Protein AF-Q68XI6-F1 (afdb_monomer)

Structure (mmCIF, N/CA/C/O backbone):
data_AF-Q68XI6-F1
#
_entry.id   AF-Q68XI6-F1
#
loop_
_atom_site.group_PDB
_atom_site.id
_atom_site.type_symbol
_atom_site.label_atom_id
_atom_site.label_alt_id
_atom_site.label_comp_id
_atom_site.label_asym_id
_atom_site.label_entity_id
_atom_site.label_seq_id
_atom_site.pdbx_PDB_ins_code
_atom_site.Cartn_x
_atom_site.Cartn_y
_atom_site.Cartn_z
_atom_site.occupancy
_atom_site.B_iso_or_equiv
_atom_site.auth_seq_id
_atom_site.auth_comp_id
_atom_site.auth_asym_id
_atom_site.auth_atom_id
_atom_site.pdbx_PDB_model_num
ATOM 1 N N . MET A 1 1 ? -5.285 31.958 21.812 1.00 50.53 1 MET A N 1
ATOM 2 C CA . MET A 1 1 ? -5.559 30.545 21.454 1.00 50.53 1 MET A CA 1
ATOM 3 C C . MET A 1 1 ? -6.452 29.946 22.532 1.00 50.53 1 MET A C 1
ATOM 5 O O . MET A 1 1 ? -6.244 30.262 23.695 1.00 50.53 1 MET A O 1
ATOM 9 N N . ASN A 1 2 ? -7.477 29.166 22.177 1.00 61.16 2 ASN A N 1
ATOM 10 C CA . ASN A 1 2 ? -8.374 28.545 23.159 1.00 61.16 2 ASN A CA 1
ATOM 11 C C . ASN A 1 2 ? -7.604 27.473 23.956 1.00 61.16 2 ASN A C 1
ATOM 13 O O . ASN A 1 2 ? -7.378 26.379 23.442 1.00 61.16 2 ASN A O 1
ATOM 17 N N . SER A 1 3 ? -7.191 27.802 25.185 1.00 72.38 3 SER A N 1
ATOM 18 C CA . SER A 1 3 ? -6.313 26.971 26.027 1.00 72.38 3 SER A CA 1
ATOM 19 C C . SER A 1 3 ? -6.820 25.537 26.207 1.00 72.38 3 SER A C 1
ATOM 21 O O . SER A 1 3 ? -6.025 24.603 26.223 1.00 72.38 3 SER A O 1
ATOM 23 N N . ASN A 1 4 ? -8.140 25.348 26.269 1.00 79.50 4 ASN A N 1
ATOM 24 C CA . ASN A 1 4 ? -8.755 24.042 26.508 1.00 79.50 4 ASN A CA 1
ATOM 25 C C . ASN A 1 4 ? -8.681 23.120 25.286 1.00 79.50 4 ASN A C 1
ATOM 27 O O . ASN A 1 4 ? -8.433 21.926 25.427 1.00 79.50 4 ASN A O 1
ATOM 31 N N . TYR A 1 5 ? -8.891 23.662 24.084 1.00 77.94 5 TYR A N 1
ATOM 32 C CA . TYR A 1 5 ? -8.803 22.866 22.860 1.00 77.94 5 TYR A CA 1
ATOM 33 C C . TYR A 1 5 ? -7.340 22.533 22.534 1.00 77.94 5 TYR A C 1
ATOM 35 O O . TYR A 1 5 ? -7.042 21.398 22.187 1.00 77.94 5 TYR A O 1
ATOM 43 N N . THR A 1 6 ? -6.410 23.467 22.758 1.00 78.12 6 THR A N 1
ATOM 44 C CA . THR A 1 6 ? -4.969 23.190 22.639 1.00 78.12 6 THR A CA 1
ATOM 45 C C . THR A 1 6 ? -4.502 22.123 23.636 1.00 78.12 6 THR A C 1
ATOM 47 O O . THR A 1 6 ? -3.730 21.245 23.268 1.00 78.12 6 THR A O 1
ATOM 50 N N . ALA A 1 7 ? -5.002 22.137 24.878 1.00 81.00 7 ALA A N 1
ATOM 51 C CA . ALA A 1 7 ? -4.714 21.079 25.848 1.00 81.00 7 ALA A CA 1
ATOM 52 C C . ALA A 1 7 ? -5.250 19.709 25.392 1.00 81.00 7 ALA A C 1
ATOM 54 O O . ALA A 1 7 ? -4.535 18.715 25.481 1.00 81.00 7 ALA A O 1
ATOM 55 N N . LEU A 1 8 ? -6.470 19.663 24.841 1.00 80.62 8 LEU A N 1
ATOM 56 C CA . LEU A 1 8 ? -7.038 18.445 24.254 1.00 80.62 8 LEU A CA 1
ATOM 57 C C . LEU A 1 8 ? -6.191 17.914 23.087 1.00 80.62 8 LEU A C 1
ATOM 59 O O . LEU A 1 8 ? -5.994 16.708 22.970 1.00 80.62 8 LEU A O 1
ATOM 63 N N . GLU A 1 9 ? -5.701 18.801 22.222 1.00 77.69 9 GLU A N 1
ATOM 64 C CA . GLU A 1 9 ? -4.851 18.431 21.088 1.00 77.69 9 GLU A CA 1
ATOM 65 C C . GLU A 1 9 ? -3.504 17.877 21.530 1.00 77.69 9 GLU A C 1
ATOM 67 O O . GLU A 1 9 ? -3.093 16.832 21.031 1.00 77.69 9 GLU A O 1
ATOM 72 N N . ASN A 1 10 ? -2.859 18.517 22.503 1.00 78.06 10 ASN A N 1
ATOM 73 C CA . ASN A 1 10 ? -1.598 18.034 23.056 1.00 78.06 10 ASN A CA 1
ATOM 74 C C . ASN A 1 10 ? -1.762 16.645 23.679 1.00 78.06 10 ASN A C 1
ATOM 76 O O . ASN A 1 10 ? -0.980 15.748 23.373 1.00 78.06 10 ASN A O 1
ATOM 80 N N . GLU A 1 11 ? -2.813 16.447 24.479 1.00 77.69 11 GLU A N 1
ATOM 81 C CA . GLU A 1 11 ? -3.111 15.149 25.087 1.00 77.69 11 GLU A CA 1
ATOM 82 C C . GLU A 1 11 ? -3.357 14.086 24.009 1.00 77.69 11 GLU A C 1
ATOM 84 O O . GLU A 1 11 ? -2.818 12.984 24.070 1.00 77.69 11 GLU A O 1
ATOM 89 N N . PHE A 1 12 ? -4.101 14.429 22.955 1.00 73.38 12 PHE A N 1
ATOM 90 C CA . PHE A 1 12 ? -4.380 13.510 21.857 1.00 73.38 12 PHE A CA 1
ATOM 91 C C . PHE A 1 12 ? -3.146 13.189 21.000 1.00 73.38 12 PHE A C 1
ATOM 93 O O . PHE A 1 12 ? -3.009 12.065 20.516 1.00 73.38 12 PHE A O 1
ATOM 100 N N . ALA A 1 13 ? -2.245 14.155 20.807 1.00 70.88 13 ALA A N 1
ATOM 101 C CA . ALA A 1 13 ? -1.035 14.011 20.001 1.00 70.88 13 ALA A CA 1
ATOM 102 C C . ALA A 1 13 ? -0.003 13.058 20.627 1.00 70.88 13 ALA A C 1
ATOM 104 O O . ALA A 1 13 ? 0.791 12.462 19.898 1.00 70.88 13 ALA A O 1
ATOM 105 N N . THR A 1 14 ? -0.040 12.839 21.947 1.00 69.62 14 THR A N 1
ATOM 106 C CA . THR A 1 14 ? 0.853 11.874 22.614 1.00 69.62 14 THR A CA 1
ATOM 107 C C . THR A 1 14 ? 0.658 10.441 22.103 1.00 69.62 14 THR A C 1
ATOM 109 O O . THR A 1 14 ? 1.631 9.716 21.900 1.00 69.62 14 THR A O 1
ATOM 112 N N . SER A 1 15 ? -0.582 10.032 21.813 1.00 65.94 15 SER A N 1
ATOM 113 C CA . SER A 1 15 ? -0.905 8.663 21.391 1.00 65.94 15 SER A CA 1
ATOM 114 C C . SER A 1 15 ? -0.275 8.262 20.040 1.00 65.94 15 SER A C 1
ATOM 116 O O . SER A 1 15 ? 0.365 7.207 19.983 1.00 65.94 15 SER A O 1
ATOM 118 N N . PRO A 1 16 ? -0.385 9.059 18.955 1.00 62.50 16 PRO A N 1
ATOM 119 C CA . PRO A 1 16 ? 0.293 8.777 17.689 1.00 62.50 16 PRO A CA 1
ATOM 120 C C . PRO A 1 16 ? 1.822 8.680 17.793 1.00 62.50 16 PRO A C 1
ATOM 122 O O . PRO A 1 16 ? 2.418 7.845 17.112 1.00 62.50 16 PRO A O 1
ATOM 125 N N . HIS A 1 17 ? 2.463 9.483 18.652 1.00 64.19 17 HIS A N 1
ATOM 126 C CA . HIS A 1 17 ? 3.921 9.452 18.824 1.00 64.19 17 HIS A CA 1
ATOM 127 C C . HIS A 1 17 ? 4.421 8.091 19.327 1.00 64.19 17 HIS A C 1
ATOM 129 O O . HIS A 1 17 ? 5.413 7.572 18.816 1.00 64.19 17 HIS A O 1
ATOM 135 N N . PHE A 1 18 ? 3.695 7.480 20.265 1.00 64.44 18 PHE A N 1
ATOM 136 C CA . PHE A 1 18 ? 4.018 6.162 20.808 1.00 64.44 18 PHE A CA 1
ATOM 137 C C . PHE A 1 18 ? 3.894 5.033 19.773 1.00 64.44 18 PHE A C 1
ATOM 139 O O . PHE A 1 18 ? 4.751 4.150 19.718 1.00 64.44 18 PHE A O 1
ATOM 146 N N . ASN A 1 19 ? 2.881 5.082 18.903 1.00 62.75 19 ASN A N 1
ATOM 147 C CA . ASN A 1 19 ? 2.685 4.068 17.860 1.00 62.75 19 ASN A CA 1
ATOM 148 C C . ASN A 1 19 ? 3.799 4.082 16.801 1.00 62.75 19 ASN A C 1
ATOM 150 O O . ASN A 1 19 ? 4.252 3.021 16.364 1.00 62.75 19 ASN A O 1
ATOM 154 N N . ASN A 1 20 ? 4.280 5.267 16.420 1.00 61.72 20 ASN A N 1
ATOM 155 C CA . ASN A 1 20 ? 5.297 5.399 15.375 1.00 61.72 20 ASN A CA 1
ATOM 156 C C . ASN A 1 20 ? 6.644 4.787 15.798 1.00 61.72 20 ASN A C 1
ATOM 158 O O . ASN A 1 20 ? 7.276 4.091 15.003 1.00 61.72 20 ASN A O 1
ATOM 162 N N . ILE A 1 21 ? 7.045 4.958 17.065 1.00 61.34 21 ILE A N 1
ATOM 163 C CA . ILE A 1 21 ? 8.284 4.375 17.613 1.00 61.34 21 ILE A CA 1
ATOM 164 C C . ILE A 1 21 ? 8.261 2.842 17.528 1.00 61.34 21 ILE A C 1
ATOM 166 O O . ILE A 1 21 ? 9.255 2.232 17.135 1.00 61.34 21 ILE A O 1
ATOM 170 N N . LEU A 1 22 ? 7.126 2.212 17.850 1.00 62.47 22 LEU A N 1
ATOM 171 C CA . LEU A 1 22 ? 7.001 0.754 17.802 1.00 62.47 22 LEU A CA 1
ATOM 172 C C . LEU A 1 22 ? 7.134 0.211 16.374 1.00 62.47 22 LEU A C 1
ATOM 174 O O . LEU A 1 22 ? 7.859 -0.760 16.158 1.00 62.47 22 LEU A O 1
ATOM 178 N N . SER A 1 23 ? 6.458 0.846 15.411 1.00 58.06 23 SER A N 1
ATOM 179 C CA . SER A 1 23 ? 6.432 0.392 14.014 1.00 58.06 23 SER A CA 1
ATOM 180 C C . SER A 1 23 ? 7.807 0.442 13.332 1.00 58.06 23 SER A C 1
ATOM 182 O O . SER A 1 23 ? 8.163 -0.478 12.598 1.00 58.06 23 SER A O 1
ATOM 184 N N . CYS A 1 24 ? 8.618 1.462 13.638 1.00 56.25 24 CYS A N 1
ATOM 185 C CA . CYS A 1 24 ? 9.963 1.637 13.084 1.00 56.25 24 CYS A CA 1
ATOM 186 C C . CYS A 1 24 ? 10.954 0.536 13.485 1.00 56.25 24 CYS A C 1
ATOM 188 O O . CYS A 1 24 ? 11.864 0.222 12.713 1.00 56.25 24 CYS A O 1
ATOM 190 N N . ASP A 1 25 ? 10.835 0.013 14.706 1.00 60.75 25 ASP A N 1
ATOM 191 C CA . ASP A 1 25 ? 11.851 -0.870 15.287 1.00 60.75 25 ASP A CA 1
ATOM 192 C C . ASP A 1 25 ? 11.542 -2.353 15.032 1.00 60.75 25 ASP A C 1
ATOM 194 O O . ASP A 1 25 ? 12.448 -3.139 14.752 1.00 60.75 25 ASP A O 1
ATOM 198 N N . VAL A 1 26 ? 10.249 -2.709 15.000 1.00 57.59 26 VAL A N 1
ATOM 199 C CA . VAL A 1 26 ? 9.767 -4.055 14.627 1.00 57.59 26 VAL A CA 1
ATOM 200 C C . VAL A 1 26 ? 10.224 -4.447 13.219 1.00 57.59 26 VAL A C 1
ATOM 202 O O . VAL A 1 26 ? 10.523 -5.610 12.968 1.00 57.59 26 VAL A O 1
ATOM 205 N N . ALA A 1 27 ? 10.305 -3.483 12.304 1.00 52.81 27 ALA A N 1
ATOM 206 C CA . ALA A 1 27 ? 10.503 -3.766 10.891 1.00 52.81 27 ALA A CA 1
ATOM 207 C C . ALA A 1 27 ? 11.982 -3.865 10.442 1.00 52.81 27 ALA A C 1
ATOM 209 O O . ALA A 1 27 ? 12.230 -4.363 9.346 1.00 52.81 27 ALA A O 1
ATOM 210 N N . VAL A 1 28 ? 12.970 -3.444 11.255 1.00 53.31 28 VAL A N 1
ATOM 211 C CA . VAL A 1 28 ? 14.406 -3.504 10.864 1.00 53.31 28 VAL A CA 1
ATOM 212 C C . VAL A 1 28 ? 15.285 -4.314 11.805 1.00 53.31 28 VAL A C 1
ATOM 214 O O . VAL A 1 28 ? 16.126 -5.075 11.339 1.00 53.31 28 VAL A O 1
ATOM 217 N N . ASN A 1 29 ? 15.129 -4.160 13.119 1.00 53.94 29 ASN A N 1
ATOM 218 C CA . ASN A 1 29 ? 16.144 -4.623 14.070 1.00 53.94 29 ASN A CA 1
ATOM 219 C C . ASN A 1 29 ? 15.755 -5.924 14.790 1.00 53.94 29 ASN A C 1
ATOM 221 O O . ASN A 1 29 ? 16.385 -6.296 15.779 1.00 53.94 29 ASN A O 1
ATOM 225 N N . PHE A 1 30 ? 14.694 -6.602 14.346 1.00 57.66 30 PHE A N 1
ATOM 226 C CA . PHE A 1 30 ? 13.995 -7.549 15.205 1.00 57.66 30 PHE A CA 1
ATOM 227 C C . PHE A 1 30 ? 14.368 -9.027 14.969 1.00 57.66 30 PHE A C 1
ATOM 229 O O . PHE A 1 30 ? 14.229 -9.530 13.850 1.00 57.66 30 PHE A O 1
ATOM 236 N N . PRO A 1 31 ? 14.766 -9.777 16.017 1.00 52.44 31 PRO A N 1
ATOM 237 C CA . PRO A 1 31 ? 14.899 -11.230 15.952 1.00 52.44 31 PRO A CA 1
ATOM 238 C C . PRO A 1 31 ? 13.520 -11.904 15.914 1.00 52.44 31 PRO A C 1
ATOM 240 O O . PRO A 1 31 ? 12.641 -11.582 16.705 1.00 52.44 31 PRO A O 1
ATOM 243 N N . ILE A 1 32 ? 13.354 -12.912 15.058 1.00 52.25 32 ILE A N 1
ATOM 244 C CA . ILE A 1 32 ? 12.080 -13.568 14.679 1.00 52.25 32 ILE A CA 1
ATOM 245 C C . ILE A 1 32 ? 11.247 -14.165 15.855 1.00 52.25 32 ILE A C 1
ATOM 247 O O . ILE A 1 32 ? 10.110 -14.582 15.641 1.00 52.25 32 ILE A O 1
ATOM 251 N N . ASN A 1 33 ? 11.744 -14.173 17.102 1.00 51.84 33 ASN A N 1
ATOM 252 C CA . ASN A 1 33 ? 11.219 -14.993 18.207 1.00 51.84 33 ASN A CA 1
ATOM 253 C C . ASN A 1 33 ? 11.026 -14.297 19.579 1.00 51.84 33 ASN A C 1
ATOM 255 O O . ASN A 1 33 ? 11.106 -14.983 20.598 1.00 51.84 33 ASN A O 1
ATOM 259 N N . SER A 1 34 ? 10.764 -12.986 19.686 1.00 54.97 34 SER A N 1
ATOM 260 C CA . SER A 1 34 ? 10.522 -12.383 21.017 1.00 54.97 34 SER A CA 1
ATOM 261 C C . SER A 1 34 ? 9.028 -12.178 21.339 1.00 54.97 34 SER A C 1
ATOM 263 O O . SER A 1 34 ? 8.353 -11.257 20.879 1.00 54.97 34 SER A O 1
ATOM 265 N N . SER A 1 35 ? 8.487 -13.062 22.183 1.00 59.94 35 SER A N 1
ATOM 266 C CA . SER A 1 35 ? 7.158 -12.913 22.801 1.00 59.94 35 SER A CA 1
ATOM 267 C C . SER A 1 35 ? 7.060 -11.662 23.690 1.00 59.94 35 SER A C 1
ATOM 269 O O . SER A 1 35 ? 5.962 -11.149 23.918 1.00 59.94 35 SER A O 1
ATOM 271 N N . SER A 1 36 ? 8.200 -11.119 24.140 1.00 65.81 36 SER A N 1
ATOM 272 C CA . SER A 1 36 ? 8.276 -9.895 24.945 1.00 65.81 36 SER A CA 1
ATOM 273 C C . SER A 1 36 ? 7.702 -8.677 24.218 1.00 65.81 36 SER A C 1
ATOM 275 O O . SER A 1 36 ? 6.948 -7.914 24.816 1.00 65.81 36 SER A O 1
ATOM 277 N N . ARG A 1 37 ? 7.945 -8.528 22.908 1.00 67.50 37 ARG A N 1
ATOM 278 C CA . ARG A 1 37 ? 7.481 -7.348 22.161 1.00 67.50 37 ARG A CA 1
ATOM 279 C C . ARG A 1 37 ? 5.979 -7.339 21.921 1.00 67.50 37 ARG A C 1
ATOM 281 O O . ARG A 1 37 ? 5.366 -6.278 21.944 1.00 67.50 37 ARG A O 1
ATOM 288 N N . THR A 1 38 ? 5.369 -8.512 21.753 1.00 67.75 38 THR A N 1
ATOM 289 C CA . THR A 1 38 ? 3.900 -8.614 21.692 1.00 67.75 38 THR A CA 1
ATOM 290 C C . THR A 1 38 ? 3.292 -8.056 22.981 1.00 67.75 38 THR A C 1
ATOM 292 O O . THR A 1 38 ? 2.345 -7.272 22.934 1.00 67.75 38 THR A O 1
ATOM 295 N N . ASN A 1 39 ? 3.894 -8.369 24.133 1.00 73.12 39 ASN A N 1
ATOM 296 C CA . ASN A 1 39 ? 3.469 -7.821 25.420 1.00 73.12 39 ASN A CA 1
ATOM 297 C C . ASN A 1 39 ? 3.723 -6.309 25.530 1.00 73.12 39 ASN A C 1
ATOM 299 O O . ASN A 1 39 ? 2.877 -5.601 26.071 1.00 73.12 39 ASN A O 1
ATOM 303 N N . GLU A 1 40 ? 4.827 -5.788 24.992 1.00 74.75 40 GLU A N 1
ATOM 304 C CA . GLU A 1 40 ? 5.106 -4.343 24.955 1.00 74.75 40 GLU A CA 1
ATOM 305 C C . GLU A 1 40 ? 4.097 -3.579 24.080 1.00 74.75 40 GLU A C 1
ATOM 307 O O . GLU A 1 40 ? 3.557 -2.564 24.520 1.00 74.75 40 GLU A O 1
ATOM 312 N N . ILE A 1 41 ? 3.762 -4.095 22.888 1.00 71.56 41 ILE A N 1
ATOM 313 C CA . ILE A 1 41 ? 2.723 -3.529 22.008 1.00 71.56 41 ILE A CA 1
ATOM 314 C C . ILE A 1 41 ? 1.365 -3.541 22.718 1.00 71.56 41 ILE A C 1
ATOM 316 O O . ILE A 1 41 ? 0.664 -2.526 22.730 1.00 71.56 41 ILE A O 1
ATOM 320 N N . ILE A 1 42 ? 0.999 -4.663 23.350 1.00 72.44 42 ILE A N 1
ATOM 321 C CA . ILE A 1 42 ? -0.241 -4.781 24.132 1.00 72.44 42 ILE A CA 1
ATOM 322 C C . ILE A 1 42 ? -0.252 -3.770 25.286 1.00 72.44 42 ILE A C 1
ATOM 324 O O . ILE A 1 42 ? -1.274 -3.120 25.518 1.00 72.44 42 ILE A O 1
ATOM 328 N N . THR A 1 43 ? 0.868 -3.608 25.993 1.00 79.75 43 THR A N 1
ATOM 329 C CA . THR A 1 43 ? 1.001 -2.676 27.122 1.00 79.75 43 THR A CA 1
ATOM 330 C C . THR A 1 43 ? 0.835 -1.233 26.659 1.00 79.75 43 THR A C 1
ATOM 332 O O . THR A 1 43 ? 0.012 -0.506 27.214 1.00 79.75 43 THR A O 1
ATOM 335 N N . LEU A 1 44 ? 1.531 -0.826 25.594 1.00 76.31 44 LEU A N 1
ATOM 336 C CA . LEU A 1 44 ? 1.445 0.537 25.072 1.00 76.31 44 LEU A CA 1
ATOM 337 C C . LEU A 1 44 ? 0.057 0.847 24.505 1.00 76.31 44 LEU A C 1
ATOM 339 O O . LEU A 1 44 ? -0.509 1.902 24.784 1.00 76.31 44 LEU A O 1
ATOM 343 N N . THR A 1 45 ? -0.538 -0.105 23.783 1.00 72.62 45 THR A N 1
ATOM 344 C CA . THR A 1 45 ? -1.918 0.011 23.287 1.00 72.62 45 THR A CA 1
ATOM 345 C C . THR A 1 45 ? -2.904 0.168 24.447 1.00 72.62 45 THR A C 1
ATOM 347 O O . THR A 1 45 ? -3.816 0.994 24.388 1.00 72.62 45 THR A O 1
ATOM 350 N N . SER A 1 46 ? -2.703 -0.576 25.540 1.00 78.06 46 SER A N 1
ATOM 351 C CA . SER A 1 46 ? -3.526 -0.465 26.751 1.00 78.06 46 SER A CA 1
ATOM 352 C C . SER A 1 46 ? -3.373 0.900 27.425 1.00 78.06 46 SER A C 1
ATOM 354 O O . SER A 1 46 ? -4.374 1.472 27.855 1.00 78.06 46 SER A O 1
ATOM 356 N N . PHE A 1 47 ? -2.155 1.448 27.468 1.00 80.94 47 PHE A N 1
ATOM 357 C CA . PHE A 1 47 ? -1.886 2.786 27.999 1.00 80.94 47 PHE A CA 1
ATOM 358 C C . PHE A 1 47 ? -2.565 3.877 27.162 1.00 80.94 47 PHE A C 1
ATOM 360 O O . PHE A 1 47 ? -3.276 4.718 27.707 1.00 80.94 47 PHE A O 1
ATOM 367 N N . ILE A 1 48 ? -2.448 3.806 25.832 1.00 77.75 48 ILE A N 1
ATOM 368 C CA . ILE A 1 48 ? -3.146 4.705 24.901 1.00 77.75 48 ILE A CA 1
ATOM 369 C C . ILE A 1 48 ? -4.662 4.681 25.137 1.00 77.75 48 ILE A C 1
ATOM 371 O O . ILE A 1 48 ? -5.296 5.733 25.219 1.00 77.75 48 ILE A O 1
ATOM 375 N N . HIS A 1 49 ? -5.253 3.493 25.296 1.00 78.00 49 HIS A N 1
ATOM 376 C CA . HIS A 1 49 ? -6.676 3.373 25.613 1.00 78.00 49 HIS A CA 1
ATOM 377 C C . HIS A 1 49 ? -7.036 3.985 26.967 1.00 78.00 49 HIS A C 1
ATOM 379 O O . HIS A 1 49 ? -8.045 4.679 27.067 1.00 78.00 49 HIS A O 1
ATOM 385 N N . ALA A 1 50 ? -6.226 3.744 27.999 1.00 82.31 50 ALA A N 1
ATOM 386 C CA . ALA A 1 50 ? -6.453 4.311 29.322 1.00 82.31 50 ALA A CA 1
ATOM 387 C C . ALA A 1 50 ? -6.415 5.849 29.297 1.00 82.31 50 ALA A C 1
ATOM 389 O O . ALA A 1 50 ? -7.275 6.479 29.912 1.00 82.31 50 ALA A O 1
ATOM 390 N N . MET A 1 51 ? -5.495 6.450 28.531 1.00 82.50 51 MET A N 1
ATOM 391 C CA . MET A 1 51 ? -5.441 7.905 28.335 1.00 82.50 51 MET A CA 1
ATOM 392 C C . MET A 1 51 ? -6.731 8.439 27.697 1.00 82.50 51 MET A C 1
ATOM 394 O O . MET A 1 51 ? -7.345 9.362 28.233 1.00 82.50 51 MET A O 1
ATOM 398 N N . ILE A 1 52 ? -7.200 7.813 26.610 1.00 79.31 52 ILE A N 1
ATOM 399 C CA . ILE A 1 52 ? -8.428 8.216 25.896 1.00 79.31 52 ILE A CA 1
ATOM 400 C C . ILE A 1 52 ? -9.692 8.028 26.759 1.00 79.31 52 ILE A C 1
ATOM 402 O O . ILE A 1 52 ? -10.673 8.757 26.607 1.00 79.31 52 ILE A O 1
ATOM 406 N N . GLU A 1 53 ? -9.705 7.057 27.671 1.00 81.31 53 GLU A N 1
ATOM 407 C CA . GLU A 1 53 ? -10.838 6.800 28.572 1.00 81.31 53 GLU A CA 1
ATOM 408 C C . GLU A 1 53 ? -10.804 7.618 29.876 1.00 81.31 53 GLU A C 1
ATOM 410 O O . GLU A 1 53 ? -11.795 7.607 30.624 1.00 81.31 53 GLU A O 1
ATOM 415 N N . SER A 1 54 ? -9.701 8.324 30.143 1.00 85.31 54 SER A N 1
ATOM 416 C CA . SER A 1 54 ? -9.467 9.055 31.390 1.00 85.31 54 SER A CA 1
ATOM 417 C C . SER A 1 54 ? -10.504 10.157 31.644 1.00 85.31 54 SER A C 1
ATOM 419 O O . SER A 1 54 ? -11.101 10.728 30.724 1.00 85.31 54 SER A O 1
ATOM 421 N N . SER A 1 55 ? -10.726 10.473 32.923 1.00 84.62 55 SER A N 1
ATOM 422 C CA . SER A 1 55 ? -11.582 11.592 33.339 1.00 84.62 55 SER A CA 1
ATOM 423 C C . SER A 1 55 ? -11.064 12.925 32.800 1.00 84.62 55 SER A C 1
ATOM 425 O O . SER A 1 55 ? -11.855 13.710 32.286 1.00 84.62 55 SER A O 1
ATOM 427 N N . ILE A 1 56 ? -9.742 13.126 32.831 1.00 85.75 56 ILE A N 1
ATOM 428 C CA . ILE A 1 56 ? -9.060 14.317 32.308 1.00 85.75 56 ILE A CA 1
ATOM 429 C C . ILE A 1 56 ? -9.401 14.512 30.829 1.00 85.75 56 ILE A C 1
ATOM 431 O O . ILE A 1 56 ? -9.865 15.578 30.426 1.00 85.75 56 ILE A O 1
ATOM 435 N N . PHE A 1 57 ? -9.244 13.468 30.014 1.00 83.06 57 PHE A N 1
ATOM 436 C CA . PHE A 1 57 ? -9.514 13.557 28.583 1.00 83.06 57 PHE A CA 1
ATOM 437 C C . PHE A 1 57 ? -11.001 13.825 28.287 1.00 83.06 57 PHE A C 1
ATOM 439 O O . PHE A 1 57 ? -11.338 14.648 27.430 1.00 83.06 57 PHE A O 1
ATOM 446 N N . LYS A 1 58 ? -11.916 13.204 29.044 1.00 85.19 58 LYS A N 1
ATOM 447 C CA . LYS A 1 58 ? -13.365 13.471 28.952 1.00 85.19 58 LYS A CA 1
ATOM 448 C C . LYS A 1 58 ? -13.719 14.912 29.330 1.00 85.19 58 LYS A C 1
ATOM 450 O O . LYS A 1 58 ? -14.527 15.541 28.641 1.00 85.19 58 LYS A O 1
ATOM 455 N N . GLU A 1 59 ? -13.109 15.444 30.384 1.00 87.12 59 GLU A N 1
ATOM 456 C CA . GLU A 1 59 ? -13.298 16.824 30.830 1.00 87.12 59 GLU A CA 1
ATOM 457 C C . GLU A 1 59 ? -12.791 17.821 29.779 1.00 87.12 59 GLU A C 1
ATOM 459 O O . GLU A 1 59 ? -13.506 18.762 29.426 1.00 87.12 59 GLU A O 1
ATOM 464 N N . LEU A 1 60 ? -11.609 17.572 29.204 1.00 87.06 60 LEU A N 1
ATOM 465 C CA . LEU A 1 60 ? -11.049 18.378 28.117 1.00 87.06 60 LEU A CA 1
ATOM 466 C C . LEU A 1 60 ? -11.982 18.420 26.900 1.00 87.06 60 LEU A C 1
ATOM 468 O O . LEU A 1 60 ? -12.207 19.491 26.336 1.00 87.06 60 LEU A O 1
ATOM 472 N N . ILE A 1 61 ? -12.601 17.293 26.532 1.00 85.81 61 ILE A N 1
ATOM 473 C CA . ILE A 1 61 ? -13.615 17.256 25.467 1.00 85.81 61 ILE A CA 1
ATOM 474 C C . ILE A 1 61 ? -14.840 18.102 25.827 1.00 85.81 61 ILE A C 1
ATOM 476 O O . ILE A 1 61 ? -15.367 18.794 24.953 1.00 85.81 61 ILE A O 1
ATOM 480 N N . SER A 1 62 ? -15.325 18.041 27.071 1.00 85.94 62 SER A N 1
ATOM 481 C CA . SER A 1 62 ? -16.479 18.842 27.508 1.00 85.94 62 SER A CA 1
ATOM 482 C C . SER A 1 62 ? -16.179 20.336 27.414 1.00 85.94 62 SER A C 1
ATOM 484 O O . SER A 1 62 ? -16.872 21.067 26.707 1.00 85.94 62 SER A O 1
ATOM 486 N N . LYS A 1 63 ? -15.058 20.765 28.003 1.00 85.38 63 LYS A N 1
ATOM 487 C CA . LYS A 1 63 ? -14.597 22.159 27.977 1.00 85.38 63 LYS A CA 1
ATOM 488 C C . LYS A 1 63 ? -14.326 22.665 26.560 1.00 85.38 63 LYS A C 1
ATOM 490 O O . LYS A 1 63 ? -14.560 23.835 26.258 1.00 85.38 63 LYS A O 1
ATOM 495 N N . ALA A 1 64 ? -13.823 21.802 25.678 1.00 83.94 64 ALA A N 1
ATOM 496 C CA . ALA A 1 64 ? -13.616 22.138 24.274 1.00 83.94 64 ALA A CA 1
ATOM 497 C C . ALA A 1 64 ? -14.948 22.364 23.536 1.00 83.94 64 ALA A C 1
ATOM 499 O O . ALA A 1 64 ? -15.036 23.279 22.717 1.00 83.94 64 ALA A O 1
ATOM 500 N N . LYS A 1 65 ? -15.993 21.574 23.836 1.00 82.75 65 LYS A N 1
ATOM 501 C CA . LYS A 1 65 ? -17.335 21.750 23.250 1.00 82.75 65 LYS A CA 1
ATOM 502 C C . LYS A 1 65 ? -17.985 23.061 23.679 1.00 82.75 65 LYS A C 1
ATOM 504 O O . LYS A 1 65 ? -18.542 23.742 22.832 1.00 82.75 65 LYS A O 1
ATOM 509 N N . GLU A 1 66 ? -17.904 23.419 24.958 1.00 82.31 66 GLU A N 1
ATOM 510 C CA . GLU A 1 66 ? -18.518 24.647 25.493 1.00 82.31 66 GLU A CA 1
ATOM 511 C C . GLU A 1 66 ? -18.004 25.915 24.795 1.00 82.31 66 GLU A C 1
ATOM 513 O O . GLU A 1 66 ? -18.726 26.896 24.650 1.00 82.31 66 GLU A O 1
ATOM 518 N N . LYS A 1 67 ? -16.761 25.880 24.302 1.00 76.75 67 LYS A N 1
ATOM 519 C CA . LYS A 1 67 ? -16.127 26.980 23.565 1.00 76.75 67 LYS A CA 1
ATOM 520 C C . LYS A 1 67 ? -16.011 26.711 22.060 1.00 76.75 67 LYS A C 1
ATOM 522 O O . LYS A 1 67 ? -15.131 27.283 21.413 1.00 76.75 67 LYS A O 1
ATOM 527 N N . SER A 1 68 ? -16.874 25.865 21.485 1.00 75.25 68 SER A N 1
ATOM 528 C CA . SER A 1 68 ? -16.789 25.476 20.068 1.00 75.25 68 SER A CA 1
ATOM 529 C C . SER A 1 68 ? -16.916 26.650 19.095 1.00 75.25 68 SER A C 1
ATOM 531 O O . SER A 1 68 ? -16.347 26.600 18.010 1.00 75.25 68 SER A O 1
ATOM 533 N N . ASN A 1 69 ? -17.610 27.722 19.489 1.00 76.00 69 ASN A N 1
ATOM 534 C CA . ASN A 1 69 ? -17.806 28.914 18.654 1.00 76.00 69 ASN A CA 1
ATOM 535 C C . ASN A 1 69 ? -16.513 29.718 18.427 1.00 76.00 69 ASN A C 1
ATOM 537 O O . ASN A 1 69 ? -16.451 30.521 17.504 1.00 76.00 69 ASN A O 1
ATOM 541 N N . ASN A 1 70 ? -15.474 29.476 19.233 1.00 80.19 70 ASN A N 1
ATOM 542 C CA . ASN A 1 70 ? -14.176 30.152 19.136 1.00 80.19 70 ASN A CA 1
ATOM 543 C C . ASN A 1 70 ? -13.118 29.313 18.397 1.00 80.19 70 ASN A C 1
ATOM 545 O O . ASN A 1 70 ? -11.930 29.637 18.447 1.00 80.19 70 ASN A O 1
ATOM 549 N N . LEU A 1 71 ? -13.519 28.199 17.777 1.00 80.88 71 LEU A N 1
ATOM 550 C CA . LEU A 1 71 ? -12.624 27.335 17.014 1.00 80.88 71 LEU A CA 1
ATOM 551 C C . LEU A 1 71 ? -12.436 27.876 15.597 1.00 80.88 71 LEU A C 1
ATOM 553 O O . LEU A 1 71 ? -13.382 28.334 14.957 1.00 80.88 71 LEU A O 1
ATOM 557 N N . ASN A 1 72 ? -11.208 27.801 15.085 1.00 83.06 72 ASN A N 1
ATOM 558 C CA . ASN A 1 72 ? -10.956 28.123 13.682 1.00 83.06 72 ASN A CA 1
ATOM 559 C C . ASN A 1 72 ? -11.394 26.966 12.758 1.00 83.06 72 ASN A C 1
ATOM 561 O O . ASN A 1 72 ? -11.670 25.856 13.211 1.00 83.06 72 ASN A O 1
ATOM 565 N N . LYS A 1 73 ? -11.392 27.197 11.437 1.00 84.38 73 LYS A N 1
ATOM 566 C CA . LYS A 1 73 ? -11.832 26.211 10.427 1.00 84.38 73 LYS A CA 1
ATOM 567 C C . LYS A 1 73 ? -11.095 24.858 10.448 1.00 84.38 73 LYS A C 1
ATOM 569 O O . LYS A 1 73 ? -11.581 23.896 9.859 1.00 84.38 73 LYS A O 1
ATOM 574 N N . TRP A 1 74 ? -9.924 24.783 11.075 1.00 83.06 74 TRP A N 1
ATOM 575 C CA . TRP A 1 74 ? -9.081 23.590 11.153 1.00 83.06 74 TRP A CA 1
ATOM 576 C C . TRP A 1 74 ? -9.216 22.819 12.469 1.00 83.06 74 TRP A C 1
ATOM 578 O O . TRP A 1 74 ? -8.843 21.646 12.535 1.00 83.06 74 TRP A O 1
ATOM 588 N N . GLN A 1 75 ? -9.804 23.447 13.484 1.00 83.00 75 GLN A N 1
ATOM 589 C CA . GLN A 1 75 ? -10.045 22.859 14.793 1.00 83.00 75 GLN A CA 1
ATOM 590 C C . GLN A 1 75 ? -11.402 22.145 14.797 1.00 83.00 75 GLN A C 1
ATOM 592 O O . GLN A 1 75 ? -12.450 22.764 14.971 1.00 83.00 75 GLN A O 1
ATOM 597 N N . ASP A 1 76 ? -11.394 20.828 14.571 1.00 81.00 76 ASP A N 1
ATOM 598 C CA . ASP A 1 76 ? -12.617 20.034 14.411 1.00 81.00 76 ASP A CA 1
ATOM 599 C C . ASP A 1 76 ? -12.757 18.945 15.484 1.00 81.00 76 ASP A C 1
ATOM 601 O O . ASP A 1 76 ? -12.291 17.810 15.335 1.00 81.00 76 ASP A O 1
ATOM 605 N N . ILE A 1 77 ? -13.507 19.269 16.543 1.00 82.94 77 ILE A N 1
ATOM 606 C CA . ILE A 1 77 ? -13.867 18.335 17.622 1.00 82.94 77 ILE A CA 1
ATOM 607 C C . ILE A 1 77 ? -14.561 17.075 17.077 1.00 82.94 77 ILE A C 1
ATOM 609 O O . ILE A 1 77 ? -14.445 16.000 17.671 1.00 82.94 77 ILE A O 1
ATOM 613 N N . ARG A 1 78 ? -15.282 17.153 15.947 1.00 82.44 78 ARG A N 1
ATOM 614 C CA . ARG A 1 78 ? -15.996 15.992 15.387 1.00 82.44 78 ARG A CA 1
ATOM 615 C C . ARG A 1 78 ? -15.022 14.912 14.928 1.00 82.44 78 ARG A C 1
ATOM 617 O O . ARG A 1 78 ? -15.326 13.735 15.096 1.00 82.44 78 ARG A O 1
ATOM 624 N N . LYS A 1 79 ? -13.845 15.287 14.412 1.00 80.88 79 LYS A N 1
ATOM 625 C CA . LYS A 1 79 ? -12.799 14.324 14.026 1.00 80.88 79 LYS A CA 1
ATOM 626 C C . LYS A 1 79 ? -12.248 13.582 15.240 1.00 80.88 79 LYS A C 1
ATOM 628 O O . LYS A 1 79 ? -12.156 12.358 15.202 1.00 80.88 79 LYS A O 1
ATOM 633 N N . ILE A 1 80 ? -11.976 14.307 16.327 1.00 81.44 80 ILE A N 1
ATOM 634 C CA . ILE A 1 80 ? -11.522 13.723 17.597 1.00 81.44 80 ILE A CA 1
ATOM 635 C C . ILE A 1 80 ? -12.590 12.759 18.137 1.00 81.44 80 ILE A C 1
ATOM 637 O O . ILE A 1 80 ? -12.295 11.597 18.400 1.00 81.44 80 ILE A O 1
ATOM 641 N N . LYS A 1 81 ? -13.861 13.181 18.199 1.00 82.31 81 LYS A N 1
ATOM 642 C CA . LYS A 1 81 ? -14.983 12.316 18.616 1.00 82.31 81 LYS A CA 1
ATOM 643 C C . LYS A 1 81 ? -15.134 11.063 17.759 1.00 82.31 81 LYS A C 1
ATOM 645 O O . LYS A 1 81 ? -15.367 9.984 18.298 1.00 82.31 81 LYS A O 1
ATOM 650 N N . LYS A 1 82 ? -15.019 11.200 16.437 1.00 82.38 82 LYS A N 1
ATOM 651 C CA . LYS A 1 82 ? -15.097 10.073 15.503 1.00 82.38 82 LYS A CA 1
ATOM 652 C C . LYS A 1 82 ? -13.994 9.064 15.800 1.00 82.38 82 LYS A C 1
ATOM 654 O O . LYS A 1 82 ? -14.284 7.889 15.982 1.00 82.38 82 LYS A O 1
ATOM 659 N N . LYS A 1 83 ? -12.757 9.539 15.971 1.00 80.06 83 LYS A N 1
ATOM 660 C CA . LYS A 1 83 ? -11.618 8.685 16.311 1.00 80.06 83 LYS A CA 1
ATOM 661 C C . LYS A 1 83 ? -11.780 8.009 17.674 1.00 80.06 83 LYS A C 1
ATOM 663 O O . LYS A 1 83 ? -11.426 6.842 17.798 1.00 80.06 83 LYS A O 1
ATOM 668 N N . ILE A 1 84 ? -12.361 8.688 18.665 1.00 80.94 84 ILE A N 1
ATOM 669 C CA . ILE A 1 84 ? -12.700 8.090 19.969 1.00 80.94 84 ILE A CA 1
ATOM 670 C C . ILE A 1 84 ? -13.757 7.001 19.808 1.00 80.94 84 ILE A C 1
ATOM 672 O O . ILE A 1 84 ? -13.600 5.922 20.363 1.00 80.94 84 ILE A O 1
ATOM 676 N N . THR A 1 85 ? -14.810 7.261 19.033 1.00 84.88 85 THR A N 1
ATOM 677 C CA . THR A 1 85 ? -15.880 6.286 18.769 1.00 84.88 85 THR A CA 1
ATOM 678 C C . THR A 1 85 ? -15.307 5.039 18.100 1.00 84.88 85 THR A C 1
ATOM 680 O O . THR A 1 85 ? -15.502 3.933 18.595 1.00 84.88 85 THR A O 1
ATOM 683 N N . ASP A 1 86 ? -14.500 5.217 17.052 1.00 80.62 86 ASP A N 1
ATOM 684 C CA . ASP A 1 86 ? -13.772 4.127 16.396 1.00 80.62 86 ASP A CA 1
ATOM 685 C C . ASP A 1 86 ? -12.871 3.356 17.363 1.00 80.62 86 ASP A C 1
ATOM 687 O O . ASP A 1 86 ? -12.814 2.130 17.330 1.00 80.62 86 ASP A O 1
ATOM 691 N N . THR A 1 87 ? -12.173 4.072 18.241 1.00 78.00 87 THR A N 1
ATOM 692 C CA . THR A 1 87 ? -11.225 3.480 19.188 1.00 78.00 87 THR A CA 1
ATOM 693 C C . THR A 1 87 ? -11.945 2.739 20.312 1.00 78.00 87 THR A C 1
ATOM 695 O O . THR A 1 87 ? -11.463 1.696 20.735 1.00 78.00 87 THR A O 1
ATOM 698 N N . ASN A 1 88 ? -13.099 3.212 20.779 1.00 83.62 88 ASN A N 1
ATOM 699 C CA . ASN A 1 88 ? -13.780 2.672 21.959 1.00 83.62 88 ASN A CA 1
ATOM 700 C C . ASN A 1 88 ? -14.922 1.708 21.626 1.00 83.62 88 ASN A C 1
ATOM 702 O O . ASN A 1 88 ? -15.369 0.999 22.521 1.00 83.62 88 ASN A O 1
ATOM 706 N N . CYS A 1 89 ? -15.373 1.642 20.367 1.00 87.19 89 CYS A N 1
ATOM 707 C CA . CYS A 1 89 ? -16.440 0.719 19.970 1.00 87.19 89 CYS A CA 1
ATOM 708 C C . CYS A 1 89 ? -16.079 -0.747 20.255 1.00 87.19 89 CYS A C 1
ATOM 710 O O . CYS A 1 89 ? -16.939 -1.520 20.655 1.00 87.19 89 CYS A O 1
ATOM 712 N N . ILE A 1 90 ? -14.802 -1.122 20.132 1.00 88.88 90 ILE A N 1
ATOM 713 C CA . ILE A 1 90 ? -14.331 -2.473 20.450 1.00 88.88 90 ILE A CA 1
ATOM 714 C C . ILE A 1 90 ? -13.829 -2.534 21.891 1.00 88.88 90 ILE A C 1
ATOM 716 O O . ILE A 1 90 ? -12.960 -1.754 22.288 1.00 88.88 90 ILE A O 1
ATOM 720 N N . ASN A 1 91 ? -14.306 -3.504 22.670 1.00 88.50 91 ASN A N 1
ATOM 721 C CA . ASN A 1 91 ? -13.848 -3.681 24.047 1.00 88.50 91 ASN A CA 1
ATOM 722 C C . ASN A 1 91 ? -12.365 -4.119 24.122 1.00 88.50 91 ASN A C 1
ATOM 724 O O . ASN A 1 91 ? -11.795 -4.673 23.177 1.00 88.50 91 ASN A O 1
ATOM 728 N N . LYS A 1 92 ? -11.718 -3.870 25.268 1.00 84.31 92 LYS A N 1
ATOM 729 C CA . LYS A 1 92 ? -10.279 -4.138 25.467 1.00 84.31 92 LYS A CA 1
ATOM 730 C C . LYS A 1 92 ? -9.912 -5.618 25.303 1.00 84.31 92 LYS A C 1
ATOM 732 O O . LYS A 1 92 ? -8.846 -5.929 24.774 1.00 84.31 92 LYS A O 1
ATOM 737 N N . GLN A 1 93 ? -10.783 -6.526 25.740 1.00 89.25 93 GLN A N 1
ATOM 738 C CA . GLN A 1 93 ? -10.524 -7.965 25.697 1.00 89.25 93 GLN A CA 1
ATOM 739 C C . GLN A 1 93 ? -10.510 -8.494 24.258 1.00 89.25 93 GLN A C 1
ATOM 741 O O . GLN A 1 93 ? -9.588 -9.220 23.891 1.00 89.25 93 GLN A O 1
ATOM 746 N N . LEU A 1 94 ? -11.481 -8.092 23.437 1.00 91.00 94 LEU A N 1
ATOM 747 C CA . LEU A 1 94 ? -11.572 -8.467 22.028 1.00 91.00 94 LEU A CA 1
ATOM 748 C C . LEU A 1 94 ? -10.388 -7.909 21.232 1.00 91.00 94 LEU A C 1
ATOM 750 O O . LEU A 1 94 ? -9.755 -8.652 20.489 1.00 91.00 94 LEU A O 1
ATOM 754 N N . LYS A 1 95 ? -9.991 -6.650 21.472 1.00 87.19 95 LYS A N 1
ATOM 755 C CA . LYS A 1 95 ? -8.763 -6.096 20.874 1.00 87.19 95 LYS A CA 1
ATOM 756 C C . LYS A 1 95 ? -7.527 -6.925 21.211 1.00 87.19 95 LYS A C 1
ATOM 758 O O . LYS A 1 95 ? -6.754 -7.253 20.319 1.00 87.19 95 LYS A O 1
ATOM 763 N N . LYS A 1 96 ? -7.336 -7.279 22.489 1.00 85.19 96 LYS A N 1
ATOM 764 C CA . LYS A 1 96 ? -6.185 -8.083 22.927 1.00 85.19 96 LYS A CA 1
ATOM 765 C C . LYS A 1 96 ? -6.174 -9.458 22.254 1.00 85.19 96 LYS A C 1
ATOM 767 O O . LYS A 1 96 ? -5.115 -9.903 21.818 1.00 85.19 96 LYS A O 1
ATOM 772 N N . LYS A 1 97 ? -7.338 -10.112 22.159 1.00 91.25 97 LYS A N 1
ATOM 773 C CA . LYS A 1 97 ? -7.498 -11.395 21.459 1.00 91.25 97 LYS A CA 1
ATOM 774 C C . LYS A 1 97 ? -7.139 -11.278 19.978 1.00 91.25 97 LYS A C 1
ATOM 776 O O . LYS A 1 97 ? -6.349 -12.088 19.501 1.00 91.25 97 LYS A O 1
ATOM 781 N N . LEU A 1 98 ? -7.656 -10.256 19.292 1.00 90.50 98 LEU A N 1
ATOM 782 C CA . LEU A 1 98 ? -7.373 -10.014 17.878 1.00 90.50 98 LEU A CA 1
ATOM 783 C C . LEU A 1 98 ? -5.879 -9.759 17.642 1.00 90.50 98 LEU A C 1
ATOM 785 O O . LEU A 1 98 ? -5.283 -10.444 16.824 1.00 90.50 98 LEU A O 1
ATOM 789 N N . VAL A 1 99 ? -5.251 -8.864 18.416 1.00 84.56 99 VAL A N 1
ATOM 790 C CA . VAL A 1 99 ? -3.806 -8.582 18.310 1.00 84.56 99 VAL A CA 1
ATOM 791 C C . VAL A 1 99 ? -2.980 -9.855 18.500 1.00 84.56 99 VAL A C 1
ATOM 793 O O . VAL A 1 99 ? -2.136 -10.168 17.666 1.00 84.56 99 VAL A O 1
ATOM 796 N N . ALA A 1 100 ? -3.250 -10.636 19.551 1.00 85.00 100 ALA A N 1
ATOM 797 C CA . ALA A 1 100 ? -2.524 -11.880 19.801 1.00 85.00 100 ALA A CA 1
ATOM 798 C C . ALA A 1 100 ? -2.721 -12.917 18.676 1.00 85.00 100 ALA A C 1
ATOM 800 O O . ALA A 1 100 ? -1.766 -13.596 18.284 1.00 85.00 100 ALA A O 1
ATOM 801 N N . ALA A 1 101 ? -3.944 -13.035 18.147 1.00 91.19 101 ALA A N 1
ATOM 802 C CA . ALA A 1 101 ? -4.254 -13.932 17.039 1.00 91.19 101 ALA A CA 1
ATOM 803 C C . ALA A 1 101 ? -3.534 -13.512 15.751 1.00 91.19 101 ALA A C 1
ATOM 805 O O . ALA A 1 101 ? -2.903 -14.359 15.118 1.00 91.19 101 ALA A O 1
ATOM 806 N N . THR A 1 102 ? -3.562 -12.225 15.396 1.00 89.31 102 THR A N 1
ATOM 807 C CA . THR A 1 102 ? -2.882 -11.683 14.213 1.00 89.31 102 THR A CA 1
ATOM 808 C C . THR A 1 102 ? -1.374 -11.889 14.303 1.00 89.31 102 THR A C 1
ATOM 810 O O . THR A 1 102 ? -0.805 -12.497 13.403 1.00 89.31 102 THR A O 1
ATOM 813 N N . THR A 1 103 ? -0.733 -11.529 15.421 1.00 82.88 103 THR A N 1
ATOM 814 C CA . THR A 1 103 ? 0.720 -11.718 15.593 1.00 82.88 103 THR A CA 1
ATOM 815 C C . THR A 1 103 ? 1.135 -13.188 15.500 1.00 82.88 103 THR A C 1
ATOM 817 O O . THR A 1 103 ? 2.125 -13.529 14.852 1.00 82.88 103 THR A O 1
ATOM 820 N N . THR A 1 104 ? 0.361 -14.093 16.108 1.00 85.69 104 THR A N 1
ATOM 821 C CA . THR A 1 104 ? 0.622 -15.538 15.994 1.00 85.69 104 THR A CA 1
ATOM 822 C C . THR A 1 104 ? 0.484 -16.004 14.542 1.00 85.69 104 THR A C 1
ATOM 824 O O . THR A 1 104 ? 1.299 -16.786 14.054 1.00 85.69 104 THR A O 1
ATOM 827 N N . THR A 1 105 ? -0.536 -15.507 13.844 1.00 90.75 105 THR A N 1
ATOM 828 C CA . THR A 1 105 ? -0.824 -15.854 12.448 1.00 90.75 105 THR A CA 1
ATOM 829 C C . THR A 1 105 ? 0.271 -15.360 11.505 1.00 90.75 105 THR A C 1
ATOM 831 O O . THR A 1 105 ? 0.697 -16.124 10.646 1.00 90.75 105 THR A O 1
ATOM 834 N N . GLU A 1 106 ? 0.798 -14.149 11.699 1.00 86.88 106 GLU A N 1
ATOM 835 C CA . GLU A 1 106 ? 1.927 -13.601 10.929 1.00 86.88 106 GLU A CA 1
ATOM 836 C C . GLU A 1 106 ? 3.205 -14.444 11.086 1.00 86.88 106 GLU A C 1
ATOM 838 O O . GLU A 1 106 ? 3.905 -14.749 10.111 1.00 86.88 106 GLU A O 1
ATOM 843 N N . HIS A 1 107 ? 3.494 -14.892 12.312 1.00 83.94 107 HIS A N 1
ATOM 844 C CA . HIS A 1 107 ? 4.623 -15.787 12.563 1.00 83.94 107 HIS A CA 1
ATOM 845 C C . HIS A 1 107 ? 4.433 -17.140 11.861 1.00 83.94 107 HIS A C 1
ATOM 847 O O . HIS A 1 107 ? 5.354 -17.649 11.213 1.00 83.94 107 HIS A O 1
ATOM 853 N N . THR A 1 108 ? 3.233 -17.722 11.944 1.00 88.88 108 THR A N 1
ATOM 854 C CA . THR A 1 108 ? 2.910 -18.975 11.252 1.00 88.88 108 THR A CA 1
ATOM 855 C C . THR A 1 108 ? 2.951 -18.814 9.731 1.00 88.88 108 THR A C 1
ATOM 857 O O . THR A 1 108 ? 3.483 -19.688 9.044 1.00 88.88 108 THR A O 1
ATOM 860 N N . TRP A 1 109 ? 2.480 -17.686 9.193 1.00 91.50 109 TRP A N 1
ATOM 861 C CA . TRP A 1 109 ? 2.520 -17.369 7.763 1.00 91.50 109 TRP A CA 1
ATOM 862 C C . TRP A 1 109 ? 3.940 -17.445 7.200 1.00 91.50 109 TRP A C 1
ATOM 864 O O . TRP A 1 109 ? 4.157 -18.060 6.159 1.00 91.50 109 TRP A O 1
ATOM 874 N N . SER A 1 110 ? 4.931 -16.933 7.938 1.00 85.62 110 SER A N 1
ATOM 875 C CA . SER A 1 110 ? 6.344 -16.976 7.532 1.00 85.62 110 SER A CA 1
ATOM 876 C C . SER A 1 110 ? 6.883 -18.401 7.330 1.00 85.62 110 SER A C 1
ATOM 878 O O . SER A 1 110 ? 7.818 -18.606 6.552 1.00 85.62 110 SER A O 1
ATOM 880 N N . LYS A 1 111 ? 6.312 -19.397 8.023 1.00 89.25 111 LYS A N 1
ATOM 881 C CA . LYS A 1 111 ? 6.613 -20.828 7.837 1.00 89.25 111 LYS A CA 1
ATOM 882 C C . LYS A 1 111 ? 5.758 -21.427 6.718 1.00 89.25 111 LYS A C 1
ATOM 884 O O . LYS A 1 111 ? 6.290 -22.099 5.838 1.00 89.25 111 LYS A O 1
ATOM 889 N N . ALA A 1 112 ? 4.461 -21.129 6.720 1.00 91.88 112 ALA A N 1
ATOM 890 C CA . ALA A 1 112 ? 3.497 -21.612 5.737 1.00 91.88 112 ALA A CA 1
ATOM 891 C C . ALA A 1 112 ? 3.869 -21.222 4.299 1.00 91.88 112 ALA A C 1
ATOM 893 O O . ALA A 1 112 ? 3.838 -22.070 3.412 1.00 91.88 112 ALA A O 1
ATOM 894 N N . ILE A 1 113 ? 4.296 -19.978 4.061 1.00 89.50 113 ILE A N 1
ATOM 895 C CA . ILE A 1 113 ? 4.696 -19.516 2.726 1.00 89.50 113 ILE A CA 1
ATOM 896 C C . ILE A 1 113 ? 5.949 -20.239 2.210 1.00 89.50 113 ILE A C 1
ATOM 898 O O . ILE A 1 113 ? 6.024 -20.580 1.030 1.00 89.50 113 ILE A O 1
ATOM 902 N N . LYS A 1 114 ? 6.918 -20.530 3.093 1.00 90.00 114 LYS A N 1
ATOM 903 C CA . LYS A 1 114 ? 8.139 -21.277 2.742 1.00 90.00 114 LYS A CA 1
ATOM 904 C C . LYS A 1 114 ? 7.826 -22.726 2.381 1.00 90.00 114 LYS A C 1
ATOM 906 O O . LYS A 1 114 ? 8.398 -23.247 1.432 1.00 90.00 114 LYS A O 1
ATOM 911 N N . ASN A 1 115 ? 6.897 -23.335 3.112 1.00 93.25 115 ASN A N 1
ATOM 912 C CA . ASN A 1 115 ? 6.517 -24.735 2.938 1.00 93.25 115 ASN A CA 1
ATOM 913 C C . ASN A 1 115 ? 5.359 -24.932 1.951 1.00 93.25 115 ASN A C 1
ATOM 915 O O . ASN A 1 115 ? 4.973 -26.069 1.700 1.00 93.25 115 ASN A O 1
ATOM 919 N N . ASN A 1 116 ? 4.803 -23.847 1.400 1.00 93.50 116 ASN A N 1
ATOM 920 C CA . ASN A 1 116 ? 3.599 -23.877 0.574 1.00 93.50 116 ASN A CA 1
ATOM 921 C C . ASN A 1 116 ? 2.436 -24.623 1.271 1.00 93.50 116 ASN A C 1
ATOM 923 O O . ASN A 1 116 ? 1.768 -25.452 0.659 1.00 93.50 116 ASN A O 1
ATOM 927 N N . ASP A 1 117 ? 2.220 -24.347 2.561 1.00 95.12 117 ASP A N 1
ATOM 928 C CA . ASP A 1 117 ? 1.266 -25.061 3.418 1.00 95.12 117 ASP A CA 1
ATOM 929 C C . ASP A 1 117 ? 0.106 -24.151 3.840 1.00 95.12 117 ASP A C 1
ATOM 931 O O . ASP A 1 117 ? 0.169 -23.423 4.835 1.00 95.12 117 ASP A O 1
ATOM 935 N N . TYR A 1 118 ? -0.979 -24.194 3.066 1.00 95.19 118 TYR A N 1
ATOM 936 C CA . TYR A 1 118 ? -2.179 -23.420 3.369 1.00 95.19 118 TYR A CA 1
ATOM 937 C C . TYR A 1 118 ? -2.893 -23.903 4.638 1.00 95.19 118 TYR A C 1
ATOM 939 O O . TYR A 1 118 ? -3.442 -23.082 5.365 1.00 95.19 118 TYR A O 1
ATOM 947 N N . ASN A 1 119 ? -2.875 -25.201 4.952 1.00 95.44 119 ASN A N 1
ATOM 948 C CA . ASN A 1 119 ? -3.614 -25.736 6.101 1.00 95.44 119 ASN A CA 1
ATOM 949 C C . ASN A 1 119 ? -3.000 -25.291 7.432 1.00 95.44 119 ASN A C 1
ATOM 951 O O . ASN A 1 119 ? -3.734 -24.943 8.367 1.00 95.44 119 ASN A O 1
ATOM 955 N N . LEU A 1 120 ? -1.666 -25.222 7.491 1.00 94.06 120 LEU A N 1
ATOM 956 C CA . LEU A 1 120 ? -0.951 -24.624 8.613 1.00 94.06 120 LEU A CA 1
ATOM 957 C C . LEU A 1 120 ? -1.389 -23.168 8.833 1.00 94.06 120 LEU A C 1
ATOM 959 O O . LEU A 1 120 ? -1.685 -22.775 9.960 1.00 94.06 120 LEU A O 1
ATOM 963 N N . PHE A 1 121 ? -1.477 -22.373 7.764 1.00 94.69 121 PHE A N 1
ATOM 964 C CA . PHE A 1 121 ? -1.908 -20.976 7.854 1.00 94.69 121 PHE A CA 1
ATOM 965 C C . PHE A 1 121 ? -3.392 -20.837 8.222 1.00 94.69 121 PHE A C 1
ATOM 967 O O . PHE A 1 121 ? -3.726 -20.101 9.150 1.00 94.69 121 PHE A O 1
ATOM 974 N N . LYS A 1 122 ? -4.270 -21.588 7.548 1.00 95.81 122 LYS A N 1
ATOM 975 C CA . LYS A 1 122 ? -5.731 -21.574 7.712 1.00 95.81 122 LYS A CA 1
ATOM 976 C C . LYS A 1 122 ? -6.152 -21.759 9.164 1.00 95.81 122 LYS A C 1
ATOM 978 O O . LYS A 1 122 ? -7.001 -21.022 9.649 1.00 95.81 122 LYS A O 1
ATOM 983 N N . THR A 1 123 ? -5.516 -22.689 9.877 1.00 93.75 123 THR A N 1
ATOM 984 C CA . THR A 1 123 ? -5.821 -22.974 11.290 1.00 93.75 123 THR A CA 1
ATOM 985 C C . THR A 1 123 ? -5.687 -21.730 12.178 1.00 93.75 123 THR A C 1
ATOM 987 O O . THR A 1 123 ? -6.479 -21.517 13.095 1.00 93.75 123 THR A O 1
ATOM 990 N N . HIS A 1 124 ? -4.688 -20.889 11.908 1.00 94.69 124 HIS A N 1
ATOM 991 C CA . HIS A 1 124 ? -4.475 -19.645 12.645 1.00 94.69 124 HIS A CA 1
ATOM 992 C C . HIS A 1 124 ? -5.301 -18.488 12.072 1.00 94.69 124 HIS A C 1
ATOM 994 O O . HIS A 1 124 ? -5.880 -17.721 12.843 1.00 94.69 124 HIS A O 1
ATOM 1000 N N . LEU A 1 125 ? -5.429 -18.417 10.743 1.00 95.38 125 LEU A N 1
ATOM 1001 C CA . LEU A 1 125 ? -6.261 -17.430 10.058 1.00 95.38 125 LEU A CA 1
ATOM 1002 C C . LEU A 1 125 ? -7.731 -17.517 10.485 1.00 95.38 125 LEU A C 1
ATOM 1004 O O . LEU A 1 125 ? -8.360 -16.476 10.641 1.00 95.38 125 LEU A O 1
ATOM 1008 N N . GLN A 1 126 ? -8.257 -18.719 10.749 1.00 95.81 126 GLN A N 1
ATOM 1009 C CA . GLN A 1 126 ? -9.629 -18.901 11.229 1.00 95.81 126 GLN A CA 1
ATOM 1010 C C . GLN A 1 126 ? -9.882 -18.095 12.506 1.00 95.81 126 GLN A C 1
ATOM 1012 O O . GLN A 1 126 ? -10.828 -17.323 12.561 1.00 95.81 126 GLN A O 1
ATOM 1017 N N . LYS A 1 127 ? -8.966 -18.144 13.483 1.00 95.69 127 LYS A N 1
ATOM 1018 C CA . LYS A 1 127 ? -9.094 -17.356 14.722 1.00 95.69 127 LYS A CA 1
ATOM 1019 C C . LYS A 1 127 ? -9.109 -15.848 14.461 1.00 95.69 127 LYS A C 1
ATOM 1021 O O . LYS A 1 127 ? -9.801 -15.110 15.154 1.00 95.69 127 LYS A O 1
ATOM 1026 N N . VAL A 1 128 ? -8.318 -15.375 13.495 1.00 95.44 128 VAL A N 1
ATOM 1027 C CA . VAL A 1 128 ? -8.317 -13.958 13.094 1.00 95.44 128 VAL A CA 1
ATOM 1028 C C . VAL A 1 128 ? -9.641 -13.591 12.429 1.00 95.44 128 VAL A C 1
ATOM 1030 O O . VAL A 1 128 ? -10.177 -12.522 12.716 1.00 95.44 128 VAL A O 1
ATOM 1033 N N . SER A 1 129 ? -10.166 -14.476 11.578 1.00 95.00 129 SER A N 1
ATOM 1034 C CA . SER A 1 129 ? -11.464 -14.328 10.919 1.00 95.00 129 SER A CA 1
ATOM 1035 C C . SER A 1 129 ? -12.591 -14.224 11.943 1.00 95.00 129 SER A C 1
ATOM 1037 O O . SER A 1 129 ? -13.315 -13.233 11.925 1.00 95.00 129 SER A O 1
ATOM 1039 N N . ASP A 1 130 ? -12.663 -15.157 12.896 1.00 95.19 130 ASP A N 1
ATOM 1040 C CA . ASP A 1 130 ? -13.696 -15.192 13.939 1.00 95.19 130 ASP A CA 1
ATOM 1041 C C . ASP A 1 130 ? -13.706 -13.885 14.756 1.00 95.19 130 ASP A C 1
ATOM 1043 O O . ASP A 1 130 ? -14.737 -13.228 14.915 1.00 95.19 130 ASP A O 1
ATOM 1047 N N . TYR A 1 131 ? -12.534 -13.427 15.216 1.00 96.12 131 TYR A N 1
ATOM 1048 C CA . TYR A 1 131 ? -12.438 -12.171 15.969 1.00 96.12 131 TYR A CA 1
ATOM 1049 C C . TYR A 1 131 ? -12.703 -10.932 15.112 1.00 96.12 131 TYR A C 1
ATOM 1051 O O . TYR A 1 131 ? -13.210 -9.928 15.618 1.00 96.12 131 TYR A O 1
ATOM 1059 N N . THR A 1 132 ? -12.358 -10.972 13.827 1.00 94.69 132 THR A N 1
ATOM 1060 C CA . THR A 1 132 ? -12.657 -9.883 12.897 1.00 94.69 132 THR A CA 1
ATOM 1061 C C . THR A 1 132 ? -14.154 -9.808 12.629 1.00 94.69 132 THR A C 1
ATOM 1063 O O . THR A 1 132 ? -14.692 -8.706 12.580 1.00 94.69 132 THR A O 1
ATOM 1066 N N . GLU A 1 133 ? -14.853 -10.936 12.539 1.00 94.25 133 GLU A N 1
ATOM 1067 C CA . GLU A 1 133 ? -16.309 -10.982 12.435 1.00 94.25 133 GLU A CA 1
ATOM 1068 C C . GLU A 1 133 ? -16.974 -10.369 13.680 1.00 94.25 133 GLU A C 1
ATOM 1070 O O . GLU A 1 133 ? -17.830 -9.490 13.549 1.00 94.25 133 GLU A O 1
ATOM 1075 N N . GLU A 1 134 ? -16.523 -10.734 14.888 1.00 95.19 134 GLU A N 1
ATOM 1076 C CA . GLU A 1 134 ? -16.987 -10.109 16.138 1.00 95.19 134 GLU A CA 1
ATOM 1077 C C . GLU A 1 134 ? -16.776 -8.584 16.125 1.00 95.19 134 GLU A C 1
ATOM 1079 O O . GLU A 1 134 ? -17.694 -7.814 16.421 1.00 95.19 134 GLU A O 1
ATOM 1084 N N . VAL A 1 135 ? -15.578 -8.127 15.740 1.00 94.00 135 VAL A N 1
ATOM 1085 C CA . VAL A 1 135 ? -15.257 -6.695 15.612 1.00 94.00 135 VAL A CA 1
ATOM 1086 C C . VAL A 1 135 ? -16.166 -6.011 14.594 1.00 94.00 135 VAL A C 1
ATOM 1088 O O . VAL A 1 135 ? -16.647 -4.906 14.845 1.00 94.00 135 VAL A O 1
ATOM 1091 N N . THR A 1 136 ? -16.412 -6.659 13.459 1.00 93.50 136 THR A N 1
ATOM 1092 C CA . THR A 1 136 ? -17.219 -6.124 12.359 1.00 93.50 136 THR A CA 1
ATOM 1093 C C . THR A 1 136 ? -18.662 -5.917 12.795 1.00 93.50 136 THR A C 1
ATOM 1095 O O . THR A 1 136 ? -19.189 -4.831 12.588 1.00 93.50 136 THR A O 1
ATOM 1098 N N . LYS A 1 137 ? -19.274 -6.892 13.478 1.00 94.12 137 LYS A N 1
ATOM 1099 C CA . LYS A 1 137 ? -20.647 -6.779 14.007 1.00 94.12 137 LYS A CA 1
ATOM 1100 C C . LYS A 1 137 ? -20.787 -5.630 15.004 1.00 94.12 137 LYS A C 1
ATOM 1102 O O . LYS A 1 137 ? -21.722 -4.840 14.935 1.00 94.12 137 LYS A O 1
ATOM 1107 N N . VAL A 1 138 ? -19.821 -5.484 15.914 1.00 94.75 138 VAL A N 1
ATOM 1108 C CA . VAL A 1 138 ? -19.832 -4.373 16.879 1.00 94.75 138 VAL A CA 1
ATOM 1109 C C . VAL A 1 138 ? -19.694 -3.024 16.168 1.00 94.75 138 VAL A C 1
ATOM 1111 O O . VAL A 1 138 ? -20.390 -2.065 16.502 1.00 94.75 138 VAL A O 1
ATOM 1114 N N . ARG A 1 139 ? -18.799 -2.933 15.179 1.00 92.94 139 ARG A N 1
ATOM 1115 C CA . ARG A 1 139 ? -18.593 -1.711 14.393 1.00 92.94 139 ARG A CA 1
ATOM 1116 C C . ARG A 1 139 ? -19.821 -1.362 13.566 1.00 92.94 139 ARG A C 1
ATOM 1118 O O . ARG A 1 139 ? -20.231 -0.208 13.584 1.00 92.94 139 ARG A O 1
ATOM 1125 N N . GLU A 1 140 ? -20.401 -2.335 12.882 1.00 92.62 140 GLU A N 1
ATOM 1126 C CA . GLU A 1 140 ? -21.618 -2.187 12.089 1.00 92.62 140 GLU A CA 1
ATOM 1127 C C . GLU A 1 140 ? -22.766 -1.614 12.928 1.00 92.62 140 GLU A C 1
ATOM 1129 O O . GLU A 1 140 ? -23.297 -0.560 12.573 1.00 92.62 140 GLU A O 1
ATOM 1134 N N . ALA A 1 141 ? -23.042 -2.193 14.099 1.00 92.62 141 ALA A N 1
ATOM 1135 C CA . ALA A 1 141 ? -24.075 -1.697 15.007 1.00 92.62 141 ALA A CA 1
ATOM 1136 C C . ALA A 1 141 ? -23.824 -0.252 15.491 1.00 92.62 141 ALA A C 1
ATOM 1138 O O . ALA A 1 141 ? -24.748 0.558 15.560 1.00 92.62 141 ALA A O 1
ATOM 1139 N N . VAL A 1 142 ? -22.573 0.102 15.817 1.00 91.50 142 VAL A N 1
ATOM 1140 C CA . VAL A 1 142 ? -22.219 1.452 16.305 1.00 91.50 142 VAL A CA 1
ATOM 1141 C C . VAL A 1 142 ? -22.243 2.499 15.188 1.00 91.50 142 VAL A C 1
ATOM 1143 O O . VAL A 1 142 ? -22.562 3.664 15.431 1.00 91.50 142 VAL A O 1
ATOM 1146 N N . LEU A 1 143 ? -21.862 2.111 13.973 1.00 87.88 143 LEU A N 1
ATOM 1147 C CA . LEU A 1 143 ? -21.660 3.019 12.842 1.00 87.88 143 LEU A CA 1
ATOM 1148 C C . LEU A 1 143 ? -22.860 3.070 11.894 1.00 87.88 143 LEU A C 1
ATOM 1150 O O . LEU A 1 143 ? -22.915 3.971 11.055 1.00 87.88 143 LEU A O 1
ATOM 1154 N N . ASN A 1 144 ? -23.810 2.144 12.051 1.00 89.81 144 ASN A N 1
ATOM 1155 C CA . ASN A 1 144 ? -25.013 2.004 11.241 1.00 89.81 144 ASN A CA 1
ATOM 1156 C C . ASN A 1 144 ? -24.687 1.955 9.734 1.00 89.81 144 ASN A C 1
ATOM 1158 O O . ASN A 1 144 ? -25.113 2.807 8.947 1.00 89.81 144 ASN A O 1
ATOM 1162 N N . CYS A 1 145 ? -23.848 0.994 9.344 1.00 90.31 145 CYS A N 1
ATOM 1163 C CA . CYS A 1 145 ? -23.395 0.778 7.966 1.00 90.31 145 CYS A CA 1
ATOM 1164 C C . CYS A 1 145 ? -23.392 -0.718 7.604 1.00 90.31 145 CYS A C 1
ATOM 1166 O O . CYS A 1 145 ? -23.834 -1.532 8.392 1.00 90.31 145 CYS A O 1
ATOM 1168 N N . GLY A 1 146 ? -22.946 -1.110 6.406 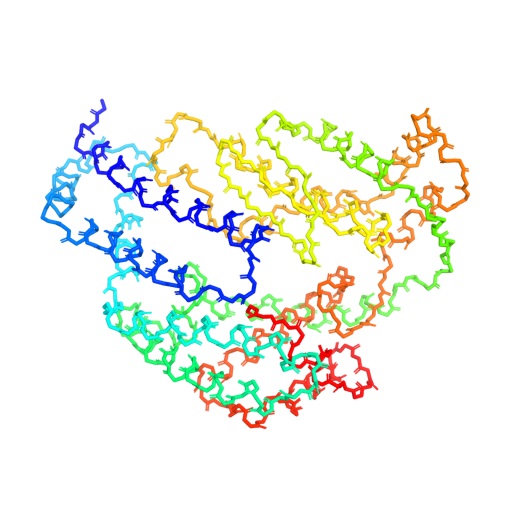1.00 90.38 146 GLY A N 1
ATOM 1169 C CA . GLY A 1 146 ? -22.788 -2.538 6.084 1.00 90.38 146 GLY A CA 1
ATOM 1170 C C . GLY A 1 146 ? -21.593 -3.175 6.810 1.00 90.38 146 GLY A C 1
ATOM 1171 O O . GLY A 1 146 ? -20.660 -2.466 7.189 1.00 90.38 146 GLY A O 1
ATOM 1172 N N . LEU A 1 147 ? -21.574 -4.509 6.931 1.00 92.38 147 LEU A N 1
ATOM 1173 C CA . LEU A 1 147 ? -20.491 -5.260 7.588 1.00 92.38 147 LEU A CA 1
ATOM 1174 C C . LEU A 1 147 ? -19.114 -4.879 7.031 1.00 92.38 147 LEU A C 1
ATOM 1176 O O . LEU A 1 147 ? -18.292 -4.298 7.740 1.00 92.38 147 LEU A O 1
ATOM 1180 N N . TYR A 1 148 ? -18.883 -5.095 5.735 1.00 92.44 148 TYR A N 1
ATOM 1181 C CA . TYR A 1 148 ? -17.616 -4.718 5.105 1.00 92.44 148 TYR A CA 1
ATOM 1182 C C . TYR A 1 148 ? -17.364 -3.198 5.127 1.00 92.44 148 TYR A C 1
ATOM 1184 O O . TYR A 1 148 ? -16.235 -2.745 5.339 1.00 92.44 148 TYR A O 1
ATOM 1192 N N . ASP A 1 149 ? -18.431 -2.399 5.006 1.00 91.50 149 ASP A N 1
ATOM 1193 C CA . ASP A 1 149 ? -18.380 -0.936 5.111 1.00 91.50 149 ASP A CA 1
ATOM 1194 C C . ASP A 1 149 ? -17.892 -0.454 6.492 1.00 91.50 149 ASP A C 1
ATOM 1196 O O . ASP A 1 149 ? -17.354 0.646 6.611 1.00 91.50 149 ASP A O 1
ATOM 1200 N N . SER A 1 150 ? -18.061 -1.261 7.540 1.00 91.06 150 SER A N 1
ATOM 1201 C CA . SER A 1 150 ? -17.595 -0.949 8.892 1.00 91.06 150 SER A CA 1
ATOM 1202 C C . SER A 1 150 ? -16.071 -1.082 9.038 1.00 91.06 150 SER A C 1
ATOM 1204 O O . SER A 1 150 ? -15.467 -0.413 9.888 1.00 91.06 150 SER A O 1
ATOM 1206 N N . LEU A 1 151 ? -15.437 -1.909 8.196 1.00 88.94 151 LEU A N 1
ATOM 1207 C CA . LEU A 1 151 ? -13.992 -2.155 8.178 1.00 88.94 151 LEU A CA 1
ATOM 1208 C C . LEU A 1 151 ? -13.246 -1.204 7.243 1.00 88.94 151 LEU A C 1
ATOM 1210 O O . LEU A 1 151 ? -12.122 -0.790 7.539 1.00 88.94 151 LEU A O 1
ATOM 1214 N N . ILE A 1 152 ? -13.858 -0.825 6.122 1.00 84.62 152 ILE A N 1
ATOM 1215 C CA . ILE A 1 152 ? -13.289 0.204 5.253 1.00 84.62 152 ILE A CA 1
ATOM 1216 C C . ILE A 1 152 ? -13.454 1.569 5.934 1.00 84.62 152 ILE A C 1
ATOM 1218 O O . ILE A 1 152 ? -14.483 1.890 6.518 1.00 84.62 152 ILE A O 1
ATOM 1222 N N . ASN A 1 153 ? -12.402 2.387 5.899 1.00 65.44 153 ASN A N 1
ATOM 1223 C CA . ASN A 1 153 ? -12.371 3.703 6.539 1.00 65.44 153 ASN A CA 1
ATOM 1224 C C . ASN A 1 153 ? -13.683 4.490 6.303 1.00 65.44 153 ASN A C 1
ATOM 1226 O O . ASN A 1 153 ? -14.065 4.711 5.153 1.00 65.44 153 ASN A O 1
ATOM 1230 N N . LEU A 1 154 ? -14.300 4.971 7.393 1.00 56.44 154 LEU A N 1
ATOM 1231 C CA . LEU A 1 154 ? -15.634 5.595 7.524 1.00 56.44 154 LEU A CA 1
ATOM 1232 C C . LEU A 1 154 ? -15.979 6.769 6.587 1.00 56.44 154 LEU A C 1
ATOM 1234 O O . LEU A 1 154 ? -16.988 7.447 6.778 1.00 56.44 154 LEU A O 1
ATOM 1238 N N . SER A 1 155 ? -15.104 7.130 5.660 1.00 60.34 155 SER A N 1
ATOM 1239 C CA . SER A 1 155 ? -15.353 8.146 4.637 1.00 60.34 155 SER A CA 1
ATOM 1240 C C . SER A 1 155 ? -15.695 7.554 3.266 1.00 60.34 155 SER A C 1
ATOM 1242 O O . SER A 1 155 ? -16.119 8.302 2.384 1.00 60.34 155 SER A O 1
ATOM 1244 N N . LYS A 1 156 ? -15.533 6.238 3.068 1.00 69.81 156 LYS A N 1
ATOM 1245 C CA . LYS A 1 156 ? -15.767 5.557 1.789 1.00 69.81 156 LYS A CA 1
ATOM 1246 C C . LYS A 1 156 ? -16.780 4.427 1.971 1.00 69.81 156 LYS A C 1
ATOM 1248 O O . LYS A 1 156 ? -16.725 3.718 2.961 1.00 69.81 156 LYS A O 1
ATOM 1253 N N . LYS A 1 157 ? -17.685 4.274 1.001 1.00 87.00 157 LYS A N 1
ATOM 1254 C CA . LYS A 1 157 ? -18.603 3.129 0.902 1.00 87.00 157 LYS A CA 1
ATOM 1255 C C . LYS A 1 157 ? -18.067 2.146 -0.133 1.00 87.00 157 LYS A C 1
ATOM 1257 O O . LYS A 1 157 ? -17.602 2.592 -1.188 1.00 87.00 157 LYS A O 1
ATOM 1262 N N . SER A 1 158 ? -18.182 0.849 0.128 1.00 91.50 158 SER A N 1
ATOM 1263 C CA . SER A 1 158 ? -17.820 -0.237 -0.794 1.00 91.50 158 SER A CA 1
ATOM 1264 C C . SER A 1 158 ? -18.489 -0.057 -2.154 1.00 91.50 158 SER A C 1
ATOM 1266 O O . SER A 1 158 ? -17.834 -0.191 -3.181 1.00 91.50 158 SER A O 1
ATOM 1268 N N . SER A 1 159 ? -19.749 0.382 -2.180 1.00 92.56 159 SER A N 1
ATOM 1269 C CA . SER A 1 159 ? -20.494 0.687 -3.410 1.00 92.56 159 SER A CA 1
ATOM 1270 C C . SER A 1 159 ? -19.782 1.679 -4.336 1.00 92.56 159 SER A C 1
ATOM 1272 O O . SER A 1 159 ? -19.726 1.458 -5.543 1.00 92.56 159 SER A O 1
ATOM 1274 N N . LYS A 1 160 ? -19.170 2.740 -3.794 1.00 92.12 160 LYS A N 1
ATOM 1275 C CA . LYS A 1 160 ? -18.389 3.698 -4.597 1.00 92.12 160 LYS A CA 1
ATOM 1276 C C . LYS A 1 160 ? -17.092 3.083 -5.118 1.00 92.12 160 LYS A C 1
ATOM 1278 O O . LYS A 1 160 ? -16.675 3.391 -6.228 1.00 92.12 160 LYS A O 1
ATOM 1283 N N . ILE A 1 161 ? -16.457 2.218 -4.328 1.00 92.44 161 ILE A N 1
ATOM 1284 C CA . ILE A 1 161 ? -15.250 1.494 -4.750 1.00 92.44 161 ILE A CA 1
ATOM 1285 C C . ILE A 1 161 ? -15.599 0.554 -5.911 1.00 92.44 161 ILE A C 1
ATOM 1287 O O . ILE A 1 161 ? -14.928 0.586 -6.939 1.00 92.44 161 ILE A O 1
ATOM 1291 N N . LYS A 1 162 ? -16.711 -0.185 -5.806 1.00 94.44 162 LYS A N 1
ATOM 1292 C CA . LYS A 1 162 ? -17.221 -1.060 -6.872 1.00 94.44 162 LYS A CA 1
ATOM 1293 C C . LYS A 1 162 ? -17.519 -0.313 -8.168 1.00 94.44 162 LYS A C 1
ATOM 1295 O O . LYS A 1 162 ? -17.218 -0.837 -9.231 1.00 94.44 162 LYS A O 1
ATOM 1300 N N . GLN A 1 163 ? -18.064 0.903 -8.094 1.00 95.19 163 GLN A N 1
ATOM 1301 C CA . GLN A 1 163 ? -18.296 1.739 -9.281 1.00 95.19 163 GLN A CA 1
ATOM 1302 C C . GLN A 1 163 ? -16.994 2.098 -10.007 1.00 95.19 163 GLN A C 1
ATOM 1304 O O . GLN A 1 163 ? -16.950 2.095 -11.230 1.00 95.19 163 GLN A O 1
ATOM 1309 N N . VAL A 1 164 ? -15.918 2.388 -9.272 1.00 94.12 164 VAL A N 1
ATOM 1310 C CA . VAL A 1 164 ? -14.603 2.621 -9.889 1.00 94.12 164 VAL A CA 1
ATOM 1311 C C . VAL A 1 164 ? -14.052 1.316 -10.460 1.00 94.12 164 VAL A C 1
ATOM 1313 O O . VAL A 1 164 ? -13.550 1.281 -11.581 1.00 94.12 164 VAL A O 1
ATOM 1316 N N . PHE A 1 165 ? -14.173 0.221 -9.711 1.00 94.62 165 PHE A N 1
ATOM 1317 C CA . PHE A 1 165 ? -13.663 -1.078 -10.131 1.00 94.62 165 PHE A CA 1
ATOM 1318 C C . PHE A 1 165 ? -14.387 -1.634 -11.354 1.00 94.62 165 PHE A C 1
ATOM 1320 O O . PHE A 1 165 ? -13.727 -2.229 -12.194 1.00 94.62 165 PHE A O 1
ATOM 1327 N N . SER A 1 166 ? -15.689 -1.403 -11.529 1.00 95.56 166 SER A N 1
ATOM 1328 C CA . SER A 1 166 ? -16.408 -1.852 -12.728 1.00 95.56 166 SER A CA 1
ATOM 1329 C C . SER A 1 166 ? -15.873 -1.195 -14.004 1.00 95.56 166 SER A C 1
ATOM 1331 O O . SER A 1 166 ? -15.682 -1.879 -15.013 1.00 95.56 166 SER A O 1
ATOM 1333 N N . VAL A 1 167 ? -15.540 0.099 -13.946 1.00 96.00 167 VAL A N 1
ATOM 1334 C CA . VAL A 1 167 ? -14.883 0.812 -15.051 1.00 96.00 167 VAL A CA 1
ATOM 1335 C C . VAL A 1 167 ? -13.513 0.195 -15.339 1.00 96.00 167 VAL A C 1
ATOM 1337 O O . VAL A 1 167 ? -13.211 -0.133 -16.485 1.00 96.00 167 VAL A O 1
ATOM 1340 N N . LEU A 1 168 ? -12.704 -0.034 -14.298 1.00 93.94 168 LEU A N 1
ATOM 1341 C CA . LEU A 1 168 ? -11.366 -0.617 -14.439 1.00 93.94 168 LEU A CA 1
ATOM 1342 C C . LEU A 1 168 ? -11.399 -2.051 -14.988 1.00 93.94 168 LEU A C 1
ATOM 1344 O O . LEU A 1 168 ? -10.648 -2.359 -15.906 1.00 93.94 168 LEU A O 1
ATOM 1348 N N . LYS A 1 169 ? -12.297 -2.911 -14.493 1.00 92.62 169 LYS A N 1
ATOM 1349 C CA . LYS A 1 169 ? -12.468 -4.293 -14.978 1.00 92.62 169 LYS A CA 1
ATOM 1350 C C . LYS A 1 169 ? -12.847 -4.345 -16.456 1.00 92.62 169 LYS A C 1
ATOM 1352 O O . LYS A 1 169 ? -12.482 -5.295 -17.135 1.00 92.62 169 LYS A O 1
ATOM 1357 N N . THR A 1 170 ? -13.559 -3.330 -16.941 1.00 93.25 170 THR A N 1
ATOM 1358 C CA . THR A 1 170 ? -13.947 -3.227 -18.352 1.00 93.25 170 THR A CA 1
ATOM 1359 C C . THR A 1 170 ? -12.790 -2.717 -19.214 1.00 93.25 170 THR A C 1
ATOM 1361 O O . THR A 1 170 ? -12.544 -3.247 -20.292 1.00 93.25 170 THR A O 1
ATOM 1364 N N . ALA A 1 171 ? -12.053 -1.705 -18.744 1.00 93.25 171 ALA A N 1
ATOM 1365 C CA . ALA A 1 171 ? -11.029 -1.030 -19.543 1.00 93.25 171 ALA A CA 1
ATOM 1366 C C . ALA A 1 171 ? -9.655 -1.727 -19.536 1.00 93.25 171 ALA A C 1
ATOM 1368 O O . ALA A 1 171 ? -8.985 -1.793 -20.567 1.00 93.25 171 ALA A O 1
ATOM 1369 N N . LEU A 1 172 ? -9.207 -2.236 -18.382 1.00 91.62 172 LEU A N 1
ATOM 1370 C CA . LEU A 1 172 ? -7.847 -2.758 -18.207 1.00 91.62 172 LEU A CA 1
ATOM 1371 C C . LEU A 1 172 ? -7.508 -3.954 -19.114 1.00 91.62 172 LEU A C 1
ATOM 1373 O O . LEU A 1 172 ? -6.398 -3.950 -19.649 1.00 91.62 172 LEU A O 1
ATOM 1377 N N . PRO A 1 173 ? -8.397 -4.945 -19.347 1.00 89.38 173 PRO A N 1
ATOM 1378 C CA . PRO A 1 173 ? -8.066 -6.090 -20.198 1.00 89.38 173 PRO A CA 1
ATOM 1379 C C . PRO A 1 173 ? -7.650 -5.695 -21.619 1.00 89.38 173 PRO A C 1
ATOM 1381 O O . PRO A 1 173 ? -6.660 -6.212 -22.135 1.00 89.38 173 PRO A O 1
ATOM 1384 N N . GLU A 1 174 ? -8.358 -4.746 -22.238 1.00 89.69 174 GLU A N 1
ATOM 1385 C CA . GLU A 1 174 ? -8.012 -4.249 -23.574 1.00 89.69 174 GLU A CA 1
ATOM 1386 C C . GLU A 1 174 ? -6.712 -3.440 -23.561 1.00 89.69 174 GLU A C 1
ATOM 1388 O O . GLU A 1 174 ? -5.841 -3.659 -24.405 1.00 89.69 174 GLU A O 1
ATOM 1393 N N . LEU A 1 175 ? -6.515 -2.578 -22.559 1.00 90.56 175 LEU A N 1
ATOM 1394 C CA . LEU A 1 175 ? -5.275 -1.809 -22.425 1.00 90.56 175 LEU A CA 1
ATOM 1395 C C . LEU A 1 175 ? -4.048 -2.714 -22.267 1.00 90.56 175 LEU A C 1
ATOM 1397 O O . LEU A 1 175 ? -3.025 -2.471 -22.901 1.00 90.56 175 LEU A O 1
ATOM 1401 N N . ILE A 1 176 ? -4.153 -3.789 -21.480 1.00 88.94 176 ILE A N 1
ATOM 1402 C CA . ILE A 1 176 ? -3.063 -4.755 -21.283 1.00 88.94 176 ILE A CA 1
ATOM 1403 C C . ILE A 1 176 ? -2.666 -5.411 -22.614 1.00 88.94 176 ILE A C 1
ATOM 1405 O O . ILE A 1 176 ? -1.471 -5.559 -22.879 1.00 88.94 176 ILE A O 1
ATOM 1409 N N . LYS A 1 177 ? -3.627 -5.749 -23.488 1.00 85.88 177 LYS A N 1
ATOM 1410 C CA . LYS A 1 177 ? -3.345 -6.340 -24.813 1.00 85.88 177 LYS A CA 1
ATOM 1411 C C . LYS A 1 177 ? -2.541 -5.412 -25.728 1.00 85.88 177 LYS A C 1
ATOM 1413 O O . LYS A 1 177 ? -1.769 -5.901 -26.547 1.00 85.88 177 LYS A O 1
ATOM 1418 N N . HIS A 1 178 ? -2.696 -4.099 -25.569 1.00 86.19 178 HIS A N 1
ATOM 1419 C CA . HIS A 1 178 ? -2.056 -3.081 -26.409 1.00 86.19 178 HIS A CA 1
ATOM 1420 C C . HIS A 1 178 ? -0.648 -2.691 -25.925 1.00 86.19 178 HIS A C 1
ATOM 1422 O O . HIS A 1 178 ? -0.017 -1.791 -26.479 1.00 86.19 178 HIS A O 1
ATOM 1428 N N . THR A 1 179 ? -0.134 -3.349 -24.884 1.00 85.56 179 THR A N 1
ATOM 1429 C CA . THR A 1 179 ? 1.177 -3.025 -24.314 1.00 85.56 179 THR A CA 1
ATOM 1430 C C . THR A 1 179 ? 2.331 -3.588 -25.146 1.00 85.56 179 THR A C 1
ATOM 1432 O O . THR A 1 179 ? 2.247 -4.655 -25.757 1.00 85.56 179 THR A O 1
ATOM 1435 N N . SER A 1 180 ? 3.445 -2.850 -25.176 1.00 75.19 180 SER A N 1
ATOM 1436 C CA . SER A 1 180 ? 4.613 -3.199 -25.989 1.00 75.19 180 SER A CA 1
ATOM 1437 C C . SER A 1 180 ? 5.329 -4.457 -25.487 1.00 75.19 180 SER A C 1
ATOM 1439 O O . SER A 1 180 ? 5.679 -4.582 -24.308 1.00 75.19 180 SER A O 1
ATOM 1441 N N . LYS A 1 181 ? 5.646 -5.351 -26.430 1.00 79.00 181 LYS A N 1
ATOM 1442 C CA . LYS A 1 181 ? 6.427 -6.577 -26.205 1.00 79.00 181 LYS A CA 1
ATOM 1443 C C . LYS A 1 181 ? 7.923 -6.427 -26.507 1.00 79.00 181 LYS A C 1
ATOM 1445 O O . LYS A 1 181 ? 8.624 -7.433 -26.490 1.00 79.00 181 LYS A O 1
ATOM 1450 N N . LYS A 1 182 ? 8.428 -5.198 -26.702 1.00 81.12 182 LYS A N 1
ATOM 1451 C CA . LYS A 1 182 ? 9.842 -4.921 -27.037 1.00 81.12 182 LYS A CA 1
ATOM 1452 C C . LYS A 1 182 ? 10.822 -5.675 -26.127 1.00 81.12 182 LYS A C 1
ATOM 1454 O O . LYS A 1 182 ? 10.587 -5.774 -24.920 1.00 81.12 182 LYS A O 1
ATOM 1459 N N . GLU A 1 183 ? 11.891 -6.220 -26.693 1.00 83.12 183 GLU A N 1
ATOM 1460 C CA . GLU A 1 183 ? 12.952 -6.849 -25.905 1.00 83.12 183 GLU A CA 1
ATOM 1461 C C . GLU A 1 183 ? 13.680 -5.811 -25.044 1.00 83.12 183 GLU A C 1
ATOM 1463 O O . GLU A 1 183 ? 13.819 -4.649 -25.426 1.00 83.12 183 GLU A O 1
ATOM 1468 N N . LEU A 1 184 ? 14.084 -6.226 -23.843 1.00 86.94 184 LEU A N 1
ATOM 1469 C CA . LEU A 1 184 ? 14.721 -5.356 -22.858 1.00 86.94 184 LEU A CA 1
ATOM 1470 C C . LEU A 1 184 ? 16.189 -5.741 -22.720 1.00 86.94 184 LEU A C 1
ATOM 1472 O O . LEU A 1 184 ? 16.494 -6.900 -22.431 1.00 86.94 184 LEU A O 1
ATOM 1476 N N . VAL A 1 185 ? 17.081 -4.756 -22.807 1.00 88.19 185 VAL A N 1
ATOM 1477 C CA . VAL A 1 185 ? 18.493 -4.950 -22.463 1.00 88.19 185 VAL A CA 1
ATOM 1478 C C . VAL A 1 185 ? 18.600 -4.947 -20.944 1.00 88.19 185 VAL A C 1
ATOM 1480 O O . VAL A 1 185 ? 18.365 -3.914 -20.312 1.00 88.19 185 VAL A O 1
ATOM 1483 N N . GLN A 1 186 ? 18.898 -6.093 -20.333 1.00 83.06 186 GLN A N 1
ATOM 1484 C CA . GLN A 1 186 ? 18.989 -6.214 -18.874 1.00 83.06 186 GLN A CA 1
ATOM 1485 C C . GLN A 1 186 ? 20.143 -5.378 -18.314 1.00 83.06 186 GLN A C 1
ATOM 1487 O O . GLN A 1 186 ? 21.142 -5.168 -18.990 1.00 83.06 186 GLN A O 1
ATOM 1492 N N . ASN A 1 187 ? 19.987 -4.870 -17.090 1.00 75.69 187 ASN A N 1
ATOM 1493 C CA . ASN A 1 187 ? 21.082 -4.179 -16.411 1.00 75.69 187 ASN A CA 1
ATOM 1494 C C . ASN A 1 187 ? 22.159 -5.180 -15.989 1.00 75.69 187 ASN A C 1
ATOM 1496 O O . ASN A 1 187 ? 21.841 -6.198 -15.374 1.00 75.69 187 ASN A O 1
ATOM 1500 N N . SER A 1 188 ? 23.419 -4.824 -16.206 1.00 77.25 188 SER A N 1
ATOM 1501 C CA . SER A 1 188 ? 24.539 -5.376 -15.463 1.00 77.25 188 SER A CA 1
ATOM 1502 C C . SER A 1 188 ? 24.398 -5.066 -13.970 1.00 77.25 188 SER A C 1
ATOM 1504 O O . SER A 1 188 ? 23.741 -4.100 -13.563 1.00 77.25 188 SER A O 1
ATOM 1506 N N . GLU A 1 189 ? 24.970 -5.924 -13.127 1.00 79.06 189 GLU A N 1
ATOM 1507 C CA . GLU A 1 189 ? 24.917 -5.722 -11.685 1.00 79.06 189 GLU A CA 1
ATOM 1508 C C . GLU A 1 189 ? 25.698 -4.461 -11.298 1.00 79.06 189 GLU A C 1
ATOM 1510 O O . GLU A 1 189 ? 26.921 -4.405 -11.391 1.00 79.06 189 GLU A O 1
ATOM 1515 N N . LEU A 1 190 ? 24.978 -3.434 -10.841 1.00 85.69 190 LEU A N 1
ATOM 1516 C CA . LEU A 1 190 ? 25.587 -2.285 -10.174 1.00 85.69 190 LEU A CA 1
ATOM 1517 C C . LEU A 1 190 ? 25.953 -2.657 -8.738 1.00 85.69 190 LEU A C 1
ATOM 1519 O O . LEU A 1 190 ? 25.132 -3.276 -8.053 1.00 85.69 190 LEU A O 1
ATOM 1523 N N . ALA A 1 191 ? 27.125 -2.220 -8.272 1.00 88.50 191 ALA A N 1
ATOM 1524 C CA . ALA A 1 191 ? 27.525 -2.328 -6.870 1.00 88.50 191 ALA A CA 1
ATOM 1525 C C . ALA A 1 191 ? 26.504 -1.638 -5.945 1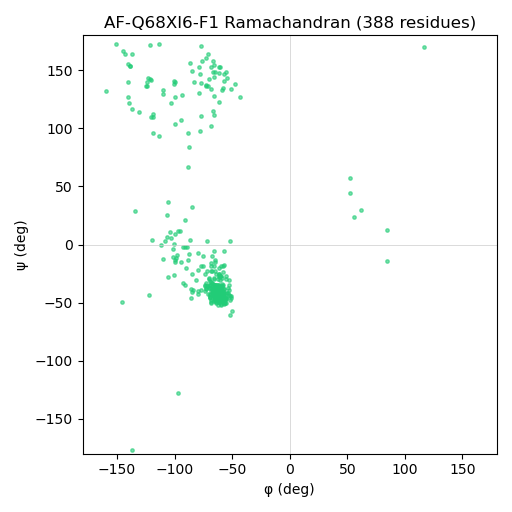.00 88.50 191 ALA A C 1
ATOM 1527 O O . ALA A 1 191 ? 25.896 -0.631 -6.322 1.00 88.50 191 ALA A O 1
ATOM 1528 N N . SER A 1 192 ? 26.310 -2.180 -4.741 1.00 84.25 192 SER A N 1
ATOM 1529 C CA . SER A 1 192 ? 25.297 -1.705 -3.786 1.00 84.25 192 SER A CA 1
ATOM 1530 C C . SER A 1 192 ? 25.491 -0.228 -3.429 1.00 84.25 192 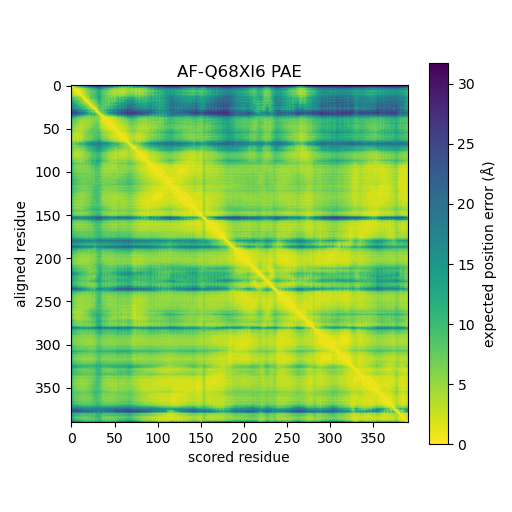SER A C 1
ATOM 1532 O O . SER A 1 192 ? 24.546 0.563 -3.448 1.00 84.25 192 SER A O 1
ATOM 1534 N N . GLU A 1 193 ? 26.743 0.172 -3.218 1.00 87.81 193 GLU A N 1
ATOM 1535 C CA . GLU A 1 193 ? 27.155 1.534 -2.893 1.00 87.81 193 GLU A CA 1
ATOM 1536 C C . GLU A 1 193 ? 26.775 2.506 -4.014 1.00 87.81 193 GLU A C 1
ATOM 1538 O O . GLU A 1 193 ? 26.186 3.552 -3.750 1.00 87.81 193 GLU A O 1
ATOM 1543 N N . MET A 1 194 ? 27.020 2.128 -5.274 1.00 89.94 194 MET A N 1
ATOM 1544 C CA . MET A 1 194 ? 26.653 2.936 -6.440 1.00 89.94 194 MET A CA 1
ATOM 1545 C C . MET A 1 194 ? 25.133 3.115 -6.538 1.00 89.94 194 MET A C 1
ATOM 1547 O O . MET A 1 194 ? 24.646 4.220 -6.768 1.00 89.94 194 MET A O 1
ATOM 1551 N N . ARG A 1 195 ? 24.359 2.045 -6.306 1.00 89.19 195 ARG A N 1
ATOM 1552 C CA . ARG A 1 195 ? 22.887 2.125 -6.293 1.00 89.19 195 ARG A CA 1
ATOM 1553 C C . ARG A 1 195 ? 22.399 3.077 -5.209 1.00 89.19 195 ARG A C 1
ATOM 1555 O O . ARG A 1 195 ? 21.533 3.903 -5.484 1.00 89.19 195 ARG A O 1
ATOM 1562 N N . LYS A 1 196 ? 22.956 2.969 -3.999 1.00 88.75 196 LYS A N 1
ATOM 1563 C CA . LYS A 1 196 ? 22.603 3.826 -2.863 1.00 88.75 196 LYS A CA 1
ATOM 1564 C 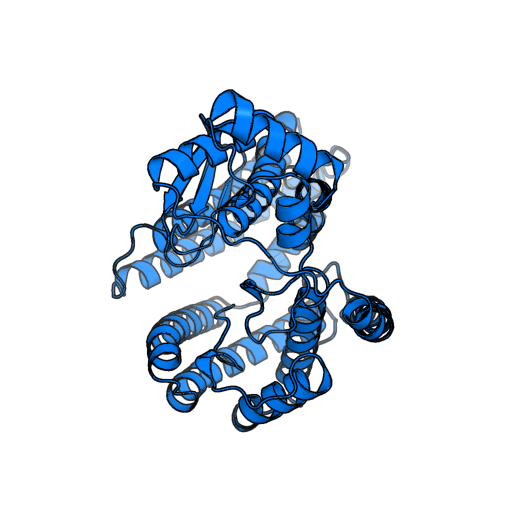C . LYS A 1 196 ? 22.898 5.295 -3.160 1.00 88.75 196 LYS A C 1
ATOM 1566 O O . LYS A 1 196 ? 22.028 6.126 -2.919 1.00 88.75 196 LYS A O 1
ATOM 1571 N N . LEU A 1 197 ? 24.064 5.598 -3.734 1.00 91.94 197 LEU A N 1
ATOM 1572 C CA . LEU A 1 197 ? 24.436 6.960 -4.127 1.00 91.94 197 LEU A CA 1
ATOM 1573 C C . LEU A 1 197 ? 23.457 7.543 -5.151 1.00 91.94 197 LEU A C 1
ATOM 1575 O O . LEU A 1 197 ? 22.944 8.638 -4.941 1.00 91.94 197 LEU A O 1
ATOM 1579 N N . ILE A 1 198 ? 23.123 6.791 -6.206 1.00 93.94 198 ILE A N 1
ATOM 1580 C CA . ILE A 1 198 ? 22.153 7.244 -7.215 1.00 93.94 198 ILE A CA 1
ATOM 1581 C C . ILE A 1 198 ? 20.769 7.468 -6.589 1.00 93.94 198 ILE A C 1
ATOM 1583 O O . ILE A 1 198 ? 20.125 8.481 -6.851 1.00 93.94 198 ILE A O 1
ATOM 1587 N N . MET A 1 199 ? 20.304 6.543 -5.742 1.00 91.94 199 MET A N 1
ATOM 1588 C CA . MET A 1 199 ? 19.015 6.670 -5.052 1.00 91.94 199 MET A CA 1
ATOM 1589 C C . MET A 1 199 ? 18.972 7.922 -4.169 1.00 91.94 199 MET A C 1
ATOM 1591 O O . MET A 1 199 ? 18.027 8.697 -4.270 1.00 91.94 199 MET A O 1
ATOM 1595 N N . GLN A 1 200 ? 20.003 8.158 -3.353 1.00 92.56 200 GLN A N 1
ATOM 1596 C CA . GLN A 1 200 ? 20.104 9.352 -2.506 1.00 92.56 200 GLN A CA 1
ATOM 1597 C C . GLN A 1 200 ? 20.158 10.640 -3.331 1.00 92.56 200 GLN A C 1
ATOM 1599 O O . GLN A 1 200 ? 19.524 11.627 -2.965 1.00 92.56 200 GLN A O 1
ATOM 1604 N N . HIS A 1 201 ? 20.858 10.622 -4.463 1.00 95.00 201 HIS A N 1
ATOM 1605 C CA . HIS A 1 201 ? 20.933 11.768 -5.357 1.00 95.00 201 HIS A CA 1
ATOM 1606 C C . HIS A 1 201 ? 19.567 12.097 -5.989 1.00 95.00 201 HIS A C 1
ATOM 1608 O O . HIS A 1 201 ? 19.136 13.249 -5.992 1.00 95.00 201 HIS A O 1
ATOM 1614 N N . ILE A 1 202 ? 18.810 11.084 -6.423 1.00 94.62 202 ILE A N 1
ATOM 1615 C CA . ILE A 1 202 ? 17.431 11.274 -6.901 1.00 94.62 202 ILE A CA 1
ATOM 1616 C C . ILE A 1 202 ? 16.522 11.813 -5.788 1.00 94.62 202 ILE A C 1
ATOM 1618 O O . ILE A 1 202 ? 15.726 12.716 -6.041 1.00 94.62 202 ILE A O 1
ATOM 1622 N N . MET A 1 203 ? 16.670 11.334 -4.548 1.00 92.75 203 MET A N 1
ATOM 1623 C CA . MET A 1 203 ? 15.938 11.882 -3.396 1.00 92.75 203 MET A CA 1
ATOM 1624 C C . MET A 1 203 ? 16.239 13.379 -3.199 1.00 92.75 203 MET A C 1
ATOM 1626 O O . MET A 1 203 ? 15.320 14.165 -2.976 1.00 92.75 203 MET A O 1
ATOM 1630 N N . GLN A 1 204 ? 17.498 13.803 -3.352 1.00 93.94 204 GLN A N 1
ATOM 1631 C CA . GLN A 1 204 ? 17.881 15.220 -3.285 1.00 93.94 204 GLN A CA 1
ATOM 1632 C C . GLN A 1 204 ? 17.261 16.050 -4.416 1.00 93.94 204 GLN A C 1
ATOM 1634 O O . GLN A 1 204 ? 16.778 17.151 -4.162 1.00 93.94 204 GLN A O 1
ATOM 1639 N N . ILE A 1 205 ? 17.207 15.523 -5.643 1.00 94.56 205 ILE A N 1
ATOM 1640 C CA . ILE A 1 205 ? 16.531 16.179 -6.779 1.00 94.56 205 ILE A CA 1
ATOM 1641 C C . ILE A 1 205 ? 15.033 16.358 -6.508 1.00 94.56 205 ILE A C 1
ATOM 1643 O O . ILE A 1 205 ? 14.456 17.391 -6.848 1.00 94.56 205 ILE A O 1
ATOM 1647 N N . MET A 1 206 ? 14.408 15.387 -5.839 1.00 92.94 206 MET A N 1
ATOM 1648 C CA . MET A 1 206 ? 13.025 15.481 -5.361 1.00 92.94 206 MET A CA 1
ATOM 1649 C C . MET A 1 206 ? 12.856 16.452 -4.175 1.00 92.94 206 MET A C 1
ATOM 1651 O O . MET A 1 206 ? 11.749 16.592 -3.663 1.00 92.94 206 MET A O 1
ATOM 1655 N N . GLN A 1 207 ? 13.930 17.133 -3.754 1.00 92.69 207 GLN A N 1
ATOM 1656 C CA . GLN A 1 207 ? 13.985 18.064 -2.622 1.00 92.69 207 GLN A CA 1
ATOM 1657 C C . GLN A 1 207 ? 13.665 17.405 -1.277 1.00 92.69 207 GLN A C 1
ATOM 1659 O O . GLN A 1 207 ? 13.144 18.040 -0.361 1.00 92.69 207 GLN A O 1
ATOM 1664 N N . PHE A 1 208 ? 13.979 16.117 -1.149 1.00 91.31 208 PHE A N 1
ATOM 1665 C CA . PHE A 1 208 ? 13.796 15.388 0.092 1.00 91.31 208 PHE A CA 1
ATOM 1666 C C . PHE A 1 208 ? 14.915 15.691 1.092 1.00 91.31 208 PHE A C 1
ATOM 1668 O O . PHE A 1 208 ? 16.103 15.603 0.766 1.00 91.31 208 PHE A O 1
ATOM 1675 N N . ASP A 1 209 ? 14.539 16.017 2.331 1.00 90.56 209 ASP A N 1
ATOM 1676 C CA . ASP A 1 209 ? 15.491 16.327 3.396 1.00 90.56 209 ASP A CA 1
ATOM 1677 C C . ASP A 1 209 ? 16.104 15.033 3.954 1.00 90.56 209 ASP A C 1
ATOM 1679 O O . ASP A 1 209 ? 15.521 14.355 4.809 1.00 90.56 209 ASP A O 1
ATOM 1683 N N . LEU A 1 210 ? 17.302 14.698 3.462 1.00 88.75 210 LEU A N 1
ATOM 1684 C CA . LEU A 1 210 ? 18.071 13.531 3.896 1.00 88.75 210 LEU A CA 1
ATOM 1685 C C . LEU A 1 210 ? 18.595 13.641 5.336 1.00 88.75 210 LEU A C 1
ATOM 1687 O O . LEU A 1 210 ? 18.918 12.612 5.921 1.00 88.75 210 LEU A O 1
ATOM 1691 N N . ILE A 1 211 ? 18.667 14.838 5.933 1.00 89.50 211 ILE A N 1
ATOM 1692 C CA . ILE A 1 211 ? 19.084 14.998 7.339 1.00 89.50 211 ILE A CA 1
ATOM 1693 C C . ILE A 1 211 ? 18.004 14.422 8.261 1.00 89.50 211 ILE A C 1
ATOM 1695 O O . ILE A 1 211 ? 18.300 13.808 9.286 1.00 89.50 211 ILE A O 1
ATOM 1699 N N . LYS A 1 212 ? 16.738 14.569 7.862 1.00 85.19 212 LYS A N 1
ATOM 1700 C CA . LYS A 1 212 ? 15.568 14.016 8.554 1.00 85.19 212 LYS A CA 1
ATOM 1701 C C . LYS A 1 212 ? 15.185 12.632 8.044 1.00 85.19 212 LYS A C 1
ATOM 1703 O O . LYS A 1 212 ? 14.039 12.209 8.210 1.00 85.19 212 LYS A O 1
ATOM 1708 N N . ALA A 1 213 ? 16.110 11.913 7.418 1.00 85.94 213 ALA A N 1
ATOM 1709 C CA . ALA A 1 213 ? 15.815 10.593 6.905 1.00 85.94 213 ALA A CA 1
ATOM 1710 C C . ALA A 1 213 ? 16.973 9.610 7.038 1.00 85.94 213 ALA A C 1
ATOM 1712 O O . ALA A 1 213 ? 18.128 9.974 7.240 1.00 85.94 213 ALA A O 1
ATOM 1713 N N . ARG A 1 214 ? 16.654 8.324 6.893 1.00 83.62 214 ARG A N 1
ATOM 1714 C CA . ARG A 1 214 ? 17.658 7.300 6.594 1.00 83.62 214 ARG A CA 1
ATOM 1715 C C . ARG A 1 214 ? 17.149 6.307 5.567 1.00 83.62 214 ARG A C 1
ATOM 1717 O O . ARG A 1 214 ? 15.946 6.069 5.466 1.00 83.62 214 ARG A O 1
ATOM 1724 N N . LEU A 1 215 ? 18.104 5.722 4.853 1.00 83.31 215 LEU A N 1
ATOM 1725 C CA . LEU A 1 215 ? 17.890 4.662 3.881 1.00 83.31 215 LEU A CA 1
ATOM 1726 C C . LEU A 1 215 ? 18.649 3.405 4.323 1.00 83.31 215 LEU A C 1
ATOM 1728 O O . LEU A 1 215 ? 19.884 3.401 4.314 1.00 83.31 215 LEU A O 1
ATOM 1732 N N . ASP A 1 216 ? 17.899 2.364 4.683 1.00 79.69 216 ASP A N 1
ATOM 1733 C CA . ASP A 1 216 ? 18.412 1.065 5.136 1.00 79.69 216 ASP A CA 1
ATOM 1734 C C . ASP A 1 216 ? 18.070 -0.063 4.140 1.00 79.69 216 ASP A C 1
ATOM 1736 O O . ASP A 1 216 ? 17.316 0.135 3.185 1.00 79.69 216 ASP A O 1
ATOM 1740 N N . GLU A 1 217 ? 18.606 -1.266 4.358 1.00 76.25 217 GLU A N 1
ATOM 1741 C CA . GLU A 1 217 ? 18.217 -2.469 3.611 1.00 76.25 217 GLU A CA 1
ATOM 1742 C C . GLU A 1 217 ? 17.247 -3.340 4.424 1.00 76.25 217 GLU A C 1
ATOM 1744 O O . GLU A 1 217 ? 17.444 -3.547 5.621 1.00 76.25 217 GLU A O 1
ATOM 1749 N N . ALA A 1 218 ? 16.212 -3.876 3.772 1.00 70.81 218 ALA A N 1
ATOM 1750 C CA . ALA A 1 218 ? 15.270 -4.820 4.364 1.00 70.81 218 ALA A CA 1
ATOM 1751 C C . ALA A 1 218 ? 1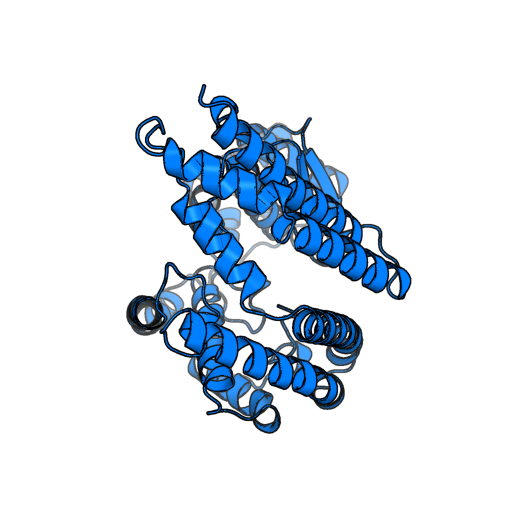4.876 -5.939 3.384 1.00 70.81 218 ALA A C 1
ATOM 1753 O O . ALA A 1 218 ? 14.893 -5.782 2.161 1.00 70.81 218 ALA A O 1
ATOM 1754 N N . ILE A 1 219 ? 14.462 -7.090 3.927 1.00 64.69 219 ILE A N 1
ATOM 1755 C CA . ILE A 1 219 ? 13.976 -8.236 3.132 1.00 64.69 219 ILE A CA 1
ATOM 1756 C C . ILE A 1 219 ? 12.691 -7.869 2.373 1.00 64.69 219 ILE A C 1
ATOM 1758 O O . ILE A 1 219 ? 12.513 -8.262 1.215 1.00 64.69 219 ILE A O 1
ATOM 1762 N N . HIS A 1 220 ? 11.818 -7.103 3.022 1.00 68.81 220 HIS A N 1
ATOM 1763 C CA . HIS A 1 220 ? 10.611 -6.528 2.448 1.00 68.81 220 HIS A CA 1
ATOM 1764 C C . HIS A 1 220 ? 10.722 -5.017 2.590 1.00 68.81 220 HIS A C 1
ATOM 1766 O O . HIS A 1 220 ? 10.680 -4.542 3.720 1.00 68.81 220 HIS A O 1
ATOM 1772 N N . PRO A 1 221 ? 10.914 -4.274 1.491 1.00 69.81 221 PRO A N 1
ATOM 1773 C CA . PRO A 1 221 ? 10.934 -2.828 1.561 1.00 69.81 221 PRO A CA 1
ATOM 1774 C C . PRO A 1 221 ? 9.633 -2.285 2.151 1.00 69.81 221 PRO A C 1
ATOM 1776 O O . PRO A 1 221 ? 8.540 -2.724 1.792 1.00 69.81 221 PRO A O 1
ATOM 1779 N N . PHE A 1 222 ? 9.787 -1.337 3.059 1.00 72.56 222 PHE A N 1
ATOM 1780 C CA . PHE A 1 222 ? 8.732 -0.507 3.620 1.00 72.56 222 PHE A CA 1
ATOM 1781 C C . PHE A 1 222 ? 9.281 0.902 3.879 1.00 72.56 222 PHE A C 1
ATOM 1783 O O . PHE A 1 222 ? 10.501 1.121 3.896 1.00 72.56 222 PHE A O 1
ATOM 1790 N N . CYS A 1 223 ? 8.387 1.849 4.127 1.00 74.88 223 CYS A N 1
ATOM 1791 C CA . CYS A 1 223 ? 8.731 3.132 4.713 1.00 74.88 223 CYS A CA 1
ATOM 1792 C C . CYS A 1 223 ? 7.909 3.343 5.982 1.00 74.88 223 CYS A C 1
ATOM 1794 O O . CYS A 1 223 ? 6.751 2.934 6.073 1.00 74.88 223 CYS A O 1
ATOM 1796 N N . VAL A 1 224 ? 8.531 3.967 6.976 1.00 75.69 224 VAL A N 1
ATOM 1797 C CA . VAL A 1 224 ? 7.825 4.534 8.121 1.00 75.69 224 VAL A CA 1
ATOM 1798 C C . VAL A 1 224 ? 8.219 5.985 8.218 1.00 75.69 224 VAL A C 1
ATOM 1800 O O . VAL A 1 224 ? 9.390 6.341 8.092 1.00 75.69 224 VAL A O 1
ATOM 1803 N N . TRP A 1 225 ? 7.239 6.830 8.465 1.00 75.50 225 TRP A N 1
ATOM 1804 C CA . TRP A 1 225 ? 7.438 8.258 8.456 1.00 75.50 225 TRP A CA 1
ATOM 1805 C C . TRP A 1 225 ? 6.699 8.923 9.604 1.00 75.50 225 TRP A C 1
ATOM 1807 O O . TRP A 1 225 ? 5.691 8.456 10.133 1.00 75.50 225 TRP A O 1
ATOM 1817 N N . THR A 1 226 ? 7.252 10.059 9.979 1.00 71.12 226 THR A N 1
ATOM 1818 C CA . THR A 1 226 ? 6.675 11.074 10.839 1.00 71.12 226 THR A CA 1
ATOM 1819 C C . THR A 1 226 ? 7.005 12.416 10.198 1.00 71.12 226 THR A C 1
ATOM 1821 O O . THR A 1 226 ? 7.942 12.506 9.403 1.00 71.12 226 THR A O 1
ATOM 1824 N N . ALA A 1 227 ? 6.325 13.483 10.603 1.00 68.56 227 ALA A N 1
ATOM 1825 C CA . ALA A 1 227 ? 6.639 14.822 10.105 1.00 68.56 227 ALA A CA 1
ATOM 1826 C C . ALA A 1 227 ? 8.099 15.269 10.354 1.00 68.56 227 ALA A C 1
ATOM 1828 O O . ALA A 1 227 ? 8.584 16.200 9.720 1.00 68.56 227 ALA A O 1
ATOM 1829 N N . HIS A 1 228 ? 8.819 14.626 11.279 1.00 72.44 228 HIS A N 1
ATOM 1830 C CA . HIS A 1 228 ? 10.189 15.005 11.643 1.00 72.44 228 HIS A CA 1
ATOM 1831 C C . HIS A 1 228 ? 11.248 14.000 11.201 1.00 72.44 228 HIS A C 1
ATOM 1833 O O . HIS A 1 228 ? 12.438 14.294 11.293 1.00 72.44 228 HIS A O 1
ATOM 1839 N N . TYR A 1 229 ? 10.831 12.811 10.776 1.00 80.31 229 TYR A N 1
ATOM 1840 C CA . TYR A 1 229 ? 11.744 11.718 10.502 1.00 80.31 229 TYR A CA 1
ATOM 1841 C C . TYR A 1 229 ? 11.106 10.680 9.589 1.00 80.31 229 TYR A C 1
ATOM 1843 O O . TYR A 1 229 ? 10.005 10.208 9.878 1.00 80.31 229 TYR A O 1
ATOM 1851 N N . ALA A 1 230 ? 11.827 10.277 8.548 1.00 82.38 230 ALA A N 1
ATOM 1852 C CA . ALA A 1 230 ? 11.431 9.208 7.645 1.00 82.38 230 ALA A CA 1
ATOM 1853 C C . ALA A 1 230 ? 12.501 8.114 7.569 1.00 82.38 230 ALA A C 1
ATOM 1855 O O . ALA A 1 230 ? 13.698 8.372 7.455 1.00 82.38 230 ALA A O 1
ATOM 1856 N N . ARG A 1 231 ? 12.066 6.861 7.609 1.00 82.56 231 ARG A N 1
ATOM 1857 C CA . ARG A 1 231 ? 12.914 5.687 7.444 1.00 82.56 231 ARG A CA 1
ATOM 1858 C C . ARG A 1 231 ? 12.437 4.922 6.229 1.00 82.56 231 ARG A C 1
ATOM 1860 O O . ARG A 1 231 ? 11.379 4.303 6.273 1.00 82.56 231 ARG A O 1
ATOM 1867 N N . LEU A 1 232 ? 13.242 4.954 5.179 1.00 84.50 232 LEU A N 1
ATOM 1868 C CA . LEU A 1 232 ? 13.009 4.209 3.956 1.00 84.50 232 LEU A CA 1
ATOM 1869 C C . LEU A 1 232 ? 13.880 2.958 3.995 1.00 84.50 232 LEU A C 1
ATOM 1871 O O . LEU A 1 232 ? 15.039 3.012 4.409 1.00 84.50 232 LEU A O 1
ATOM 1875 N N . THR A 1 233 ? 13.341 1.832 3.550 1.00 78.06 233 THR A N 1
ATOM 1876 C CA . THR A 1 233 ? 14.133 0.617 3.359 1.00 78.06 233 THR A CA 1
ATOM 1877 C C . THR A 1 233 ? 14.060 0.169 1.912 1.00 78.06 233 THR A C 1
ATOM 1879 O O . THR A 1 233 ? 13.015 0.276 1.287 1.00 78.06 233 THR A O 1
ATOM 1882 N N . THR A 1 234 ? 15.163 -0.320 1.357 1.00 74.12 234 THR A N 1
ATOM 1883 C CA . THR A 1 234 ? 15.220 -0.895 0.006 1.00 74.12 234 THR A CA 1
ATOM 1884 C C . THR A 1 234 ? 15.707 -2.337 0.060 1.00 74.12 234 THR A C 1
ATOM 1886 O O . THR A 1 234 ? 16.118 -2.824 1.108 1.00 74.12 234 THR A O 1
ATOM 1889 N N . ARG A 1 235 ? 15.658 -3.047 -1.068 1.00 73.25 235 ARG A N 1
ATOM 1890 C CA . ARG A 1 235 ? 16.177 -4.413 -1.191 1.00 73.25 235 ARG A CA 1
ATOM 1891 C C . ARG A 1 235 ? 17.065 -4.515 -2.421 1.00 73.25 235 ARG A C 1
ATOM 1893 O O . ARG A 1 235 ? 16.563 -4.460 -3.545 1.00 73.25 235 ARG A O 1
ATOM 1900 N N . TYR A 1 236 ? 18.362 -4.757 -2.238 1.00 66.25 236 TYR A N 1
ATOM 1901 C CA . TYR A 1 236 ? 19.311 -4.756 -3.360 1.00 66.25 236 TYR A CA 1
ATOM 1902 C C . TYR A 1 236 ? 19.232 -5.999 -4.256 1.00 66.25 236 TYR A C 1
ATOM 1904 O O . TYR A 1 236 ? 19.769 -5.995 -5.361 1.00 66.25 236 TYR A O 1
ATOM 1912 N N . LYS A 1 237 ? 18.491 -7.039 -3.846 1.00 67.88 237 LYS A N 1
ATOM 1913 C CA . LYS A 1 237 ? 18.172 -8.189 -4.714 1.00 67.88 237 LYS A CA 1
ATOM 1914 C C . LYS A 1 237 ? 17.267 -7.814 -5.900 1.00 67.88 237 LYS A C 1
ATOM 1916 O O . LYS A 1 237 ? 17.163 -8.580 -6.855 1.00 67.88 237 LYS A O 1
ATOM 1921 N N . TYR A 1 238 ? 16.577 -6.674 -5.850 1.00 69.81 238 TYR A N 1
ATOM 1922 C CA . TYR A 1 238 ? 15.800 -6.200 -6.992 1.00 69.81 238 TYR A CA 1
ATOM 1923 C C . TYR A 1 238 ? 16.694 -5.603 -8.078 1.00 69.81 238 TYR A C 1
ATOM 1925 O O . TYR A 1 238 ? 17.819 -5.173 -7.820 1.00 69.81 238 TYR A O 1
ATOM 1933 N N . SER A 1 239 ? 16.169 -5.560 -9.308 1.00 81.81 239 SER A N 1
ATOM 1934 C CA . SER A 1 239 ? 16.820 -4.811 -10.382 1.00 81.81 239 SER A CA 1
ATOM 1935 C C . SER A 1 239 ? 17.025 -3.359 -9.941 1.00 81.81 239 SER A C 1
ATOM 1937 O O . SER A 1 239 ? 16.205 -2.818 -9.191 1.00 81.81 239 SER A O 1
ATOM 1939 N N . PHE A 1 240 ? 18.095 -2.718 -10.416 1.00 86.56 240 PHE A N 1
ATOM 1940 C CA . PHE A 1 240 ? 18.376 -1.316 -10.098 1.00 86.56 240 PHE A CA 1
ATOM 1941 C C . PHE A 1 240 ? 17.156 -0.414 -10.352 1.00 86.56 240 PHE A C 1
ATOM 1943 O O . PHE A 1 240 ? 16.783 0.368 -9.483 1.00 86.56 240 PHE A O 1
ATOM 1950 N N . ILE A 1 241 ? 16.477 -0.594 -11.490 1.00 88.12 241 ILE A N 1
ATOM 1951 C CA . ILE A 1 241 ? 15.288 0.189 -11.847 1.00 88.12 241 ILE A CA 1
ATOM 1952 C C . ILE A 1 241 ? 14.117 -0.084 -10.906 1.00 88.12 241 ILE A C 1
ATOM 1954 O O . ILE A 1 241 ? 13.490 0.861 -10.441 1.00 88.12 241 ILE A O 1
ATOM 1958 N N . SER A 1 242 ? 13.835 -1.344 -10.568 1.00 84.56 242 SER A N 1
ATOM 1959 C CA . SER A 1 242 ? 12.773 -1.668 -9.605 1.00 84.56 242 SER A CA 1
ATOM 1960 C C . SER A 1 242 ? 13.044 -1.044 -8.233 1.00 84.56 242 SER A C 1
ATOM 1962 O O . SER A 1 242 ? 12.135 -0.483 -7.630 1.00 84.56 242 SER A O 1
ATOM 1964 N N . GLY A 1 243 ? 14.294 -1.105 -7.762 1.00 86.12 243 GLY A N 1
ATOM 1965 C CA . GLY A 1 243 ? 14.702 -0.463 -6.513 1.00 86.12 243 GLY A CA 1
ATOM 1966 C C . GLY A 1 243 ? 14.580 1.061 -6.572 1.00 86.12 243 GLY A C 1
ATOM 1967 O O . GLY A 1 243 ? 14.116 1.672 -5.616 1.00 86.12 243 GLY A O 1
ATOM 1968 N N . LEU A 1 244 ? 14.943 1.678 -7.700 1.00 89.81 244 LEU A N 1
ATOM 1969 C CA . LEU A 1 244 ? 14.826 3.122 -7.891 1.00 89.81 244 LEU A CA 1
ATOM 1970 C C . LEU A 1 244 ? 13.362 3.578 -7.900 1.00 89.81 244 LEU A C 1
ATOM 1972 O O . LEU A 1 244 ? 13.022 4.532 -7.210 1.00 89.81 244 LEU A O 1
ATOM 1976 N N . MET A 1 245 ? 12.491 2.883 -8.638 1.00 88.69 245 MET A N 1
ATOM 1977 C CA . MET A 1 245 ? 11.054 3.182 -8.667 1.00 88.69 245 MET A CA 1
ATOM 1978 C C . MET A 1 245 ? 10.430 3.059 -7.276 1.00 88.69 245 MET A C 1
ATOM 1980 O O . MET A 1 245 ? 9.625 3.897 -6.884 1.00 88.69 245 MET A O 1
ATOM 1984 N N . TYR A 1 246 ? 10.844 2.042 -6.518 1.00 86.38 246 TYR A N 1
ATOM 1985 C CA . TYR A 1 246 ? 10.433 1.882 -5.132 1.00 86.38 246 TYR A CA 1
ATOM 1986 C C . TYR A 1 246 ? 10.874 3.077 -4.267 1.00 86.38 246 TYR A C 1
ATOM 1988 O O . TYR A 1 246 ? 10.059 3.648 -3.552 1.00 86.38 246 TYR A O 1
ATOM 1996 N N . ILE A 1 247 ? 12.135 3.516 -4.370 1.00 89.06 247 ILE A N 1
ATOM 1997 C CA . ILE A 1 247 ? 12.616 4.682 -3.615 1.00 89.06 247 ILE A CA 1
ATOM 1998 C C . ILE A 1 247 ? 11.881 5.963 -3.991 1.00 89.06 247 ILE A C 1
ATOM 2000 O O . ILE A 1 247 ? 11.540 6.730 -3.096 1.00 89.06 247 ILE A O 1
ATOM 2004 N N . ILE A 1 248 ? 11.599 6.192 -5.274 1.00 91.12 248 ILE A N 1
ATOM 2005 C CA . ILE A 1 248 ? 10.811 7.352 -5.710 1.00 91.12 248 ILE A CA 1
ATOM 2006 C C . ILE A 1 248 ? 9.425 7.332 -5.047 1.00 91.12 248 ILE A C 1
ATOM 2008 O O . ILE A 1 248 ? 9.006 8.350 -4.503 1.00 91.12 248 ILE A O 1
ATOM 2012 N N . ASN A 1 249 ? 8.757 6.173 -5.028 1.00 88.00 249 ASN A N 1
ATOM 2013 C CA . ASN A 1 249 ? 7.446 6.000 -4.396 1.00 88.00 249 ASN A CA 1
ATOM 2014 C C . ASN A 1 249 ? 7.473 6.322 -2.892 1.00 88.00 249 ASN A C 1
ATOM 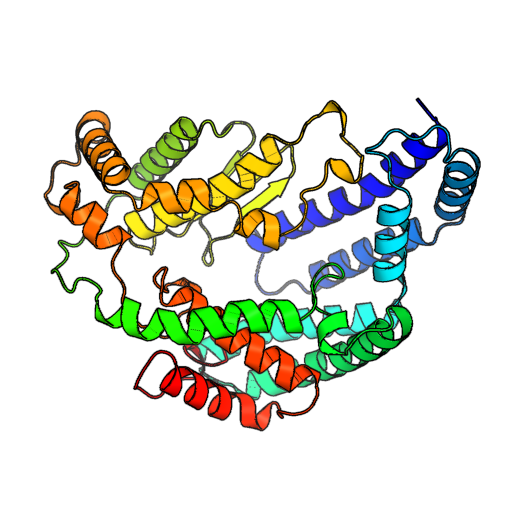2016 O O . ASN A 1 249 ? 6.713 7.157 -2.411 1.00 88.00 249 ASN A O 1
ATOM 2020 N N . GLU A 1 250 ? 8.396 5.716 -2.146 1.00 86.81 250 GLU A N 1
ATOM 2021 C CA . GLU A 1 250 ? 8.479 5.939 -0.698 1.00 86.81 250 GLU A CA 1
ATOM 2022 C C . GLU A 1 250 ? 8.936 7.358 -0.337 1.00 86.81 250 GLU A C 1
ATOM 2024 O O . GLU A 1 250 ? 8.522 7.913 0.684 1.00 86.81 250 GLU A O 1
ATOM 2029 N N . THR A 1 251 ? 9.781 7.961 -1.177 1.00 89.31 251 THR A N 1
ATOM 2030 C CA . THR A 1 251 ? 10.210 9.355 -1.014 1.00 89.31 251 THR A CA 1
ATOM 2031 C C . THR A 1 251 ? 9.034 10.300 -1.215 1.00 89.31 251 THR A C 1
ATOM 2033 O O . THR A 1 251 ? 8.900 11.263 -0.470 1.00 89.31 251 THR A O 1
ATOM 2036 N N . GLU A 1 252 ? 8.141 10.014 -2.164 1.00 88.81 252 GLU A N 1
ATOM 2037 C CA . GLU A 1 252 ? 6.924 10.799 -2.377 1.00 88.81 252 GLU A CA 1
ATOM 2038 C C . GLU A 1 252 ? 5.997 10.782 -1.145 1.00 88.81 252 GLU A C 1
ATOM 2040 O O . GLU A 1 252 ? 5.528 11.841 -0.716 1.00 88.81 252 GLU A O 1
ATOM 2045 N N . TYR A 1 253 ? 5.805 9.624 -0.504 1.00 86.56 253 TYR A N 1
ATOM 2046 C CA . TYR A 1 253 ? 5.052 9.538 0.757 1.00 86.56 253 TYR A CA 1
ATOM 2047 C C . TYR A 1 253 ? 5.709 10.334 1.883 1.00 86.56 253 TYR A C 1
ATOM 2049 O O . TYR A 1 253 ? 5.049 11.115 2.576 1.00 86.56 253 TYR A O 1
ATOM 2057 N N . ALA A 1 254 ? 7.022 10.185 2.043 1.00 86.81 254 ALA A N 1
ATOM 2058 C CA . ALA A 1 254 ? 7.765 10.894 3.072 1.00 86.81 254 ALA A CA 1
ATOM 2059 C C . ALA A 1 254 ? 7.794 12.416 2.827 1.00 86.81 254 ALA A C 1
ATOM 2061 O O . ALA A 1 254 ? 7.725 13.189 3.783 1.00 86.81 254 ALA A O 1
ATOM 2062 N N . LEU A 1 255 ? 7.821 12.862 1.566 1.00 89.25 255 LEU A N 1
ATOM 2063 C CA . LEU A 1 255 ? 7.727 14.274 1.192 1.00 89.25 255 LEU A CA 1
ATOM 2064 C C . LEU A 1 255 ? 6.395 14.889 1.611 1.00 89.25 255 LEU A C 1
ATOM 2066 O O . LEU A 1 255 ? 6.385 16.022 2.091 1.00 89.25 255 LEU A O 1
ATOM 2070 N N . TYR A 1 256 ? 5.274 14.175 1.468 1.00 88.06 256 TYR A N 1
ATOM 2071 C CA . TYR A 1 256 ? 3.991 14.686 1.960 1.00 88.06 256 TYR A CA 1
ATOM 2072 C C . TYR A 1 256 ? 4.063 14.985 3.466 1.00 88.06 256 TYR A C 1
ATOM 2074 O O . TYR A 1 256 ? 3.589 16.027 3.914 1.00 88.06 256 TYR A O 1
ATOM 2082 N N . GLU A 1 257 ? 4.724 14.121 4.231 1.00 86.69 257 GLU A N 1
ATOM 2083 C CA . GLU A 1 257 ? 4.805 14.231 5.690 1.00 86.69 257 GLU A CA 1
ATOM 2084 C C . GLU A 1 257 ? 5.807 15.302 6.134 1.00 86.69 257 GLU A C 1
ATOM 2086 O O . GLU A 1 257 ? 5.507 16.079 7.038 1.00 86.69 257 GLU A O 1
ATOM 2091 N N . GLN A 1 258 ? 6.949 15.428 5.448 1.00 86.62 258 GLN A N 1
ATOM 2092 C CA . GLN A 1 258 ? 7.917 16.508 5.685 1.00 86.62 258 GLN A CA 1
ATOM 2093 C C . GLN A 1 258 ? 7.350 17.902 5.369 1.00 86.62 258 GLN A C 1
ATOM 2095 O O . GLN A 1 258 ? 7.808 18.890 5.938 1.00 86.62 258 GLN A O 1
ATOM 2100 N N . ASN A 1 259 ? 6.354 17.991 4.482 1.00 88.44 259 ASN A N 1
ATOM 2101 C CA . ASN A 1 259 ? 5.736 19.253 4.067 1.00 88.44 259 ASN A CA 1
ATOM 2102 C C . ASN A 1 259 ? 4.432 19.582 4.819 1.00 88.44 259 ASN A C 1
ATOM 2104 O O . ASN A 1 259 ? 3.701 20.502 4.435 1.00 88.44 259 ASN A O 1
ATOM 2108 N N . LEU A 1 260 ? 4.116 18.861 5.899 1.00 88.00 260 LEU A N 1
ATOM 2109 C CA . LEU A 1 260 ? 3.013 19.228 6.784 1.00 88.00 260 LEU A CA 1
ATOM 2110 C C . LEU A 1 260 ? 3.325 20.554 7.494 1.00 88.00 260 LEU A C 1
ATOM 2112 O O . LEU A 1 260 ? 4.367 20.723 8.120 1.00 88.00 260 LEU A O 1
ATOM 2116 N N . LEU A 1 261 ? 2.396 21.509 7.422 1.00 88.94 261 LEU A N 1
ATOM 2117 C CA . LEU A 1 261 ? 2.613 22.861 7.942 1.00 88.94 261 LEU A CA 1
ATOM 2118 C C . LEU A 1 261 ? 2.754 22.870 9.473 1.00 88.94 261 LEU A C 1
ATOM 2120 O O . LEU A 1 261 ? 1.780 22.637 10.189 1.00 88.94 261 LEU A O 1
ATOM 2124 N N . GLU A 1 262 ? 3.937 23.231 9.973 1.00 85.81 262 GLU A N 1
ATOM 2125 C CA . GLU A 1 262 ? 4.280 23.256 11.409 1.00 85.81 262 GLU A CA 1
ATOM 2126 C C . GLU A 1 262 ? 3.336 24.115 12.268 1.00 85.81 262 GLU A C 1
ATOM 2128 O O . GLU A 1 262 ? 3.113 23.812 13.437 1.00 85.81 262 GLU A O 1
ATOM 2133 N N . ILE A 1 263 ? 2.692 25.138 11.692 1.00 86.94 263 ILE A N 1
ATOM 2134 C CA . ILE A 1 263 ? 1.680 25.954 12.393 1.00 86.94 263 ILE A CA 1
ATOM 2135 C C . ILE A 1 263 ? 0.474 25.140 12.893 1.00 86.94 263 ILE A C 1
ATOM 2137 O O . ILE A 1 263 ? -0.271 25.609 13.754 1.00 86.94 263 ILE A O 1
ATOM 2141 N N . TYR A 1 264 ? 0.260 23.940 12.347 1.00 85.44 264 TYR A N 1
ATOM 2142 C CA . TYR A 1 264 ? -0.800 23.025 12.758 1.00 85.44 264 TYR A CA 1
ATOM 2143 C C . TYR A 1 264 ? -0.296 21.863 13.616 1.00 85.44 264 TYR A C 1
ATOM 2145 O O . TYR A 1 264 ? -1.087 20.981 13.946 1.00 85.44 264 TYR A O 1
ATOM 2153 N N . LYS A 1 265 ? 0.983 21.834 13.999 1.00 81.69 265 LYS A N 1
ATOM 2154 C CA . LYS A 1 265 ? 1.549 20.744 14.796 1.00 81.69 265 LYS A CA 1
ATOM 2155 C C . LYS A 1 265 ? 0.705 20.452 16.044 1.00 81.69 265 LYS A C 1
ATOM 2157 O O . LYS A 1 265 ? 0.261 21.361 16.741 1.00 81.69 265 LYS A O 1
ATOM 2162 N N . GLY A 1 266 ? 0.450 19.164 16.282 1.00 75.06 266 GLY A N 1
ATOM 2163 C CA . GLY A 1 266 ? -0.429 18.671 17.351 1.00 75.06 266 GLY A CA 1
ATOM 2164 C C . GLY A 1 266 ? -1.924 18.631 16.997 1.00 75.06 266 GLY A C 1
ATOM 2165 O O . GLY A 1 266 ? -2.690 17.943 17.668 1.00 75.06 266 GLY A O 1
ATOM 2166 N N . GLN A 1 267 ? -2.356 19.288 15.916 1.00 78.81 267 GLN A N 1
ATOM 2167 C CA . GLN A 1 267 ? -3.759 19.300 15.496 1.00 78.81 267 GLN A CA 1
ATOM 2168 C C . GLN A 1 267 ? -4.115 18.106 14.605 1.00 78.81 267 GLN A C 1
ATOM 2170 O O . GLN A 1 267 ? -3.294 17.578 13.857 1.00 78.81 267 GLN A O 1
ATOM 2175 N N . GLN A 1 268 ? -5.399 17.738 14.570 1.00 78.75 268 GLN A N 1
ATOM 2176 C CA . GLN A 1 268 ? -5.888 16.685 13.664 1.00 78.75 268 GLN A CA 1
ATOM 2177 C C . GLN A 1 268 ? -5.699 17.006 12.178 1.00 78.75 268 GLN A C 1
ATOM 2179 O O . GLN A 1 268 ? -5.625 16.093 11.361 1.00 78.75 268 GLN A O 1
ATOM 2184 N N . VAL A 1 269 ? -5.667 18.288 11.807 1.00 84.69 269 VAL A N 1
ATOM 2185 C CA . VAL A 1 269 ? -5.425 18.704 10.418 1.00 84.69 269 VAL A CA 1
ATOM 2186 C C . VAL A 1 269 ? -3.973 18.479 9.985 1.00 84.69 269 VAL A C 1
ATOM 2188 O O . VAL A 1 269 ? -3.714 18.366 8.792 1.00 84.69 269 VAL A O 1
ATOM 2191 N N . TRP A 1 270 ? -3.044 18.416 10.940 1.00 84.69 270 TRP A N 1
ATOM 2192 C CA . TRP A 1 270 ? -1.625 18.211 10.668 1.00 84.69 270 TRP A CA 1
ATOM 2193 C C . TRP A 1 270 ? -1.293 16.755 10.393 1.00 84.69 270 TRP A C 1
ATOM 2195 O O . TRP A 1 270 ? -0.309 16.478 9.734 1.00 84.69 270 TRP A O 1
ATOM 2205 N N . LEU A 1 271 ? -2.127 15.816 10.836 1.00 80.69 271 LEU A N 1
ATOM 2206 C CA . LEU A 1 271 ? -1.961 14.415 10.474 1.00 80.69 271 LEU A CA 1
ATOM 2207 C C . LEU A 1 271 ? -2.286 14.204 8.993 1.00 80.69 271 LEU A C 1
ATOM 2209 O O . LEU A 1 271 ? -3.258 14.763 8.468 1.00 80.69 271 LEU A O 1
ATOM 2213 N N . ALA A 1 272 ? -1.528 13.328 8.335 1.00 81.19 272 ALA A N 1
ATOM 2214 C CA . ALA A 1 272 ? -1.861 12.903 6.988 1.00 81.19 272 ALA A CA 1
ATOM 2215 C C . ALA A 1 272 ? -3.292 12.353 6.911 1.00 81.19 272 ALA A C 1
ATOM 2217 O O . ALA A 1 272 ? -3.788 11.658 7.802 1.00 81.19 272 ALA A O 1
ATOM 2218 N N . LYS A 1 273 ? -3.964 12.628 5.789 1.00 80.88 273 LYS A N 1
ATOM 2219 C CA . LYS A 1 273 ? -5.378 12.268 5.571 1.00 80.88 273 LYS A CA 1
ATOM 2220 C C . LYS A 1 273 ? -5.633 10.747 5.520 1.00 80.88 273 LYS A C 1
ATOM 2222 O O . LYS A 1 273 ? -6.786 10.314 5.466 1.00 80.88 273 LYS A O 1
ATOM 2227 N N . GLY A 1 274 ? -4.572 9.943 5.557 1.00 79.62 274 GLY A N 1
ATOM 2228 C CA . GLY A 1 274 ? -4.586 8.484 5.604 1.00 79.62 274 GLY A CA 1
ATOM 2229 C C . GLY A 1 274 ? -3.952 7.850 4.368 1.00 79.62 274 GLY A C 1
ATOM 2230 O O . GLY A 1 274 ? -3.694 8.528 3.373 1.00 79.62 274 GLY A O 1
ATOM 2231 N N . ILE A 1 275 ? -3.747 6.530 4.425 1.00 77.44 275 ILE A N 1
ATOM 2232 C CA . ILE A 1 275 ? -2.990 5.789 3.406 1.00 77.44 275 ILE A CA 1
ATOM 2233 C C . ILE A 1 275 ? -3.570 5.951 1.999 1.00 77.44 275 ILE A C 1
ATOM 2235 O O . ILE A 1 275 ? -2.842 6.168 1.051 1.00 77.44 275 ILE A O 1
ATOM 2239 N N . ALA A 1 276 ? -4.896 5.979 1.848 1.00 80.56 276 ALA A N 1
ATOM 2240 C CA . ALA A 1 276 ? -5.498 6.139 0.527 1.00 80.56 276 ALA A CA 1
ATOM 2241 C C . ALA A 1 276 ? -5.243 7.521 -0.102 1.00 80.56 276 ALA A C 1
ATOM 2243 O O . ALA A 1 276 ? -5.390 7.665 -1.310 1.00 80.56 276 ALA A O 1
ATOM 2244 N N . PHE A 1 277 ? -4.944 8.546 0.705 1.00 83.94 277 PHE A N 1
ATOM 2245 C CA . PHE A 1 277 ? -4.525 9.843 0.181 1.00 83.94 277 PHE A CA 1
ATOM 2246 C C . PHE A 1 277 ? -3.026 9.849 -0.118 1.00 83.94 277 PHE A C 1
ATOM 2248 O O . PHE A 1 277 ? -2.655 10.368 -1.164 1.00 83.94 277 PHE A O 1
ATOM 2255 N N . HIS A 1 278 ? -2.208 9.224 0.737 1.00 82.38 278 HIS A N 1
ATOM 2256 C CA . HIS A 1 278 ? -0.798 8.929 0.444 1.00 82.38 278 HIS A CA 1
ATOM 2257 C C . HIS A 1 278 ? -0.653 8.240 -0.915 1.00 82.38 278 HIS A C 1
ATOM 2259 O O . HIS A 1 278 ? -0.093 8.821 -1.829 1.00 82.38 278 HIS A O 1
ATOM 2265 N N . GLU A 1 279 ? -1.323 7.106 -1.107 1.00 81.12 279 GLU A N 1
ATOM 2266 C CA . GLU A 1 279 ? -1.330 6.336 -2.361 1.00 81.12 279 GLU A CA 1
ATOM 2267 C C . GLU A 1 279 ? -1.902 7.120 -3.559 1.00 81.12 279 GLU A C 1
ATOM 2269 O O . GLU A 1 279 ? -1.581 6.834 -4.706 1.00 81.12 279 GLU A O 1
ATOM 2274 N N . SER A 1 280 ? -2.763 8.123 -3.328 1.00 76.44 280 SER A N 1
ATOM 2275 C CA . SER A 1 280 ? -3.276 8.978 -4.416 1.00 76.44 280 SER A CA 1
ATOM 2276 C C . SER A 1 280 ? -2.269 10.029 -4.886 1.00 76.44 280 SER A C 1
ATOM 2278 O O . SER A 1 280 ? -2.428 10.607 -5.962 1.00 76.44 280 SER A O 1
ATOM 2280 N N . LYS A 1 281 ? -1.254 10.312 -4.065 1.00 66.69 281 LYS A N 1
ATOM 2281 C CA . LYS A 1 281 ? -0.124 11.177 -4.394 1.00 66.69 281 LYS A CA 1
ATOM 2282 C C . LYS A 1 281 ? 0.952 10.311 -5.035 1.00 66.69 281 LYS A C 1
ATOM 2284 O O . LYS A 1 281 ? 1.985 10.089 -4.438 1.00 66.69 281 LYS A O 1
ATOM 2289 N N . SER A 1 282 ? 0.660 9.793 -6.225 1.00 68.69 282 SER A N 1
ATOM 2290 C CA . SER A 1 282 ? 1.603 9.036 -7.054 1.00 68.69 282 SER A CA 1
ATOM 2291 C C . SER A 1 282 ? 2.083 9.892 -8.237 1.00 68.69 282 SER A C 1
ATOM 2293 O O . SER A 1 282 ? 2.180 9.413 -9.369 1.00 68.69 282 SER A O 1
ATOM 2295 N N . LEU A 1 283 ? 2.271 11.198 -8.022 1.00 77.62 283 LEU A N 1
ATOM 2296 C CA . LEU A 1 283 ? 2.667 12.148 -9.059 1.00 77.62 283 LEU A CA 1
ATOM 2297 C C . LEU A 1 283 ? 4.095 11.868 -9.516 1.00 77.62 283 LEU A C 1
ATOM 2299 O O . LEU A 1 283 ? 4.329 11.742 -10.717 1.00 77.62 283 LEU A O 1
ATOM 2303 N N . PHE A 1 284 ? 5.042 11.745 -8.584 1.00 83.50 284 PHE A N 1
ATOM 2304 C CA . PHE A 1 284 ? 6.417 11.395 -8.933 1.00 83.50 284 PHE A CA 1
ATOM 2305 C C . PHE A 1 284 ? 6.486 9.993 -9.517 1.00 83.50 284 PHE A C 1
ATOM 2307 O O . PHE A 1 284 ? 7.234 9.774 -10.468 1.00 83.50 284 PHE A O 1
ATOM 2314 N N . MET A 1 285 ? 5.653 9.073 -9.029 1.00 84.88 285 MET A N 1
ATOM 2315 C CA . MET A 1 285 ? 5.545 7.746 -9.625 1.00 84.88 285 MET A CA 1
ATOM 2316 C C . MET A 1 285 ? 5.021 7.766 -11.073 1.00 84.88 285 MET A C 1
ATOM 2318 O O . MET A 1 285 ? 5.488 6.997 -11.911 1.00 84.88 285 MET A O 1
ATOM 2322 N N . ALA A 1 286 ? 4.082 8.654 -11.403 1.00 85.38 286 ALA A N 1
ATOM 2323 C CA . ALA A 1 286 ? 3.614 8.832 -12.777 1.00 85.38 286 ALA A CA 1
ATOM 2324 C C . ALA A 1 286 ? 4.683 9.512 -13.652 1.00 85.38 286 ALA A C 1
ATOM 2326 O O . ALA A 1 286 ? 4.939 9.095 -14.784 1.00 85.38 286 ALA A O 1
ATOM 2327 N N . ILE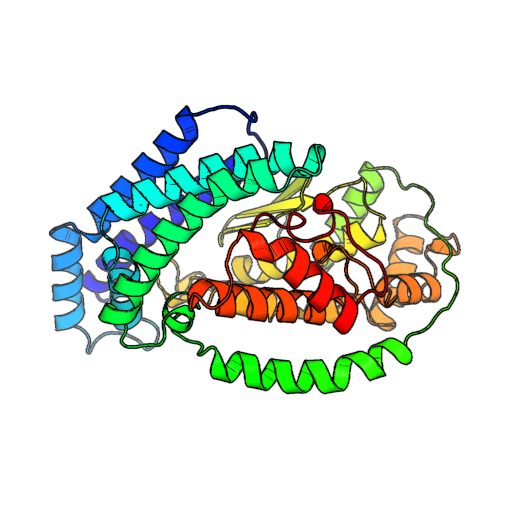 A 1 287 ? 5.356 10.539 -13.120 1.00 90.12 287 ILE A N 1
ATOM 2328 C CA . ILE A 1 287 ? 6.433 11.254 -13.816 1.00 90.12 287 ILE A CA 1
ATOM 2329 C C . ILE A 1 287 ? 7.611 10.318 -14.095 1.00 90.12 287 ILE A C 1
ATOM 2331 O O . ILE A 1 287 ? 8.157 10.368 -15.197 1.00 90.12 287 ILE A O 1
ATOM 2335 N N . SER A 1 288 ? 7.971 9.437 -13.156 1.00 91.00 288 SER A N 1
ATOM 2336 C CA . SER A 1 288 ? 9.132 8.541 -13.257 1.00 91.00 288 SER A CA 1
ATOM 2337 C C . SER A 1 288 ? 9.028 7.504 -14.382 1.00 91.00 288 SER A C 1
ATOM 2339 O O . SER A 1 288 ? 10.026 6.913 -14.800 1.00 91.00 288 SER A O 1
ATOM 2341 N N . ARG A 1 289 ? 7.821 7.316 -14.924 1.00 90.38 289 ARG A N 1
ATOM 2342 C CA . ARG A 1 289 ? 7.535 6.448 -16.074 1.00 90.38 289 ARG A CA 1
ATOM 2343 C C . ARG A 1 289 ? 7.379 7.219 -17.389 1.00 90.38 289 ARG A C 1
ATOM 2345 O O . ARG A 1 289 ? 7.132 6.618 -18.430 1.00 90.38 289 ARG A O 1
ATOM 2352 N N . SER A 1 290 ? 7.518 8.545 -17.373 1.00 94.19 290 SER A N 1
ATOM 2353 C CA . SER A 1 290 ? 7.427 9.380 -18.574 1.00 94.19 290 SER A CA 1
ATOM 2354 C C . SER A 1 290 ? 8.711 9.338 -19.408 1.00 94.19 290 SER A C 1
ATOM 2356 O O . SER A 1 290 ? 9.809 9.190 -18.873 1.00 94.19 290 SER A O 1
ATOM 2358 N N . LYS A 1 291 ? 8.585 9.560 -20.726 1.00 95.25 291 LYS A N 1
ATOM 2359 C CA . LYS A 1 291 ? 9.742 9.651 -21.638 1.00 95.25 291 LYS A CA 1
ATOM 2360 C C . LYS A 1 291 ? 10.748 10.711 -21.185 1.00 95.25 291 LYS A C 1
ATOM 2362 O O . LYS A 1 291 ? 11.933 10.418 -21.067 1.00 95.25 291 LYS A O 1
ATOM 2367 N N . LYS A 1 292 ? 10.252 11.903 -20.830 1.00 97.00 292 LYS A N 1
ATOM 2368 C CA . LYS A 1 292 ? 11.076 13.022 -20.349 1.00 97.00 292 LYS A CA 1
ATOM 2369 C C . LYS A 1 292 ? 11.877 12.658 -19.104 1.00 97.00 292 LYS A C 1
ATOM 2371 O O . LYS A 1 292 ? 13.051 12.995 -19.010 1.00 97.00 292 LYS A O 1
ATOM 2376 N N . PHE A 1 293 ? 11.261 11.954 -18.154 1.00 96.00 293 PHE A N 1
ATOM 2377 C CA . PHE A 1 293 ? 11.989 11.504 -16.973 1.00 96.00 293 PHE A CA 1
ATOM 2378 C C . PHE A 1 293 ? 13.056 10.473 -17.327 1.00 96.00 293 PHE A C 1
ATOM 2380 O O . PHE A 1 293 ? 14.157 10.539 -16.800 1.00 96.00 293 PHE A O 1
ATOM 2387 N N . THR A 1 294 ? 12.771 9.531 -18.225 1.00 96.38 294 THR A N 1
ATOM 2388 C CA . THR A 1 294 ? 13.767 8.525 -18.617 1.00 96.38 294 THR A CA 1
ATOM 2389 C C . THR A 1 294 ? 14.913 9.103 -19.446 1.00 96.38 294 THR A C 1
ATOM 2391 O O . THR A 1 294 ? 16.033 8.617 -19.334 1.00 96.38 294 THR A O 1
ATOM 2394 N N . GLU A 1 295 ? 14.667 10.167 -20.214 1.00 97.88 295 GLU A N 1
ATOM 2395 C CA . GLU A 1 295 ? 15.702 10.972 -20.878 1.00 97.88 295 GLU A CA 1
ATOM 2396 C C . GLU A 1 295 ? 16.580 11.693 -19.852 1.00 97.88 295 GLU A C 1
ATOM 2398 O O . GLU A 1 295 ? 17.805 11.581 -19.899 1.00 97.88 295 GLU A O 1
ATOM 2403 N N . PHE A 1 296 ? 15.951 12.365 -18.884 1.00 97.50 296 PHE A N 1
ATOM 2404 C CA . PHE A 1 296 ? 16.637 12.991 -17.757 1.00 97.50 296 PHE A CA 1
ATOM 2405 C C . PHE A 1 296 ? 17.491 11.980 -16.978 1.00 97.50 296 PHE A C 1
ATOM 2407 O O . PHE A 1 296 ? 18.678 12.210 -16.762 1.00 97.50 296 PHE A O 1
ATOM 2414 N N . LEU A 1 297 ? 16.909 10.837 -16.609 1.00 96.81 297 LEU A N 1
ATOM 2415 C CA . LEU A 1 297 ? 17.588 9.799 -15.845 1.00 96.81 297 LEU A CA 1
ATOM 2416 C C . LEU A 1 297 ? 18.765 9.218 -16.633 1.00 96.81 297 LEU A C 1
ATOM 2418 O O . LEU A 1 297 ? 19.845 9.080 -16.075 1.00 96.81 297 LEU A O 1
ATOM 2422 N N . ALA A 1 298 ? 18.596 8.917 -17.924 1.00 97.00 298 ALA A N 1
ATOM 2423 C CA . ALA A 1 298 ? 19.696 8.438 -18.761 1.00 97.00 298 ALA A CA 1
ATOM 2424 C C . ALA A 1 298 ? 20.855 9.444 -18.807 1.00 97.00 298 ALA A C 1
ATOM 2426 O O . ALA A 1 298 ? 22.014 9.056 -18.662 1.00 97.00 298 ALA A O 1
ATOM 2427 N N . LYS A 1 299 ? 20.540 10.736 -18.964 1.00 97.81 299 LYS A N 1
ATOM 2428 C CA . LYS A 1 299 ? 21.539 11.806 -19.007 1.00 97.81 299 LYS A CA 1
ATOM 2429 C C . LYS A 1 299 ? 22.290 11.937 -17.681 1.00 97.81 299 LYS A C 1
ATOM 2431 O O . LYS A 1 299 ? 23.515 11.965 -17.682 1.00 97.81 299 LYS A O 1
ATOM 2436 N N . LEU A 1 300 ? 21.566 11.915 -16.565 1.00 97.56 300 LEU A N 1
ATOM 2437 C CA . LEU A 1 300 ? 22.129 11.949 -15.215 1.00 97.56 300 LEU A CA 1
ATOM 2438 C C . LEU A 1 300 ? 23.047 10.748 -14.945 1.00 97.56 300 LEU A C 1
ATOM 2440 O O . LEU A 1 300 ? 24.180 10.911 -14.498 1.00 97.56 300 LEU A O 1
ATOM 2444 N N . LEU A 1 301 ? 22.593 9.533 -15.268 1.00 96.25 301 LEU A N 1
ATOM 2445 C CA . LEU A 1 301 ? 23.387 8.313 -15.100 1.00 96.25 301 LEU A CA 1
ATOM 2446 C C . LEU A 1 301 ? 24.669 8.348 -15.950 1.00 96.25 301 LEU A C 1
ATOM 2448 O O . LEU A 1 301 ? 25.724 7.894 -15.501 1.00 96.25 301 LEU A O 1
ATOM 2452 N N . GLN A 1 302 ? 24.596 8.908 -17.159 1.00 96.25 302 GLN A N 1
ATOM 2453 C CA . GLN A 1 302 ? 25.743 9.082 -18.046 1.00 96.25 302 GLN A CA 1
ATOM 2454 C C . GLN A 1 302 ? 26.748 10.114 -17.517 1.00 96.25 302 GLN A C 1
ATOM 2456 O O . GLN A 1 302 ? 27.950 9.834 -17.533 1.00 96.25 302 GLN A O 1
ATOM 2461 N N . ASP A 1 303 ? 26.271 11.294 -17.125 1.00 97.06 303 ASP A N 1
ATOM 2462 C CA . ASP A 1 303 ? 27.120 12.448 -16.827 1.00 97.06 303 ASP A CA 1
ATOM 2463 C C . ASP A 1 303 ? 27.744 12.359 -15.431 1.00 97.06 303 ASP A C 1
ATOM 2465 O O . ASP A 1 303 ? 28.925 12.662 -15.274 1.00 97.06 303 ASP A O 1
ATOM 2469 N N . GLU A 1 304 ? 26.985 11.894 -14.436 1.00 96.50 304 GLU A N 1
ATOM 2470 C CA . GLU A 1 304 ? 27.409 11.919 -13.030 1.00 96.50 304 GLU A CA 1
ATOM 2471 C C . GLU A 1 304 ? 27.931 10.568 -12.530 1.00 96.50 304 GLU A C 1
ATOM 2473 O O . GLU A 1 304 ? 28.768 10.513 -11.633 1.00 96.50 304 GLU A O 1
ATOM 2478 N N . PHE A 1 305 ? 27.479 9.464 -13.136 1.00 94.88 305 PHE A N 1
ATOM 2479 C CA . PHE A 1 305 ? 27.812 8.104 -12.692 1.00 94.88 305 PHE A CA 1
ATOM 2480 C C . PHE A 1 305 ? 28.545 7.272 -13.755 1.00 94.88 305 PHE A C 1
ATOM 2482 O O . PHE A 1 305 ? 28.826 6.093 -13.537 1.00 94.88 305 PHE A O 1
ATOM 2489 N N . ALA A 1 306 ? 28.870 7.870 -14.909 1.00 94.38 306 ALA A N 1
ATOM 2490 C CA . ALA A 1 306 ? 29.559 7.230 -16.033 1.00 94.38 306 ALA A CA 1
ATOM 2491 C C . ALA A 1 306 ? 28.873 5.952 -16.576 1.00 94.38 306 ALA A C 1
ATOM 2493 O O . ALA A 1 306 ? 29.504 5.118 -17.234 1.00 94.38 306 ALA A O 1
ATOM 2494 N N . LEU A 1 307 ? 27.563 5.804 -16.366 1.00 93.38 307 LEU A N 1
ATOM 2495 C CA . LEU A 1 307 ? 26.769 4.660 -16.811 1.00 93.38 307 LEU A CA 1
ATOM 2496 C C . LEU A 1 307 ? 26.259 4.879 -18.243 1.00 93.38 307 LEU A C 1
ATOM 2498 O O . LEU A 1 307 ? 25.143 5.335 -18.470 1.00 93.38 307 LEU A O 1
ATOM 2502 N N . LYS A 1 308 ? 27.106 4.556 -19.227 1.00 90.94 308 LYS A N 1
ATOM 2503 C CA . LYS A 1 308 ? 26.884 4.862 -20.660 1.00 90.94 308 LYS A CA 1
ATOM 2504 C C . LYS A 1 308 ? 26.387 3.689 -21.513 1.00 90.94 308 LYS A C 1
ATOM 2506 O O . LYS A 1 308 ? 26.165 3.853 -22.709 1.00 90.94 308 LYS A O 1
ATOM 2511 N N . LYS A 1 309 ? 26.270 2.495 -20.929 1.00 92.31 309 LYS A N 1
ATOM 2512 C CA . LYS A 1 309 ? 25.852 1.280 -21.647 1.00 92.31 309 LYS A CA 1
ATOM 2513 C C . LYS A 1 309 ? 24.402 1.396 -22.132 1.00 92.31 309 LYS A C 1
ATOM 2515 O O . LYS A 1 309 ? 23.589 2.063 -21.497 1.00 92.31 309 LYS A O 1
ATOM 2520 N N . GLU A 1 310 ? 24.063 0.665 -23.195 1.00 92.12 310 GLU A N 1
ATOM 2521 C CA . GLU A 1 310 ? 22.709 0.618 -23.777 1.00 92.12 310 GLU A CA 1
ATOM 2522 C C . GLU A 1 310 ? 21.621 0.283 -22.742 1.00 92.12 310 GLU A C 1
ATOM 2524 O O . GLU A 1 310 ? 20.498 0.787 -22.815 1.00 92.12 310 GLU A O 1
ATOM 2529 N N . GLU A 1 311 ? 21.971 -0.492 -21.710 1.00 92.56 311 GLU A N 1
ATOM 2530 C CA . GLU A 1 311 ? 21.075 -0.834 -20.606 1.00 92.56 311 GLU A CA 1
ATOM 2531 C C . GLU A 1 311 ? 20.517 0.388 -19.842 1.00 92.56 311 GLU A C 1
ATOM 2533 O O . GLU A 1 311 ? 19.437 0.272 -19.251 1.00 92.56 311 GLU A O 1
ATOM 2538 N N . TYR A 1 312 ? 21.213 1.533 -19.899 1.00 94.19 312 TYR A N 1
ATOM 2539 C CA . TYR A 1 312 ? 20.847 2.826 -19.303 1.00 94.19 312 TYR A CA 1
ATOM 2540 C C . TYR A 1 312 ? 20.391 3.870 -20.331 1.00 94.19 312 TYR A C 1
ATOM 2542 O O . TYR A 1 312 ? 20.164 5.023 -19.970 1.00 94.19 312 TYR A O 1
ATOM 2550 N N . SER A 1 313 ? 20.239 3.498 -21.605 1.00 95.38 313 SER A N 1
ATOM 2551 C CA . SER A 1 313 ? 19.681 4.402 -22.614 1.00 95.38 313 SER A CA 1
ATOM 2552 C C . SER A 1 313 ? 18.248 4.811 -22.256 1.00 95.38 313 SER A C 1
ATOM 2554 O O . SER A 1 313 ? 17.484 4.018 -21.700 1.00 95.38 313 SER A O 1
ATOM 2556 N N . ALA A 1 314 ? 17.857 6.037 -22.613 1.00 96.12 314 ALA A N 1
ATOM 2557 C CA . ALA A 1 314 ? 16.525 6.568 -22.317 1.00 96.12 314 ALA A CA 1
ATOM 2558 C C . ALA A 1 314 ? 15.402 5.646 -22.823 1.00 96.12 314 ALA A C 1
ATOM 2560 O O . ALA A 1 314 ? 14.440 5.376 -22.106 1.00 96.12 314 ALA A O 1
ATOM 2561 N N . GLU A 1 315 ? 15.556 5.095 -24.030 1.00 94.56 315 GLU A N 1
ATOM 2562 C CA . GLU A 1 315 ? 14.565 4.204 -24.632 1.00 94.56 315 GLU A CA 1
ATOM 2563 C C . GLU A 1 315 ? 14.436 2.870 -23.879 1.00 94.56 315 GLU A C 1
ATOM 2565 O O . GLU A 1 315 ? 13.324 2.376 -23.658 1.00 94.56 315 GLU A O 1
ATOM 2570 N N . ASN A 1 316 ? 15.556 2.288 -23.445 1.00 94.31 316 ASN A N 1
ATOM 2571 C CA . ASN A 1 316 ? 15.536 1.045 -22.682 1.00 94.31 316 ASN A CA 1
ATOM 2572 C C . ASN A 1 316 ? 15.018 1.268 -21.252 1.00 94.31 316 ASN A C 1
ATOM 2574 O O . ASN A 1 316 ? 14.250 0.450 -20.747 1.00 94.31 316 ASN A O 1
ATOM 2578 N N . LEU A 1 317 ? 15.363 2.395 -20.617 1.00 94.44 317 LEU A N 1
ATOM 2579 C CA . LEU A 1 317 ? 14.797 2.799 -19.327 1.00 94.44 317 LEU A CA 1
ATOM 2580 C C . LEU A 1 317 ? 13.278 2.971 -19.419 1.00 94.44 317 LEU A C 1
ATOM 2582 O O . LEU A 1 317 ? 12.561 2.396 -18.603 1.00 94.44 317 LEU A O 1
ATOM 2586 N N . TYR A 1 318 ? 12.785 3.670 -20.444 1.00 93.69 318 TYR A N 1
ATOM 2587 C CA . TYR A 1 318 ? 11.352 3.816 -20.711 1.00 93.69 318 TYR A CA 1
ATOM 2588 C C . TYR A 1 318 ? 10.665 2.468 -20.918 1.00 93.69 318 TYR A C 1
ATOM 2590 O O . TYR A 1 318 ? 9.631 2.188 -20.313 1.00 93.69 318 TYR A O 1
ATOM 2598 N N . SER A 1 319 ? 11.271 1.590 -21.717 1.00 92.12 319 SER A N 1
ATOM 2599 C CA . SER A 1 319 ? 10.729 0.254 -21.972 1.00 92.12 319 SER A CA 1
ATOM 2600 C C . SER A 1 319 ? 10.663 -0.590 -20.693 1.00 92.12 319 SER A C 1
ATOM 2602 O O . SER A 1 319 ? 9.693 -1.317 -20.490 1.00 92.12 319 SER A O 1
ATOM 2604 N N . LYS A 1 320 ? 11.650 -0.471 -19.793 1.00 90.06 320 LYS A N 1
ATOM 2605 C CA . LYS A 1 320 ? 11.662 -1.158 -18.490 1.00 90.06 320 LYS A CA 1
ATOM 2606 C C . LYS A 1 320 ? 10.604 -0.619 -17.535 1.00 90.06 320 LYS A C 1
ATOM 2608 O O . LYS A 1 320 ? 9.908 -1.407 -16.900 1.00 90.06 320 LYS A O 1
ATOM 2613 N N . THR A 1 321 ? 10.483 0.702 -17.417 1.00 89.44 321 THR A N 1
ATOM 2614 C CA . THR A 1 321 ? 9.545 1.330 -16.477 1.00 89.44 321 THR A CA 1
ATOM 2615 C C . THR A 1 321 ? 8.097 1.254 -16.951 1.00 89.44 321 THR A C 1
ATOM 2617 O O . THR A 1 321 ? 7.200 1.364 -16.126 1.00 89.44 321 THR A O 1
ATOM 2620 N N . THR A 1 322 ? 7.831 1.010 -18.233 1.00 90.44 322 THR A N 1
ATOM 2621 C CA . THR A 1 322 ? 6.461 0.886 -18.772 1.00 90.44 322 THR A CA 1
ATOM 2622 C C . THR A 1 322 ? 6.078 -0.542 -19.163 1.00 90.44 322 THR A C 1
ATOM 2624 O O . THR A 1 322 ? 4.975 -0.777 -19.657 1.00 90.44 322 THR A O 1
ATOM 2627 N N . ARG A 1 323 ? 6.957 -1.527 -18.927 1.00 89.62 323 ARG A N 1
ATOM 2628 C CA . ARG A 1 323 ? 6.688 -2.928 -19.261 1.00 89.62 323 ARG A CA 1
ATOM 2629 C C . ARG A 1 323 ? 5.474 -3.441 -18.497 1.00 89.62 323 ARG A C 1
ATOM 2631 O O . ARG A 1 323 ? 5.481 -3.500 -17.270 1.00 89.62 323 ARG A O 1
ATOM 2638 N N . VAL A 1 324 ? 4.481 -3.917 -19.240 1.00 89.50 324 VAL A N 1
ATOM 2639 C CA . VAL A 1 324 ? 3.338 -4.635 -18.679 1.00 89.50 324 VAL A CA 1
ATOM 2640 C C . VAL A 1 324 ? 3.516 -6.123 -18.923 1.00 89.50 324 VAL A C 1
ATOM 2642 O O . VAL A 1 324 ? 3.665 -6.579 -20.055 1.00 89.50 324 VAL A O 1
ATOM 2645 N N . LYS A 1 325 ? 3.530 -6.884 -17.831 1.00 85.38 325 LYS A N 1
ATOM 2646 C CA . LYS A 1 325 ? 3.541 -8.343 -17.844 1.00 85.38 325 LYS A CA 1
ATOM 2647 C C . LYS A 1 325 ? 2.561 -8.824 -16.772 1.00 85.38 325 LYS A C 1
ATOM 2649 O O . LYS A 1 325 ? 2.780 -8.515 -15.599 1.00 85.38 325 LYS A O 1
ATOM 2654 N N . PRO A 1 326 ? 1.483 -9.532 -17.145 1.00 86.12 326 PRO A N 1
ATOM 2655 C CA . PRO A 1 326 ? 0.662 -10.240 -16.173 1.00 86.12 326 PRO A CA 1
ATOM 2656 C C . PRO A 1 326 ? 1.509 -11.263 -15.410 1.00 86.12 326 PRO A C 1
ATOM 2658 O O . PRO A 1 326 ? 2.304 -11.989 -16.009 1.00 86.12 326 PRO A O 1
ATOM 2661 N N . ASP A 1 327 ? 1.377 -11.271 -14.088 1.00 86.62 327 ASP A N 1
ATOM 2662 C CA . ASP A 1 327 ? 2.130 -12.134 -13.176 1.00 86.62 327 ASP A CA 1
ATOM 2663 C C . ASP A 1 327 ? 1.275 -12.406 -11.925 1.00 86.62 327 ASP A C 1
ATOM 2665 O O . ASP A 1 327 ? 0.203 -11.826 -11.753 1.00 86.62 327 ASP A O 1
ATOM 2669 N N . PHE A 1 328 ? 1.730 -13.296 -11.050 1.00 86.75 328 PHE A N 1
ATOM 2670 C CA . PHE A 1 328 ? 1.020 -13.706 -9.840 1.00 86.75 328 PHE A CA 1
ATOM 2671 C C . PHE A 1 328 ? 1.207 -12.726 -8.681 1.00 86.75 328 PHE A C 1
ATOM 2673 O O . PHE A 1 328 ? 0.319 -12.581 -7.842 1.00 86.75 328 PHE A O 1
ATOM 2680 N N . ILE A 1 329 ? 2.364 -12.061 -8.627 1.00 87.44 329 ILE A N 1
ATOM 2681 C CA . ILE A 1 329 ? 2.832 -11.335 -7.444 1.00 87.44 329 ILE A CA 1
ATOM 2682 C C . ILE A 1 329 ? 2.451 -9.859 -7.516 1.00 87.44 329 ILE A C 1
ATOM 2684 O O . ILE A 1 329 ? 3.094 -9.077 -8.218 1.00 87.44 329 ILE A O 1
ATOM 2688 N N . ARG A 1 330 ? 1.473 -9.454 -6.697 1.00 89.69 330 ARG A N 1
ATOM 2689 C CA . ARG A 1 330 ? 0.955 -8.075 -6.649 1.00 89.69 330 ARG A CA 1
ATOM 2690 C C . ARG A 1 330 ? 2.053 -7.026 -6.480 1.00 89.69 330 ARG A C 1
ATOM 2692 O O . ARG A 1 330 ? 2.076 -6.050 -7.217 1.00 89.69 330 ARG A O 1
ATOM 2699 N N . VAL A 1 331 ? 2.978 -7.220 -5.538 1.00 82.62 331 VAL A N 1
ATOM 2700 C CA . VAL A 1 331 ? 4.045 -6.237 -5.246 1.00 82.62 331 VAL A CA 1
ATOM 2701 C C . VAL A 1 331 ? 5.071 -6.078 -6.377 1.00 82.62 331 VAL A C 1
ATOM 2703 O O . VAL A 1 331 ? 5.900 -5.176 -6.330 1.00 82.62 331 VAL A O 1
ATOM 2706 N N . LYS A 1 332 ? 5.033 -6.952 -7.390 1.00 82.06 332 LYS A N 1
ATOM 2707 C CA . LYS A 1 332 ? 5.872 -6.884 -8.597 1.00 82.06 332 LYS A CA 1
ATOM 2708 C C . LYS A 1 332 ? 5.065 -6.554 -9.855 1.00 82.06 332 LYS A C 1
ATOM 2710 O O . LYS A 1 332 ? 5.640 -6.513 -10.940 1.00 82.06 332 LYS A O 1
ATOM 2715 N N . ALA A 1 333 ? 3.752 -6.375 -9.726 1.00 86.88 333 ALA A N 1
ATOM 2716 C CA . ALA A 1 333 ? 2.870 -6.173 -10.859 1.00 86.88 333 ALA A CA 1
ATOM 2717 C C . ALA A 1 333 ? 3.162 -4.839 -11.557 1.00 86.88 333 ALA A C 1
ATOM 2719 O O . ALA A 1 333 ? 3.557 -3.849 -10.936 1.00 86.88 333 ALA A O 1
ATOM 2720 N N . ALA A 1 334 ? 2.950 -4.820 -12.869 1.00 87.44 334 ALA A N 1
ATOM 2721 C CA . ALA A 1 334 ? 3.005 -3.597 -13.651 1.00 87.44 334 ALA A CA 1
ATOM 2722 C C . ALA A 1 334 ? 1.798 -2.703 -13.341 1.00 87.44 334 ALA A C 1
ATOM 2724 O O . ALA A 1 334 ? 0.791 -3.172 -12.823 1.00 87.44 334 ALA A O 1
ATOM 2725 N N . GLU A 1 335 ? 1.866 -1.426 -13.709 1.00 86.19 335 GLU A N 1
ATOM 2726 C CA . GLU A 1 335 ? 0.842 -0.423 -13.379 1.00 86.19 335 GLU A CA 1
ATOM 2727 C C . GLU A 1 335 ? -0.587 -0.863 -13.748 1.00 86.19 335 GLU A C 1
ATOM 2729 O O . GLU A 1 335 ? -1.492 -0.805 -12.916 1.00 86.19 335 GLU A O 1
ATOM 2734 N N . LEU A 1 336 ? -0.776 -1.399 -14.959 1.00 88.56 336 LEU A N 1
ATOM 2735 C CA . LEU A 1 336 ? -2.091 -1.854 -15.420 1.00 88.56 336 LEU A CA 1
ATOM 2736 C C . LEU A 1 336 ? -2.565 -3.139 -14.728 1.00 88.56 336 LEU A C 1
ATOM 2738 O O . LEU A 1 336 ? -3.756 -3.300 -14.473 1.00 88.56 336 LEU A O 1
ATOM 2742 N N . THR A 1 337 ? -1.653 -4.065 -14.417 1.00 90.62 337 THR A N 1
ATOM 2743 C CA . THR A 1 337 ? -2.009 -5.356 -13.808 1.00 90.62 337 THR A CA 1
ATOM 2744 C C . THR A 1 337 ? -2.131 -5.263 -12.288 1.00 90.62 337 THR A C 1
ATOM 2746 O O . THR A 1 337 ? -2.917 -5.997 -11.694 1.00 90.62 337 THR A O 1
ATOM 2749 N N . TYR A 1 338 ? -1.446 -4.310 -11.648 1.00 91.19 338 TYR A N 1
ATOM 2750 C CA . TYR A 1 338 ? -1.514 -4.045 -10.210 1.00 91.19 338 TYR A CA 1
ATOM 2751 C C . TYR A 1 338 ? -2.949 -3.800 -9.738 1.00 91.19 338 TYR A C 1
ATOM 2753 O O . TYR A 1 338 ? -3.391 -4.399 -8.758 1.00 91.19 338 TYR A O 1
ATOM 2761 N N . LEU A 1 339 ? -3.708 -2.980 -10.471 1.00 90.81 339 LEU A N 1
ATOM 2762 C CA . LEU A 1 339 ? -5.096 -2.668 -10.125 1.00 90.81 339 LEU A CA 1
ATOM 2763 C C . LEU A 1 339 ? -5.997 -3.909 -10.149 1.00 90.81 339 LEU A C 1
ATOM 2765 O O . LEU A 1 339 ? -6.860 -4.046 -9.285 1.00 90.81 339 LEU A O 1
ATOM 2769 N N . MET A 1 340 ? -5.752 -4.856 -11.057 1.00 91.69 340 MET A N 1
ATOM 2770 C CA . MET A 1 340 ? -6.493 -6.122 -11.102 1.00 91.69 340 MET A CA 1
ATOM 2771 C C . MET A 1 340 ? -6.240 -6.971 -9.847 1.00 91.69 340 MET A C 1
ATOM 2773 O O . MET A 1 340 ? -7.180 -7.525 -9.278 1.00 91.69 340 MET A O 1
ATOM 2777 N N . HIS A 1 341 ? -5.003 -7.002 -9.335 1.00 92.94 341 HIS A N 1
ATOM 2778 C CA . HIS A 1 341 ? -4.695 -7.679 -8.068 1.00 92.94 341 HIS A CA 1
ATOM 2779 C C . HIS A 1 341 ? -5.408 -7.042 -6.864 1.00 92.94 341 HIS A C 1
ATOM 2781 O O . HIS A 1 341 ? -5.777 -7.755 -5.923 1.00 92.94 341 HIS A O 1
ATOM 2787 N N . ILE A 1 342 ? -5.575 -5.714 -6.868 1.00 92.50 342 ILE A N 1
ATOM 2788 C CA . ILE A 1 342 ? -6.301 -4.978 -5.820 1.00 92.50 342 ILE A CA 1
ATOM 2789 C C . ILE A 1 342 ? -7.798 -5.284 -5.882 1.00 92.50 342 ILE A C 1
ATOM 2791 O O . ILE A 1 342 ? -8.394 -5.578 -4.847 1.00 92.50 342 ILE A O 1
ATOM 2795 N N . ILE A 1 343 ? -8.383 -5.269 -7.083 1.00 92.81 343 ILE A N 1
ATOM 2796 C CA . ILE A 1 343 ? -9.794 -5.606 -7.315 1.00 92.81 343 ILE A CA 1
ATOM 2797 C C . ILE A 1 343 ? -10.095 -7.016 -6.801 1.00 92.81 343 ILE A C 1
ATOM 2799 O O . ILE A 1 343 ? -11.018 -7.190 -6.011 1.00 92.81 343 ILE A O 1
ATOM 2803 N N . LEU A 1 344 ? -9.267 -7.999 -7.164 1.00 93.31 344 LEU A N 1
ATOM 2804 C CA . LEU A 1 344 ? -9.426 -9.386 -6.722 1.00 93.31 344 LEU A CA 1
ATOM 2805 C C . LEU A 1 344 ? -9.446 -9.509 -5.193 1.00 93.31 344 LEU A C 1
ATOM 2807 O O . LEU A 1 344 ? -10.318 -10.163 -4.629 1.00 93.31 344 LEU A O 1
ATOM 2811 N N . ARG A 1 345 ? -8.512 -8.848 -4.497 1.00 94.06 345 ARG A N 1
ATOM 2812 C CA . ARG A 1 345 ? -8.449 -8.883 -3.025 1.00 94.06 345 ARG A CA 1
ATOM 2813 C C . ARG A 1 345 ? -9.636 -8.197 -2.379 1.00 94.06 345 ARG A C 1
ATOM 2815 O O . ARG A 1 345 ? -10.099 -8.658 -1.345 1.00 94.06 345 ARG A O 1
ATOM 2822 N N . PHE A 1 346 ? -10.094 -7.092 -2.953 1.00 93.94 346 PHE A N 1
ATOM 2823 C CA . PHE A 1 346 ? -11.281 -6.406 -2.467 1.00 93.94 346 PHE A CA 1
ATOM 2824 C C . PHE A 1 346 ? -12.512 -7.310 -2.566 1.00 93.94 346 PHE A C 1
ATOM 2826 O O . PHE A 1 346 ? -13.211 -7.468 -1.572 1.00 93.94 346 PHE A O 1
ATOM 2833 N N . GLU A 1 347 ? -12.729 -7.943 -3.722 1.00 93.94 347 GLU A N 1
ATOM 2834 C CA . GLU A 1 347 ? -13.858 -8.855 -3.939 1.00 93.94 347 GLU A CA 1
ATOM 2835 C C . GLU A 1 347 ? -13.800 -10.044 -2.969 1.00 93.94 347 GLU A C 1
ATOM 2837 O O . GLU A 1 347 ? -14.787 -10.338 -2.304 1.00 93.94 347 GLU A O 1
ATOM 2842 N N . ILE A 1 348 ? -12.628 -10.666 -2.800 1.00 94.25 348 ILE A N 1
ATOM 2843 C CA . ILE A 1 348 ? -12.444 -11.762 -1.837 1.00 94.25 348 ILE A CA 1
ATOM 2844 C C . ILE A 1 348 ? -12.708 -11.303 -0.399 1.00 94.25 348 ILE A C 1
ATOM 2846 O O . ILE A 1 348 ? -13.448 -11.965 0.324 1.00 94.25 348 ILE A O 1
ATOM 2850 N N . LYS A 1 349 ? -12.117 -10.180 0.033 1.00 93.75 349 LYS A N 1
ATOM 2851 C CA . LYS A 1 349 ? -12.282 -9.670 1.405 1.00 93.75 349 LYS A CA 1
ATOM 2852 C C . LYS A 1 349 ? -13.745 -9.332 1.695 1.00 93.75 349 LYS A C 1
ATOM 2854 O O . LYS A 1 349 ? -14.209 -9.595 2.796 1.00 93.75 349 LYS A O 1
ATOM 2859 N N . GLU A 1 350 ? -14.469 -8.772 0.733 1.00 94.38 350 GLU A N 1
ATOM 2860 C CA . GLU A 1 350 ? -15.886 -8.464 0.907 1.00 94.38 350 GLU A CA 1
ATOM 2861 C C . GLU A 1 350 ? -16.738 -9.729 1.082 1.00 94.38 350 GLU A C 1
ATOM 2863 O O . GLU A 1 350 ? -17.524 -9.800 2.024 1.00 94.38 350 GLU A O 1
ATOM 2868 N N . ILE A 1 351 ? -16.547 -10.736 0.225 1.00 95.00 351 ILE A N 1
ATOM 2869 C CA . ILE A 1 351 ? -17.286 -12.007 0.277 1.00 95.00 351 ILE A CA 1
ATOM 2870 C C . ILE A 1 351 ? -16.974 -12.760 1.584 1.00 95.00 351 ILE A C 1
ATOM 2872 O O . ILE A 1 351 ? -17.890 -13.237 2.247 1.00 95.00 351 ILE A O 1
ATOM 2876 N N . LEU A 1 352 ? -15.702 -12.794 2.012 1.00 94.38 352 LEU A N 1
ATOM 2877 C CA . LEU A 1 352 ? -15.300 -13.377 3.301 1.00 94.38 352 LEU A CA 1
ATOM 2878 C C . LEU A 1 352 ? -16.004 -12.699 4.485 1.00 94.38 352 LEU A C 1
ATOM 2880 O O . LEU A 1 352 ? -16.541 -13.377 5.353 1.00 94.38 352 LEU A O 1
ATOM 2884 N N . ILE A 1 353 ? -16.011 -11.363 4.528 1.00 93.88 353 ILE A N 1
ATOM 2885 C CA . ILE A 1 353 ? -16.585 -10.606 5.653 1.00 93.88 353 ILE A CA 1
ATOM 2886 C C . ILE A 1 353 ? -18.112 -10.698 5.700 1.00 93.88 353 ILE A C 1
ATOM 2888 O O . ILE A 1 353 ? -18.692 -10.633 6.782 1.00 93.88 353 ILE A O 1
ATOM 2892 N N . ASN A 1 354 ? -18.762 -10.866 4.551 1.00 93.12 354 ASN A N 1
ATOM 2893 C CA . ASN A 1 354 ? -20.203 -11.095 4.496 1.00 93.12 354 ASN A CA 1
ATOM 2894 C C . ASN A 1 354 ? -20.594 -12.552 4.812 1.00 93.12 354 ASN A C 1
ATOM 2896 O O . ASN A 1 354 ? -21.779 -12.824 4.973 1.00 93.12 354 ASN A O 1
ATOM 2900 N N . GLY A 1 355 ? -19.624 -13.466 4.945 1.00 92.62 355 GLY A N 1
ATOM 2901 C CA . GLY A 1 355 ? -19.865 -14.881 5.246 1.00 92.62 355 GLY A CA 1
ATOM 2902 C C . GLY A 1 355 ? -20.186 -15.746 4.022 1.00 92.62 355 GLY A C 1
ATOM 2903 O O . GLY A 1 355 ? -20.605 -16.888 4.181 1.00 92.62 355 GLY A O 1
ATOM 2904 N N . ASP A 1 356 ? -19.966 -15.227 2.813 1.00 94.81 356 ASP A N 1
ATOM 2905 C CA . ASP A 1 356 ? -20.305 -15.882 1.542 1.00 94.81 356 ASP A CA 1
ATOM 2906 C C . ASP A 1 356 ? -19.171 -16.787 0.999 1.00 94.81 356 ASP A C 1
ATOM 2908 O O . ASP A 1 356 ? -19.312 -17.398 -0.060 1.00 94.81 356 ASP A O 1
ATOM 2912 N N . LEU A 1 357 ? -18.021 -16.854 1.686 1.00 95.38 357 LEU A N 1
ATOM 2913 C CA . LEU A 1 357 ? -16.875 -17.700 1.328 1.00 95.38 357 LEU A CA 1
ATOM 2914 C C . LEU A 1 357 ? -16.249 -18.299 2.589 1.00 95.38 357 LEU A C 1
ATOM 2916 O O . LEU A 1 357 ? -15.867 -17.561 3.498 1.00 95.38 357 LEU A O 1
ATOM 2920 N N . HIS A 1 358 ? -16.078 -19.623 2.628 1.00 95.56 358 HIS A N 1
ATOM 2921 C CA . HIS A 1 358 ? -15.355 -20.274 3.718 1.00 95.56 358 HIS A CA 1
ATOM 2922 C C . HIS A 1 358 ? -13.841 -20.283 3.456 1.00 95.56 358 HIS A C 1
ATOM 2924 O O . HIS A 1 358 ? -13.389 -20.380 2.312 1.00 95.56 358 HIS A O 1
ATOM 2930 N N . LEU A 1 359 ? -13.017 -20.245 4.511 1.00 96.00 359 LEU A N 1
ATOM 2931 C CA . LEU A 1 359 ? -11.556 -20.291 4.350 1.00 96.00 359 LEU A CA 1
ATOM 2932 C C . LEU A 1 359 ? -11.079 -21.589 3.677 1.00 96.00 359 LEU A C 1
ATOM 2934 O O . LEU A 1 359 ? -10.087 -21.577 2.958 1.00 96.00 359 LEU A O 1
ATOM 2938 N N . ASP A 1 360 ? -11.805 -22.698 3.819 1.00 96.12 360 ASP A N 1
ATOM 2939 C CA . ASP A 1 360 ? -11.492 -23.938 3.089 1.00 96.12 360 ASP A CA 1
ATOM 2940 C C . ASP A 1 360 ? -11.546 -23.782 1.562 1.00 96.12 360 ASP A C 1
ATOM 2942 O O . ASP A 1 360 ? -10.853 -24.492 0.831 1.00 96.12 360 ASP A O 1
ATOM 2946 N N . GLU A 1 361 ? -12.351 -22.841 1.076 1.00 95.75 361 GLU A N 1
ATOM 2947 C CA . GLU A 1 361 ? -12.578 -22.594 -0.345 1.00 95.75 361 GLU A CA 1
ATOM 2948 C C . GLU A 1 361 ? -11.666 -21.493 -0.896 1.00 95.75 361 GLU A C 1
ATOM 2950 O O . GLU A 1 361 ? -11.490 -21.394 -2.114 1.00 95.75 361 GLU A O 1
ATOM 2955 N N . LEU A 1 362 ? -11.038 -20.700 -0.017 1.00 94.81 362 LEU A N 1
ATOM 2956 C CA . LEU A 1 362 ? -10.220 -19.546 -0.387 1.00 94.81 362 LEU A CA 1
ATOM 2957 C C . LEU A 1 362 ? -9.148 -19.868 -1.442 1.00 94.81 362 LEU A C 1
ATOM 2959 O O . LEU A 1 362 ? -9.040 -19.086 -2.387 1.00 94.81 362 LEU A O 1
ATOM 2963 N N . PRO A 1 363 ? -8.377 -20.975 -1.366 1.00 94.00 363 PRO A N 1
ATOM 2964 C CA . PRO A 1 363 ? -7.371 -21.256 -2.388 1.00 94.00 363 PRO A CA 1
ATOM 2965 C C . PRO A 1 363 ? -7.980 -21.467 -3.778 1.00 94.00 363 PRO A C 1
ATOM 2967 O O . PRO A 1 363 ? -7.527 -20.867 -4.748 1.00 94.00 363 PRO A O 1
ATOM 2970 N N . LYS A 1 364 ? -9.059 -22.255 -3.872 1.00 92.50 364 LYS A N 1
ATOM 2971 C CA . LYS A 1 364 ? -9.740 -22.517 -5.150 1.00 92.50 364 LYS A CA 1
ATOM 2972 C C . LYS A 1 364 ? -10.383 -21.250 -5.707 1.00 92.50 364 LYS A C 1
ATOM 2974 O O . LYS A 1 364 ? -10.283 -20.982 -6.902 1.00 92.50 364 LYS A O 1
ATOM 2979 N N . PHE A 1 365 ? -11.026 -20.467 -4.843 1.00 93.31 365 PHE A N 1
ATOM 2980 C CA . PHE A 1 365 ? -11.655 -19.211 -5.237 1.00 93.31 365 PHE A CA 1
ATOM 2981 C C . PHE A 1 365 ? -10.615 -18.197 -5.730 1.00 93.31 365 PHE A C 1
ATOM 2983 O O . PHE A 1 365 ? -10.811 -17.555 -6.763 1.00 93.31 365 PHE A O 1
ATOM 2990 N N . TRP A 1 366 ? -9.484 -18.091 -5.026 1.00 93.38 366 TRP A N 1
ATOM 2991 C CA . TRP A 1 366 ? -8.353 -17.260 -5.427 1.00 93.38 366 TRP A CA 1
ATOM 2992 C C . TRP A 1 366 ? -7.844 -17.639 -6.816 1.00 93.38 366 TRP A C 1
ATOM 2994 O O . TRP A 1 366 ? -7.719 -16.767 -7.675 1.00 93.38 366 TRP A O 1
ATOM 3004 N N . ASP A 1 367 ? -7.588 -18.926 -7.047 1.00 90.50 367 ASP A N 1
ATOM 3005 C CA . ASP A 1 367 ? -7.065 -19.417 -8.321 1.00 90.50 367 ASP A CA 1
ATOM 3006 C C . ASP A 1 367 ? -8.043 -19.161 -9.470 1.00 90.50 367 ASP A C 1
ATOM 3008 O O . ASP A 1 367 ? -7.628 -18.653 -10.511 1.00 90.50 367 ASP A O 1
ATOM 3012 N N . SER A 1 368 ? -9.346 -19.404 -9.268 1.00 89.62 368 SER A N 1
ATOM 3013 C CA . SER A 1 368 ? -10.380 -19.081 -10.265 1.00 89.62 368 SER A CA 1
ATOM 3014 C C . SER A 1 368 ? -10.365 -17.596 -10.619 1.00 89.62 368 SER A C 1
ATOM 3016 O O . SER A 1 368 ? -10.354 -17.228 -11.793 1.00 89.62 368 SER A O 1
ATOM 3018 N N . LYS A 1 369 ? -10.296 -16.717 -9.611 1.00 88.94 369 LYS A N 1
ATOM 3019 C CA . LYS A 1 369 ? -10.274 -15.268 -9.839 1.00 88.94 369 LYS A CA 1
ATOM 3020 C C . LYS A 1 369 ? -8.988 -14.808 -10.510 1.00 88.94 369 LYS A C 1
ATOM 3022 O O . LYS A 1 369 ? -9.050 -13.957 -11.394 1.00 88.94 369 LYS A O 1
ATOM 3027 N N . MET A 1 370 ? -7.832 -15.355 -10.139 1.00 88.69 370 MET A N 1
ATOM 3028 C CA . MET A 1 370 ? -6.558 -15.058 -10.806 1.00 88.69 370 MET A CA 1
ATOM 3029 C C . MET A 1 370 ? -6.582 -15.516 -12.269 1.00 88.69 370 MET A C 1
ATOM 3031 O O . MET A 1 370 ? -6.118 -14.773 -13.135 1.00 88.69 370 MET A O 1
ATOM 3035 N N . TYR A 1 371 ? -7.172 -16.682 -12.542 1.00 84.56 371 TYR A N 1
ATOM 3036 C CA . TYR A 1 371 ? -7.336 -17.229 -13.887 1.00 84.56 371 TYR A CA 1
ATOM 3037 C C . TYR A 1 371 ? -8.229 -16.357 -14.768 1.00 84.56 371 TYR A C 1
ATOM 3039 O O . TYR A 1 371 ? -7.826 -15.958 -15.857 1.00 84.56 371 TYR A O 1
ATOM 3047 N N . GLU A 1 372 ? -9.406 -15.986 -14.265 1.00 82.56 372 GLU A N 1
ATOM 3048 C CA . GLU A 1 372 ? -10.354 -15.114 -14.96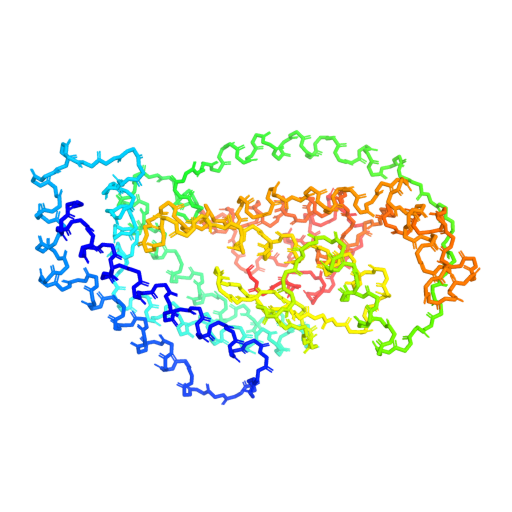7 1.00 82.56 372 GLU A CA 1
ATOM 3049 C C . GLU A 1 372 ? -9.779 -13.720 -15.263 1.00 82.56 372 GLU A C 1
ATOM 3051 O O . GLU A 1 372 ? -10.124 -13.107 -16.272 1.00 82.56 372 GLU A O 1
ATOM 3056 N N . SER A 1 373 ? -8.941 -13.189 -14.365 1.00 77.19 373 SER A N 1
ATOM 3057 C CA . SER A 1 373 ? -8.588 -11.765 -14.360 1.00 77.19 373 SER A CA 1
ATOM 3058 C C . SER A 1 373 ? -7.185 -11.430 -14.871 1.00 77.19 373 SER A C 1
ATOM 3060 O O . SER A 1 373 ? -6.982 -10.311 -15.347 1.00 77.19 373 SER A O 1
ATOM 3062 N N . LEU A 1 374 ? -6.207 -12.338 -14.750 1.00 78.94 374 LEU A N 1
ATOM 3063 C CA . LEU A 1 374 ? -4.787 -11.987 -14.881 1.00 78.94 374 LEU A CA 1
ATOM 3064 C C . LEU A 1 374 ? -3.903 -13.065 -15.527 1.00 78.94 374 LEU A C 1
ATOM 3066 O O . LEU A 1 374 ? -3.111 -12.737 -16.410 1.00 78.94 374 LEU A O 1
ATOM 3070 N N . VAL A 1 375 ? -3.969 -14.321 -15.077 1.00 75.88 375 VAL A N 1
ATOM 3071 C CA . VAL A 1 375 ? -2.943 -15.344 -15.366 1.00 75.88 375 VAL A CA 1
ATOM 3072 C C . VAL A 1 375 ? -3.552 -16.708 -15.669 1.00 75.88 375 VAL A C 1
ATOM 3074 O O . VAL A 1 375 ? -4.202 -17.310 -14.831 1.00 75.88 375 VAL A O 1
ATOM 3077 N N . ASN A 1 376 ? -3.270 -17.258 -16.847 1.00 69.19 376 ASN A N 1
ATOM 3078 C CA . ASN A 1 376 ? -3.911 -18.483 -17.337 1.00 69.19 376 ASN A CA 1
ATOM 3079 C C . ASN A 1 376 ? -3.243 -19.794 -16.851 1.00 69.19 376 ASN A C 1
ATOM 3081 O O . ASN A 1 376 ? -3.165 -20.758 -17.611 1.00 69.19 376 ASN A O 1
ATOM 3085 N N . ILE A 1 377 ? -2.670 -19.819 -15.638 1.00 62.78 377 ILE A N 1
ATOM 3086 C CA . ILE A 1 377 ? -1.878 -20.952 -15.112 1.00 62.78 377 ILE A CA 1
ATOM 3087 C C . ILE A 1 377 ? -2.201 -21.171 -13.620 1.00 62.78 377 ILE A C 1
ATOM 3089 O O . ILE A 1 377 ? -2.301 -20.179 -12.893 1.00 62.78 377 ILE A O 1
ATOM 3093 N N . PRO A 1 378 ? -2.325 -22.431 -13.144 1.00 60.00 378 PRO A N 1
ATOM 3094 C CA . PRO A 1 378 ? -2.502 -22.742 -11.726 1.00 60.00 378 PRO A CA 1
ATOM 3095 C C . PRO A 1 378 ? -1.370 -22.183 -10.861 1.00 60.00 378 PRO A C 1
ATOM 3097 O O . PRO A 1 378 ? -0.197 -22.249 -11.238 1.00 60.00 378 PRO A O 1
ATOM 3100 N N . VAL A 1 379 ? -1.716 -21.670 -9.683 1.00 69.44 379 VAL A N 1
ATOM 3101 C CA . VAL A 1 379 ? -0.770 -21.016 -8.778 1.00 69.44 379 VAL A CA 1
ATOM 3102 C C . VAL A 1 379 ? -0.555 -21.902 -7.559 1.00 69.44 379 VAL A C 1
ATOM 3104 O O . VAL A 1 379 ? -1.496 -22.407 -6.960 1.00 69.44 379 VAL A O 1
ATOM 3107 N N . ASN A 1 380 ? 0.694 -22.111 -7.158 1.00 85.06 380 ASN A N 1
ATOM 3108 C CA . ASN A 1 380 ? 0.963 -22.6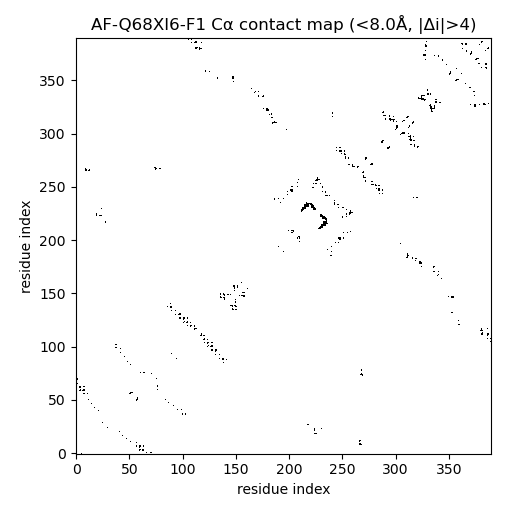73 -5.838 1.00 85.06 380 ASN A CA 1
ATOM 3109 C C . ASN A 1 380 ? 0.570 -21.654 -4.750 1.00 85.06 380 ASN A C 1
ATOM 3111 O O . ASN A 1 380 ? 0.606 -20.448 -4.978 1.00 85.06 380 ASN A O 1
ATOM 3115 N N . PHE A 1 381 ? 0.219 -22.107 -3.546 1.00 88.94 381 PHE A N 1
ATOM 3116 C CA . PHE A 1 381 ? -0.284 -21.220 -2.490 1.00 88.94 381 PHE A CA 1
ATOM 3117 C C . PHE A 1 381 ? 0.644 -20.039 -2.181 1.00 88.94 381 PHE A C 1
ATOM 3119 O O . PHE A 1 381 ? 0.149 -18.936 -1.965 1.00 88.94 381 PHE A O 1
ATOM 3126 N N . ASN A 1 382 ? 1.968 -20.231 -2.209 1.00 86.75 382 ASN A N 1
ATOM 3127 C CA . ASN A 1 382 ? 2.935 -19.168 -1.918 1.00 86.75 382 ASN A CA 1
ATOM 3128 C C . ASN A 1 382 ? 2.947 -18.016 -2.943 1.00 86.75 382 ASN A C 1
ATOM 3130 O O . ASN A 1 382 ? 3.214 -16.881 -2.555 1.00 86.75 382 ASN A O 1
ATOM 3134 N N . ASN A 1 383 ? 2.600 -18.273 -4.208 1.00 86.94 383 ASN A N 1
ATOM 3135 C CA . ASN A 1 383 ? 2.360 -17.235 -5.213 1.00 86.94 383 ASN A CA 1
ATOM 3136 C C . ASN A 1 383 ? 0.856 -16.929 -5.372 1.00 86.94 383 ASN A C 1
ATOM 3138 O O . ASN A 1 383 ? 0.489 -15.973 -6.050 1.00 86.94 383 ASN A O 1
ATOM 3142 N N . GLY A 1 384 ? -0.011 -17.730 -4.751 1.00 89.94 384 GLY A N 1
ATOM 3143 C CA . GLY A 1 384 ? -1.465 -17.609 -4.727 1.00 89.94 384 GLY A CA 1
ATOM 3144 C C . GLY A 1 384 ? -1.954 -16.897 -3.467 1.00 89.94 384 GLY A C 1
ATOM 3145 O O . GLY A 1 384 ? -1.484 -15.807 -3.139 1.00 89.94 384 GLY A O 1
ATOM 3146 N N . CYS A 1 385 ? -2.899 -17.509 -2.753 1.00 92.12 385 CYS A N 1
ATOM 3147 C CA . CYS A 1 385 ? -3.578 -16.909 -1.601 1.00 92.12 385 CYS A CA 1
ATOM 3148 C C . CYS A 1 385 ? -2.681 -16.621 -0.380 1.00 92.12 385 CYS A C 1
ATOM 3150 O O . CYS A 1 385 ? -3.113 -15.897 0.512 1.00 92.12 385 CYS A O 1
ATOM 3152 N N . LEU A 1 386 ? -1.451 -17.151 -0.314 1.00 92.56 386 LEU A N 1
ATOM 3153 C CA . LEU A 1 386 ? -0.485 -16.828 0.748 1.00 92.56 386 LEU A CA 1
ATOM 3154 C C . LEU A 1 386 ? 0.461 -15.678 0.377 1.00 92.56 386 LEU A C 1
ATOM 3156 O O . LEU A 1 386 ? 1.299 -15.319 1.197 1.00 92.56 386 LEU A O 1
ATOM 3160 N N . GLN A 1 387 ? 0.382 -15.108 -0.829 1.00 89.12 387 GLN A N 1
ATOM 3161 C CA . GLN A 1 387 ? 1.415 -14.186 -1.321 1.00 89.12 387 GLN A CA 1
ATOM 3162 C C . GLN A 1 387 ? 1.546 -12.873 -0.527 1.00 89.12 387 GLN A C 1
ATOM 3164 O O . GLN A 1 387 ? 2.589 -12.225 -0.593 1.00 89.12 387 GLN A O 1
ATOM 3169 N N . ASP A 1 388 ? 0.494 -12.460 0.182 1.00 87.56 388 ASP A N 1
ATOM 3170 C CA . ASP A 1 388 ? 0.453 -11.229 0.970 1.00 87.56 388 ASP A CA 1
ATOM 3171 C C . ASP A 1 388 ? 0.149 -11.540 2.436 1.00 87.56 388 ASP A C 1
ATOM 3173 O O . ASP A 1 388 ? -0.679 -12.398 2.738 1.00 87.56 388 ASP A O 1
ATOM 3177 N N . ILE A 1 389 ? 0.792 -10.790 3.330 1.00 80.69 389 ILE A N 1
ATOM 3178 C CA . ILE A 1 389 ? 0.576 -10.861 4.780 1.00 80.69 389 ILE A CA 1
ATOM 3179 C C . ILE A 1 389 ? -0.525 -9.903 5.282 1.00 80.69 389 ILE A C 1
ATOM 3181 O O . ILE A 1 389 ? -1.081 -10.133 6.351 1.00 80.69 389 ILE A O 1
ATOM 3185 N N . ASN A 1 390 ? -0.856 -8.857 4.506 1.00 59.09 390 ASN A N 1
ATOM 3186 C CA . ASN A 1 390 ? -1.710 -7.720 4.910 1.00 59.09 390 ASN A CA 1
ATOM 3187 C C . ASN A 1 390 ? -3.214 -7.833 4.571 1.00 59.09 390 ASN A C 1
ATOM 3189 O O . ASN A 1 390 ? -3.605 -8.226 3.441 1.00 59.09 390 ASN A O 1
#

Sequence (390 aa):
MNSNYTALENEFATSPHFNNILSCDVAVNFPINSSSRTNEIITLTSFIHAMIESSIFKELISKAKEKSNNLNKWQDIRKIKKKITDTNCINKQLKKKLVAATTTTEHTWSKAIKNNDYNLFKTHLQKVSDYTEEVTKVREAVLNCGLYDSLINLSKKSSKIKQVFSVLKTALPELIKHTSKKELVQNSELASEMRKLIMQHIMQIMQFDLIKARLDEAIHPFCVWTAHYARLTTRYKYSFISGLMYIINETEYALYEQNLLEIYKGQQVWLAKGIAFHESKSLFMAISRSKKFTEFLAKLLQDEFALKKEEYSAENLYSKTTRVKPDFIRVKAAELTYLMHIILRFEIKEILINGDLHLDELPKFWDSKMYESLVNIPVNFNNGCLQDIN

Organism: Rickettsia typhi (strain ATCC VR-144 / Wilmington) (NCBI:txid257363)

Nearest PDB structures (foldseek):
  3dwc-assembly2_C  TM=9.136E-01  e=1.791E-20  Trypanosoma cruzi
  3dwc-assembly2_D  TM=8.626E-01  e=4.086E-18  Trypanosoma cruzi
  5wvu-assembly1_A  TM=8.762E-01  e=1.913E-16  Thermus thermophilus HB8
  5e3x-assembly1_A-2  TM=8.667E-01  e=2.625E-16  Fervidobacterium islandicum
  5giv-assembly3_E  TM=8.657E-01  e=7.816E-15  Deinococcus radiodurans R1 = ATCC 13939 = DSM 20539

pLDDT: mean 84.49, std 10.34, range [50.53, 97.88]

InterPro domains:
  IPR001333 Peptidase M32, carboxypeptidase Taq [PF02074] (15-389)
  IPR001333 Peptidase M32, carboxypeptidase Taq [PR00998] (214-230)
  IPR001333 Peptidase M32, carboxypeptidase Taq [PR00998] (249-268)
  IPR001333 Peptidase M32, carboxypeptidase Taq [PR00998] (315-334)
  IPR001333 Peptidase M32, carboxypeptidase Taq [PR00998] (361-378)
  IPR001333 Peptidase M32, carboxypeptidase Taq [PR00998] (384-390)
  IPR001333 Peptidase M32, carboxypeptidase Taq [PS52034] (1-390)
  IPR001333 Peptidase M32, carboxypeptidase Taq [PTHR34217] (10-389)

Solvent-accessible surface area (backbone atoms only — not comparable to full-atom values): 22087 Å² total; per-residue (Å²): 127,65,64,48,47,53,51,42,28,52,62,58,41,53,49,61,58,59,54,52,59,53,58,59,46,64,73,72,78,58,71,100,78,60,72,64,56,59,51,49,53,53,50,51,53,49,50,46,50,50,52,70,69,29,68,67,50,51,48,29,53,51,56,28,57,79,48,49,90,76,50,55,99,67,62,55,67,65,59,57,52,49,53,48,48,67,63,59,64,55,54,73,67,60,52,53,50,38,52,55,33,45,56,52,29,56,59,44,36,66,51,18,44,75,67,51,32,62,69,71,30,45,67,38,45,50,56,36,49,55,46,47,52,57,50,27,56,48,38,12,70,76,67,72,54,50,52,53,36,46,73,40,65,91,88,52,54,61,70,62,51,49,58,54,45,54,53,46,69,65,50,41,65,61,55,61,70,73,51,73,81,75,88,75,64,71,74,76,89,72,56,70,68,59,52,51,52,53,48,53,51,52,40,46,75,72,68,46,65,62,88,41,39,48,81,48,80,32,99,68,60,51,68,48,69,44,63,75,40,31,41,40,33,41,41,86,91,46,55,70,66,59,42,45,55,49,50,50,46,51,48,46,48,41,45,58,36,57,65,44,60,70,94,36,65,55,38,80,70,44,50,78,93,41,68,76,54,46,68,66,57,45,58,67,54,54,45,64,47,31,65,70,41,19,43,51,49,22,50,49,35,32,75,78,67,67,44,74,52,70,44,42,32,32,70,43,41,32,53,63,63,62,44,65,56,74,67,70,51,58,98,74,38,20,81,74,50,30,56,53,51,50,52,54,50,50,54,52,52,42,36,42,63,71,65,76,48,56,78,90,48,43,58,62,53,44,49,53,52,40,41,78,71,60,36,94,63,92,61,57,44,38,54,38,75,51,58,61,95,127

Mean predicted aligned error: 7.35 Å

Foldseek 3Di:
DLPLLLVLLQLLLVLVVLVLVLVVCCFPPDDLDDPPSLVVVLVSLVVSLCSCVDPSNVVSLVSCVVPVVVDDPQRDSVVVVVVSLLSVLDDSVLVSQLSVLLSVLLSQLVVCLVVLNLPSNQVSVVSNLVSLLVVLVSQCVSLVADSVCSVPPVVDDVVVVVVVVVVLLVPLVVVLVVADPDDFDADDQDDPVLLVVLLVVVLVVVVQDCVQEDEAEGPDWDWREALRHIYTYFHSVDGSLLRSLSSQLSSQLRVVSVPQDPVQPSGPSSDDPDDVVSVVSCVSSVVCLDLVNLCVQLVCCCPPVVPPDPNSHSVSSNCVLQDADFDLALSPGHPSNNVLVVVLVSVVVVCSSVVNDDSVCQQVSQQVSCCVGTDVDRDRCSSTVSVDSD

Radius of gyration: 23.28 Å; Cα contacts (8 Å, |Δi|>4): 391; chains: 1; bounding box: 55×56×60 Å

Secondary structure (DSSP, 8-state):
--HHHHHHHHHHHHHHHHHHHHHHHHTTS--TT-HHHHHHHHHHHHHHHHHHHSHHHHHHHHHHHHTGGG--TT--HHHHHHHHHHHHSS-HHHHHHHHHHHHHHHHHHHHHHHHT-HHHHHHHHHHHHHHHHHHHHHHHHHHTS-HHHHHS-TT--HHHHHHHHHHHHHHHHHHHHTS------PPP---HHHHHHHHHHHHHHTT--GGGEEEEE-SS--EEEETTEEEEEE-TTS-HHHHHHHHHHHHHHHHHHHTS-GGGTTSTTTS---HHHHTT--HHHHHTTSHHHHHHHHHHHHHHH---SGGGSHHHHHHHHT-----S-GGG--HHHHHHHHHHHHHHHHHHHHT-S-TTTHHHHHHHHHHHHT-SS---TTTTTTS---